Protein AF-A0A958IG78-F1 (afdb_monomer)

Nearest PDB structures (foldseek):
  4zfq-assembly1_A  TM=3.806E-01  e=9.226E-07  Mycobacterium tuberculosis CDC1551
  6d5a-assembly1_A  TM=2.967E-01  e=3.727E-07  Mycobacterium tuberculosis H37Rv
  3is1-assembly1_X  TM=1.797E-01  e=1.694E-05  Staphylococcus saprophyticus subsp. saprophyticus ATCC 15305 = NCTC 7292
  3irz-assembly1_A  TM=1.805E-01  e=1.694E-05  Staphylococcus saprophyticus subsp. saprophyticus ATCC 15305 = NCTC 7292
  3is0-assembly1_X  TM=1.744E-01  e=1.521E-04  Staphylococcus saprophyticus subsp. saprophyticus ATCC 15305 = NCTC 7292

Foldseek 3Di:
DDQDPQQKDWDAPDDFDWDFDKDKDCPVPPPDDDLQPIWIFGAQGTDGDDHTDIDRDDTDTDHDDQAFKDWPDWDFAAVFKIKTFIPWWWPQVFKWKWKQAPVRDTFGWRWAAGTGIIMTGTDDPDGHDFIFIWICKTGHPSGRIDRPRDDGDTRGDHHHDDPDAKEWDDKPPAFPEAAPFLWDKMKTFIPAFWDDDPVQVVQKWKAWPVRDTFDKDWGDHDRGMIMITGPDGHDAQIKMKMKGAQPPTDHPNRHGYDGDIDIGIYGGHHQQQWEKAKEAEADPPDQKKWKFKAFPVVRDGPDIDIDGHRDMDMDPGDGFGKIWMKIWDPPPPPSDFASFDVVVGGGGTDIDTDPDIDGTGGPDYGDYYYHYDDD

Mean predicted aligned error: 10.49 Å

pLDDT: mean 85.99, std 8.48, range [55.88, 97.56]

Radius of gyration: 26.48 Å; Cα contacts (8 Å, |Δi|>4): 856; chains: 1; bounding box: 61×63×71 Å

Structure (mmCIF, N/CA/C/O backbone):
data_AF-A0A958IG78-F1
#
_entry.id   AF-A0A958IG78-F1
#
loop_
_atom_site.group_PDB
_atom_site.id
_atom_site.type_symbol
_atom_site.label_atom_id
_atom_site.label_alt_id
_atom_site.label_comp_id
_atom_site.label_asym_id
_atom_site.label_entity_id
_atom_site.label_seq_id
_atom_site.pdbx_PDB_ins_code
_atom_site.Cartn_x
_atom_site.Cartn_y
_atom_site.Cartn_z
_atom_site.occupancy
_atom_site.B_iso_or_equiv
_atom_site.auth_seq_id
_atom_site.auth_comp_id
_atom_site.auth_asym_id
_atom_site.auth_atom_id
_atom_site.pdbx_PDB_model_num
ATOM 1 N N . SER A 1 1 ? 6.017 -29.498 -24.110 1.00 59.00 1 SER A N 1
ATOM 2 C CA . SER A 1 1 ? 7.406 -29.608 -24.585 1.00 59.00 1 SER A CA 1
ATOM 3 C C . SER A 1 1 ? 8.267 -28.901 -23.536 1.00 59.00 1 SER A C 1
ATOM 5 O O . SER A 1 1 ? 7.740 -27.983 -22.918 1.00 59.00 1 SER A O 1
ATOM 7 N N . ASP A 1 2 ? 9.523 -29.310 -23.304 1.00 60.84 2 ASP A N 1
ATOM 8 C CA . ASP A 1 2 ? 10.344 -28.819 -22.176 1.00 60.84 2 ASP A CA 1
ATOM 9 C C . ASP A 1 2 ? 11.286 -27.647 -22.512 1.00 60.84 2 ASP A C 1
ATOM 11 O O . ASP A 1 2 ? 11.936 -27.636 -23.559 1.00 60.84 2 ASP A O 1
ATOM 15 N N . VAL A 1 3 ? 11.326 -26.648 -21.623 1.00 62.00 3 VAL A N 1
ATOM 16 C CA . VAL A 1 3 ? 12.209 -25.472 -21.707 1.00 62.00 3 VAL A CA 1
ATOM 17 C C . VAL A 1 3 ? 13.581 -25.873 -21.151 1.00 62.00 3 VAL A C 1
ATOM 19 O O . VAL A 1 3 ? 13.651 -26.501 -20.093 1.00 62.00 3 VAL A O 1
ATOM 22 N N . ASN A 1 4 ? 14.676 -25.542 -21.841 1.00 60.91 4 ASN A N 1
ATOM 23 C CA . ASN A 1 4 ? 16.021 -25.832 -21.326 1.00 60.91 4 ASN A CA 1
ATOM 24 C C . ASN A 1 4 ? 16.439 -24.844 -20.208 1.00 60.91 4 ASN A C 1
ATOM 26 O O . ASN A 1 4 ? 15.744 -23.878 -19.906 1.00 60.91 4 ASN A O 1
ATOM 30 N N . ALA A 1 5 ? 17.614 -25.056 -19.605 1.00 56.50 5 ALA A N 1
ATOM 31 C CA . ALA A 1 5 ? 18.150 -24.181 -18.552 1.00 56.50 5 ALA A CA 1
ATOM 32 C C . ALA A 1 5 ? 18.447 -22.730 -19.009 1.00 56.50 5 ALA A C 1
ATOM 34 O O . ALA A 1 5 ? 18.751 -21.880 -18.176 1.00 56.50 5 ALA A O 1
ATOM 35 N N . GLU A 1 6 ? 18.362 -22.447 -20.311 1.00 56.16 6 GLU A N 1
ATOM 36 C CA . GLU A 1 6 ? 18.610 -21.143 -20.938 1.00 56.16 6 GLU A CA 1
ATOM 37 C C . GLU A 1 6 ? 17.302 -20.444 -21.372 1.00 56.16 6 GLU A C 1
ATOM 39 O O . GLU A 1 6 ? 17.338 -19.446 -22.089 1.00 56.16 6 GLU A O 1
ATOM 44 N N . ASN A 1 7 ? 16.137 -20.931 -20.919 1.00 58.69 7 ASN A N 1
ATOM 45 C CA . ASN A 1 7 ? 14.805 -20.453 -21.322 1.00 58.69 7 ASN A CA 1
ATOM 46 C C . ASN A 1 7 ? 14.516 -20.588 -22.833 1.00 58.69 7 ASN A C 1
ATOM 48 O O . ASN A 1 7 ? 13.691 -19.856 -23.393 1.00 58.69 7 ASN A O 1
ATOM 52 N N . GLU A 1 8 ? 15.173 -21.537 -23.504 1.00 61.28 8 GLU A N 1
ATOM 53 C CA . GLU A 1 8 ? 14.955 -21.822 -24.919 1.00 61.28 8 GLU A CA 1
ATOM 54 C C . GLU A 1 8 ? 13.976 -22.980 -25.119 1.00 61.28 8 GLU A C 1
ATOM 56 O O . GLU A 1 8 ? 13.970 -23.971 -24.379 1.00 61.28 8 GLU A O 1
ATOM 61 N N . PHE A 1 9 ? 13.166 -22.855 -26.171 1.00 68.38 9 PHE A N 1
ATOM 62 C CA . PHE A 1 9 ? 12.172 -23.843 -26.564 1.00 68.38 9 PHE A CA 1
ATOM 63 C C . PHE A 1 9 ? 12.400 -24.304 -28.013 1.00 68.38 9 PHE A C 1
ATOM 65 O O . PHE A 1 9 ? 12.519 -23.463 -28.907 1.00 68.38 9 PHE A O 1
ATOM 72 N N . ASN A 1 10 ? 12.406 -25.621 -28.274 1.00 65.94 10 ASN A N 1
ATOM 73 C CA . ASN A 1 10 ? 12.451 -26.167 -29.638 1.00 65.94 10 ASN A CA 1
ATOM 74 C C . ASN A 1 10 ? 11.149 -26.892 -29.999 1.00 65.94 10 ASN A C 1
ATOM 76 O O . ASN A 1 10 ? 10.794 -27.891 -29.374 1.00 65.94 10 ASN A O 1
ATOM 80 N N . LEU A 1 11 ? 10.444 -26.399 -31.019 1.00 67.50 11 LEU A N 1
ATOM 81 C CA . LEU A 1 11 ? 9.237 -27.038 -31.541 1.00 67.50 11 LEU A CA 1
ATOM 82 C C . LEU A 1 11 ? 9.561 -27.733 -32.861 1.00 67.50 11 LEU A C 1
ATOM 84 O O . LEU A 1 11 ? 9.654 -27.090 -33.908 1.00 67.50 11 LEU A O 1
ATOM 88 N N . ASP A 1 12 ? 9.694 -29.054 -32.802 1.00 68.50 12 ASP A N 1
ATOM 89 C CA . ASP A 1 12 ? 9.888 -29.891 -33.982 1.00 68.50 12 ASP A CA 1
ATOM 90 C C . ASP A 1 12 ? 8.559 -30.531 -34.411 1.00 68.50 12 ASP A C 1
ATOM 92 O O . ASP A 1 12 ? 7.683 -30.818 -33.594 1.00 68.50 12 ASP A O 1
ATOM 96 N N . HIS A 1 13 ? 8.413 -30.785 -35.713 1.00 74.69 13 HIS A N 1
ATOM 97 C CA . HIS A 1 13 ? 7.282 -31.523 -36.297 1.00 74.69 13 HIS A CA 1
ATOM 98 C C . HIS A 1 13 ? 5.884 -30.905 -36.101 1.00 74.69 13 HIS A C 1
ATOM 100 O O . HIS A 1 13 ? 4.873 -31.592 -36.270 1.00 74.69 13 HIS A O 1
ATOM 106 N N . ILE A 1 14 ? 5.798 -29.604 -35.815 1.00 76.44 14 ILE A N 1
ATOM 107 C CA . ILE A 1 14 ? 4.526 -28.875 -35.804 1.00 76.44 14 ILE A CA 1
ATOM 108 C C . ILE A 1 14 ? 4.196 -28.400 -37.224 1.00 76.44 14 ILE A C 1
ATOM 110 O O . ILE A 1 14 ? 5.072 -27.957 -37.971 1.00 76.44 14 ILE A O 1
ATOM 114 N N . LYS A 1 15 ? 2.925 -28.532 -37.626 1.00 82.81 15 LYS A N 1
ATOM 115 C CA . LYS A 1 15 ? 2.457 -28.030 -38.925 1.00 82.81 15 LYS A CA 1
ATOM 116 C C . LYS A 1 15 ? 2.624 -26.514 -38.991 1.00 82.81 15 LYS A C 1
ATOM 118 O O . LYS A 1 15 ? 2.584 -25.830 -37.977 1.00 82.81 15 LYS A O 1
ATOM 123 N N . SER A 1 16 ? 2.777 -25.983 -40.198 1.00 85.00 16 SER A N 1
ATOM 124 C CA . SER A 1 16 ? 2.774 -24.534 -40.357 1.00 85.00 16 SER A CA 1
ATOM 125 C C . SER A 1 16 ? 1.413 -23.950 -39.987 1.00 85.00 16 SER A C 1
ATOM 127 O O . SER A 1 16 ? 0.379 -24.500 -40.376 1.00 85.00 16 SER A O 1
ATOM 129 N N . GLY A 1 17 ? 1.418 -22.853 -39.236 1.00 85.81 17 GLY A N 1
ATOM 130 C CA . GLY A 1 17 ? 0.206 -22.220 -38.729 1.00 85.81 17 GLY A CA 1
ATOM 131 C C . GLY A 1 17 ? 0.483 -21.176 -37.652 1.00 85.81 17 GLY A C 1
ATOM 132 O O . GLY A 1 17 ? 1.627 -20.997 -37.225 1.00 85.81 17 GLY A O 1
ATOM 133 N N . ASP A 1 18 ? -0.589 -20.505 -37.233 1.00 85.31 18 ASP A N 1
ATOM 134 C CA . ASP A 1 18 ? -0.604 -19.581 -36.102 1.00 85.31 18 ASP A CA 1
ATOM 135 C C . ASP A 1 18 ? -1.068 -20.341 -34.851 1.00 85.31 18 ASP A C 1
ATOM 137 O O . ASP A 1 18 ? -2.131 -20.969 -34.849 1.00 85.31 18 ASP A O 1
ATOM 141 N N . TYR A 1 19 ? -0.247 -20.318 -33.803 1.00 83.38 19 TYR A N 1
ATOM 142 C CA . TYR A 1 19 ? -0.492 -21.058 -32.572 1.00 83.38 19 TYR A CA 1
ATOM 143 C C . TYR A 1 19 ? -0.569 -20.132 -31.366 1.00 83.38 19 TYR A C 1
ATOM 145 O O . TYR A 1 19 ? 0.377 -19.415 -31.023 1.00 83.38 19 TYR A O 1
ATOM 153 N N . LEU A 1 20 ? -1.675 -20.266 -30.646 1.00 82.31 20 LEU A N 1
ATOM 154 C CA . LEU A 1 20 ? -1.767 -19.827 -29.270 1.00 82.31 20 LEU A CA 1
ATOM 155 C C . LEU A 1 20 ? -0.836 -20.682 -28.414 1.00 82.31 20 LEU A C 1
ATOM 157 O O . LEU A 1 20 ? -0.841 -21.910 -28.513 1.00 82.31 20 LEU A O 1
ATOM 161 N N . HIS A 1 21 ? -0.067 -20.046 -27.547 1.00 81.00 21 HIS A N 1
ATOM 162 C CA . HIS A 1 21 ? 0.794 -20.761 -26.622 1.00 81.00 21 HIS A CA 1
ATOM 163 C C . HIS A 1 21 ? 0.887 -20.012 -25.301 1.00 81.00 21 HIS A C 1
ATOM 165 O O . HIS A 1 21 ? 0.860 -18.779 -25.241 1.00 81.00 21 HIS A O 1
ATOM 171 N N . PHE A 1 22 ? 0.985 -20.800 -24.246 1.00 85.12 22 PHE A N 1
ATOM 172 C CA . PHE A 1 22 ? 1.249 -20.389 -22.883 1.00 85.12 22 PHE A CA 1
ATOM 173 C C . PHE A 1 22 ? 2.188 -21.431 -22.279 1.00 85.12 22 PHE A C 1
ATOM 175 O O . PHE A 1 22 ? 2.320 -22.546 -22.790 1.00 85.12 22 PHE A O 1
ATOM 182 N N . PHE A 1 23 ? 2.857 -21.045 -21.209 1.00 84.25 23 PHE A N 1
ATOM 183 C CA . PHE A 1 23 ? 3.840 -21.854 -20.512 1.00 84.25 23 PHE A CA 1
ATOM 184 C C . PHE A 1 23 ? 3.346 -22.042 -19.095 1.00 84.25 23 PHE A C 1
ATOM 186 O O . PHE A 1 23 ? 2.772 -21.118 -18.534 1.00 84.25 23 PHE A O 1
ATOM 193 N N . PHE A 1 24 ? 3.569 -23.204 -18.505 1.00 87.12 24 PHE A N 1
ATOM 194 C CA . PHE A 1 24 ? 3.296 -23.404 -17.092 1.00 87.12 24 PHE A CA 1
ATOM 195 C C . PHE A 1 24 ? 4.425 -24.198 -16.450 1.00 87.12 24 PHE A C 1
ATOM 197 O O . PHE A 1 24 ? 5.133 -24.953 -17.118 1.00 87.12 24 PHE A O 1
ATOM 204 N N . ASN A 1 25 ? 4.629 -23.952 -15.163 1.00 85.62 25 ASN A N 1
ATOM 205 C CA . ASN A 1 25 ? 5.618 -24.650 -14.365 1.00 85.62 25 ASN A CA 1
ATOM 206 C C . ASN A 1 25 ? 5.013 -25.974 -13.887 1.00 85.62 25 ASN A C 1
ATOM 208 O O . ASN A 1 25 ? 4.360 -26.000 -12.846 1.00 85.62 25 ASN A O 1
ATOM 212 N N . ASP A 1 26 ? 5.209 -2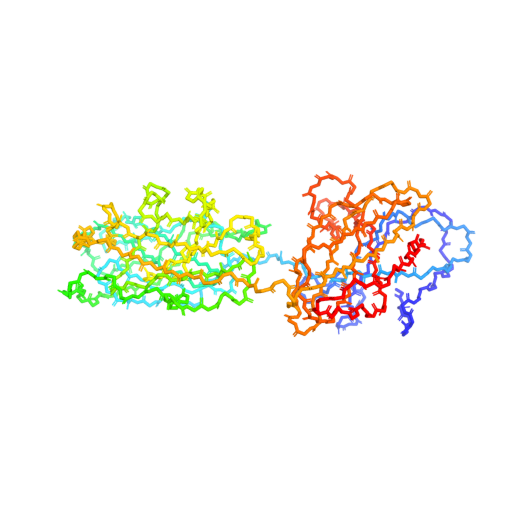7.027 -14.683 1.00 85.19 26 ASP A N 1
ATOM 213 C CA . ASP A 1 26 ? 4.693 -28.378 -14.437 1.00 85.19 26 ASP A CA 1
ATOM 214 C C . ASP A 1 26 ? 5.395 -29.024 -13.228 1.00 85.19 26 ASP A C 1
ATOM 216 O O . ASP A 1 26 ? 6.446 -29.671 -13.332 1.00 85.19 26 ASP A O 1
ATOM 220 N N . LYS A 1 27 ? 4.840 -28.791 -12.037 1.00 85.75 27 LYS A N 1
ATOM 221 C CA . LYS A 1 27 ? 5.426 -29.230 -10.765 1.00 85.75 27 LYS A CA 1
ATOM 222 C C . LYS A 1 27 ? 5.161 -30.707 -10.519 1.00 85.75 27 LYS A C 1
ATOM 224 O O . LYS A 1 27 ? 5.995 -31.377 -9.902 1.00 85.75 27 LYS A O 1
ATOM 229 N N . ASN A 1 28 ? 4.007 -31.205 -10.958 1.00 87.94 28 ASN A N 1
ATOM 230 C CA . ASN A 1 28 ? 3.589 -32.589 -10.743 1.00 87.94 28 ASN A CA 1
ATOM 231 C C . ASN A 1 28 ? 4.066 -33.536 -11.871 1.00 87.94 28 ASN A C 1
ATOM 233 O O . ASN A 1 28 ? 4.041 -34.756 -11.687 1.00 87.94 28 ASN A O 1
ATOM 237 N N . ARG A 1 29 ? 4.600 -32.973 -12.966 1.00 85.44 29 ARG A N 1
ATOM 238 C CA . ARG A 1 29 ? 5.140 -33.649 -14.155 1.00 85.44 29 ARG A CA 1
ATOM 239 C C . ARG A 1 29 ? 4.094 -34.445 -14.930 1.00 85.44 29 ARG A C 1
ATOM 241 O O . ARG A 1 29 ? 4.406 -35.522 -15.450 1.00 85.44 29 ARG A O 1
ATOM 248 N N . ASP A 1 30 ? 2.857 -33.963 -14.975 1.00 88.75 30 ASP A N 1
ATOM 249 C CA . ASP A 1 30 ? 1.751 -34.622 -15.671 1.00 88.75 30 ASP A CA 1
ATOM 250 C C . ASP A 1 30 ? 1.394 -33.978 -17.024 1.00 88.75 30 ASP A C 1
ATOM 252 O O . ASP A 1 30 ? 0.510 -34.476 -17.735 1.00 88.75 30 ASP A O 1
ATOM 256 N N . PHE A 1 31 ? 2.128 -32.929 -17.414 1.00 83.38 31 PHE A N 1
ATOM 257 C CA . PHE A 1 31 ? 1.943 -32.136 -18.628 1.00 83.38 31 PHE A CA 1
ATOM 258 C C . PHE A 1 31 ? 0.561 -31.488 -18.755 1.00 83.38 31 PHE A C 1
ATOM 260 O O . PHE A 1 31 ? 0.141 -31.126 -19.863 1.00 83.38 31 PHE A O 1
ATOM 267 N N . LYS A 1 32 ? -0.159 -31.321 -17.646 1.00 85.69 32 LYS A N 1
ATOM 268 C CA . LYS A 1 32 ? -1.428 -30.607 -17.584 1.00 85.69 32 LYS A CA 1
ATOM 269 C C . LYS A 1 32 ? -1.276 -29.447 -16.627 1.00 85.69 32 LYS A C 1
ATOM 271 O O . LYS A 1 32 ? -0.788 -29.597 -15.523 1.00 85.69 32 LYS A O 1
ATOM 276 N N . TYR A 1 33 ? -1.765 -28.295 -17.061 1.00 83.75 33 TYR A N 1
ATOM 277 C CA . TYR A 1 33 ? -1.784 -27.135 -16.195 1.00 83.75 33 TYR A CA 1
ATOM 278 C C . TYR A 1 33 ? -2.752 -27.359 -15.024 1.00 83.75 33 TYR A C 1
ATOM 280 O O . TYR A 1 33 ? -3.964 -27.474 -15.241 1.00 83.75 33 TYR A O 1
ATOM 288 N N . ASP A 1 34 ? -2.210 -27.394 -13.808 1.00 83.62 34 ASP A N 1
ATOM 289 C CA . ASP A 1 34 ? -2.968 -27.358 -12.556 1.00 83.62 34 ASP A CA 1
ATOM 290 C C . ASP A 1 34 ? -3.061 -25.913 -12.049 1.00 83.62 34 ASP A C 1
ATOM 292 O O . ASP A 1 34 ? -2.097 -25.328 -11.549 1.00 83.62 34 ASP A O 1
ATOM 296 N N . MET A 1 35 ? -4.255 -25.334 -12.176 1.00 78.62 35 MET A N 1
ATOM 297 C CA . MET A 1 35 ? -4.504 -23.928 -11.862 1.00 78.62 35 MET A CA 1
ATOM 298 C C . MET A 1 35 ? -4.248 -23.576 -10.388 1.00 78.62 35 MET A C 1
ATOM 300 O O . MET A 1 35 ? -3.864 -22.444 -10.104 1.00 78.62 35 MET A O 1
ATOM 304 N N . ASP A 1 36 ? -4.394 -24.530 -9.462 1.00 75.06 36 ASP A N 1
ATOM 305 C CA . ASP A 1 36 ? -4.242 -24.282 -8.023 1.00 75.06 36 ASP A CA 1
ATOM 306 C C . ASP A 1 36 ? -2.779 -24.378 -7.552 1.00 75.06 36 ASP A C 1
ATOM 308 O O . ASP A 1 36 ? -2.377 -23.751 -6.555 1.00 75.06 36 ASP A O 1
ATOM 312 N N . ALA A 1 37 ? -1.960 -25.158 -8.260 1.00 78.50 37 ALA A N 1
ATOM 313 C CA . ALA A 1 37 ? -0.600 -25.506 -7.848 1.00 78.50 37 ALA A CA 1
ATOM 314 C C . ALA A 1 37 ? 0.501 -24.839 -8.690 1.00 78.50 37 ALA A C 1
ATOM 316 O O . ALA A 1 37 ? 1.625 -24.629 -8.199 1.00 78.50 37 ALA A O 1
ATOM 317 N N . GLU A 1 38 ? 0.199 -24.492 -9.938 1.00 85.88 38 GLU A N 1
ATOM 318 C CA . GLU A 1 38 ? 1.202 -24.165 -10.946 1.00 85.88 38 GLU A CA 1
ATOM 319 C C . GLU A 1 38 ? 1.118 -22.719 -11.409 1.00 85.88 38 GLU A C 1
ATOM 321 O O . GLU A 1 38 ? 0.069 -22.074 -11.436 1.00 85.88 38 GLU A O 1
ATOM 326 N N . GLU A 1 39 ? 2.282 -22.196 -11.767 1.00 85.75 39 GLU A N 1
ATOM 327 C CA . GLU A 1 39 ? 2.387 -20.862 -12.328 1.00 85.75 39 GLU A CA 1
ATOM 328 C C . GLU A 1 39 ? 2.246 -20.953 -13.841 1.00 85.75 39 GLU A C 1
ATOM 330 O O . GLU A 1 39 ? 2.737 -21.900 -14.451 1.00 85.75 39 GLU A O 1
ATOM 335 N N . ILE A 1 40 ? 1.622 -19.951 -14.445 1.00 87.25 40 ILE A N 1
ATOM 336 C CA . ILE A 1 40 ? 1.403 -19.840 -15.884 1.00 87.25 40 ILE A CA 1
ATOM 337 C C . ILE A 1 40 ? 2.017 -18.537 -16.404 1.00 87.25 40 ILE A C 1
ATOM 339 O O . ILE A 1 40 ? 2.066 -17.540 -15.692 1.00 87.25 40 ILE A O 1
ATOM 343 N N . ALA A 1 41 ? 2.495 -18.534 -17.640 1.00 84.81 41 ALA A N 1
ATOM 344 C CA . ALA A 1 41 ? 2.951 -17.357 -18.364 1.00 84.81 41 ALA A CA 1
ATOM 345 C C . ALA A 1 41 ? 2.312 -17.356 -19.753 1.00 84.81 41 ALA A C 1
ATOM 347 O O . ALA A 1 41 ? 2.303 -18.376 -20.450 1.00 84.81 41 ALA A O 1
ATOM 348 N N . PHE A 1 42 ? 1.787 -16.211 -20.177 1.00 85.81 42 PHE A N 1
ATOM 349 C CA . PHE A 1 42 ? 1.157 -16.071 -21.485 1.00 85.81 42 PHE A CA 1
ATOM 350 C C . PHE A 1 42 ? 2.124 -15.456 -22.495 1.00 85.81 42 PHE A C 1
ATOM 352 O O . PHE A 1 42 ? 3.028 -14.694 -22.156 1.00 85.81 42 PHE A O 1
ATOM 359 N N . SER A 1 43 ? 1.942 -15.811 -23.762 1.00 83.31 43 SER A N 1
ATOM 360 C CA . SER A 1 43 ? 2.681 -15.196 -24.860 1.00 83.31 43 SER A CA 1
ATOM 361 C C . SER A 1 43 ? 2.200 -13.771 -25.136 1.00 83.31 43 SER A C 1
ATOM 363 O O . SER A 1 43 ? 1.095 -13.388 -24.756 1.00 83.31 43 SER A O 1
ATOM 365 N N . VAL A 1 44 ? 3.034 -12.992 -25.827 1.00 83.88 44 VAL A N 1
ATOM 366 C CA . VAL A 1 44 ? 2.726 -11.605 -26.227 1.00 83.88 44 VAL A CA 1
ATOM 367 C C . VAL A 1 44 ? 2.056 -11.506 -27.602 1.00 83.88 44 VAL A C 1
ATOM 369 O O . VAL A 1 44 ? 1.597 -10.442 -28.002 1.00 83.88 44 VAL A O 1
ATOM 372 N N . ALA A 1 45 ? 2.054 -12.607 -28.359 1.00 82.00 45 ALA A N 1
ATOM 373 C CA . ALA A 1 45 ? 1.467 -12.720 -29.690 1.00 82.00 45 ALA A CA 1
ATOM 374 C C . ALA A 1 45 ? 1.370 -14.193 -30.112 1.00 82.00 45 ALA A C 1
ATOM 376 O O . ALA A 1 45 ? 2.059 -15.052 -29.553 1.00 82.00 45 ALA A O 1
ATOM 377 N N . ASP A 1 46 ? 0.597 -14.455 -31.168 1.00 83.56 46 ASP A N 1
ATOM 378 C CA . ASP A 1 46 ? 0.569 -15.748 -31.852 1.00 83.56 46 ASP A CA 1
ATOM 379 C C . ASP A 1 46 ? 1.968 -16.222 -32.265 1.00 83.56 46 ASP A C 1
ATOM 381 O O . ASP A 1 46 ? 2.820 -15.455 -32.734 1.00 83.56 46 ASP A O 1
ATOM 385 N N . LEU A 1 47 ? 2.185 -17.528 -32.142 1.00 80.25 47 LEU A N 1
ATOM 386 C CA . LEU A 1 47 ? 3.377 -18.187 -32.639 1.00 80.25 47 LEU A CA 1
ATOM 387 C C . LEU A 1 47 ? 3.199 -18.589 -34.096 1.00 80.25 47 LEU A C 1
ATOM 389 O O . LEU A 1 47 ? 2.446 -19.511 -34.401 1.00 80.25 47 LEU A O 1
ATOM 393 N N . LYS A 1 48 ? 3.937 -17.929 -34.988 1.00 81.19 48 LYS A N 1
ATOM 394 C CA . LYS A 1 48 ? 3.935 -18.254 -36.418 1.00 81.19 48 LYS A CA 1
ATOM 395 C C . LYS A 1 48 ? 4.999 -19.297 -36.723 1.00 81.19 48 LYS A C 1
ATOM 397 O O . LYS A 1 48 ? 6.188 -18.976 -36.746 1.00 81.19 48 LYS A O 1
ATOM 402 N N . ILE A 1 49 ? 4.582 -20.533 -36.975 1.00 80.94 49 ILE A N 1
ATOM 403 C CA . ILE A 1 49 ? 5.494 -21.638 -37.287 1.00 80.94 49 ILE A CA 1
ATOM 404 C C . ILE A 1 49 ? 5.524 -21.852 -38.802 1.00 80.94 49 ILE A C 1
ATOM 406 O O . ILE A 1 49 ? 4.499 -22.146 -39.406 1.00 80.94 49 ILE A O 1
ATOM 410 N N . ASN A 1 50 ? 6.710 -21.749 -39.412 1.00 77.88 50 ASN A N 1
ATOM 411 C CA . ASN A 1 50 ? 6.955 -21.988 -40.843 1.00 77.88 50 ASN A CA 1
ATOM 412 C C . ASN A 1 50 ? 8.145 -22.952 -41.047 1.00 77.88 50 ASN A C 1
ATOM 414 O O . ASN A 1 50 ? 9.101 -22.629 -41.747 1.00 77.88 50 ASN A O 1
ATOM 418 N N . GLY A 1 51 ? 8.112 -24.123 -40.399 1.00 74.56 51 GLY A N 1
ATOM 419 C CA . GLY A 1 51 ? 9.200 -25.114 -40.409 1.00 74.56 51 GLY A CA 1
ATOM 420 C C . GLY A 1 51 ? 9.858 -25.255 -39.035 1.00 74.56 51 GLY A C 1
ATOM 421 O O . GLY A 1 51 ? 9.180 -25.094 -38.023 1.00 74.56 51 GLY A O 1
ATOM 422 N N . ASN A 1 52 ? 11.164 -25.542 -38.994 1.00 65.50 52 ASN A N 1
ATOM 423 C CA . ASN A 1 52 ? 11.911 -25.612 -37.733 1.00 65.50 52 ASN A CA 1
ATOM 424 C C . ASN A 1 52 ? 11.954 -24.226 -37.085 1.00 65.50 52 ASN A C 1
ATOM 426 O O . ASN A 1 52 ? 12.483 -23.277 -37.670 1.00 65.50 52 ASN A O 1
ATOM 430 N N . TYR A 1 53 ? 11.391 -24.120 -35.884 1.00 65.31 53 TYR A N 1
ATOM 431 C CA . TYR A 1 53 ? 11.218 -22.859 -35.181 1.00 65.31 53 TYR A CA 1
ATOM 432 C C . TYR A 1 53 ? 11.962 -22.882 -33.845 1.00 65.31 53 TYR A C 1
ATOM 434 O O . TYR A 1 53 ? 11.698 -23.728 -32.991 1.00 65.31 53 TYR A O 1
ATOM 442 N N . ARG A 1 54 ? 12.867 -21.914 -33.663 1.00 64.38 54 ARG A N 1
ATOM 443 C CA . ARG A 1 54 ? 13.549 -21.638 -32.395 1.00 64.38 54 ARG A CA 1
ATOM 444 C C . ARG A 1 54 ? 13.282 -20.200 -31.986 1.00 64.38 54 ARG A C 1
ATOM 446 O O . ARG A 1 54 ? 13.478 -19.288 -32.790 1.00 64.38 54 ARG A O 1
ATOM 453 N N . ARG A 1 55 ? 12.859 -20.008 -30.740 1.00 67.06 55 ARG A N 1
ATOM 454 C CA . ARG A 1 55 ? 12.686 -18.689 -30.132 1.00 67.06 55 ARG A CA 1
ATOM 455 C C . ARG A 1 55 ? 13.027 -18.762 -28.656 1.00 67.06 55 ARG A C 1
ATOM 457 O O . ARG A 1 55 ? 12.674 -19.729 -27.983 1.00 67.06 55 ARG A O 1
ATOM 464 N N . ASN A 1 56 ? 13.645 -17.693 -28.175 1.00 65.19 56 ASN A N 1
ATOM 465 C CA . ASN A 1 56 ? 13.901 -17.496 -26.761 1.00 65.19 56 ASN A CA 1
ATOM 466 C C . ASN A 1 56 ? 12.744 -16.686 -26.191 1.00 65.19 56 ASN A C 1
ATOM 468 O O . ASN A 1 56 ? 12.355 -15.659 -26.753 1.00 65.19 56 ASN A O 1
ATOM 472 N N . TYR A 1 57 ? 12.164 -17.185 -25.107 1.00 66.50 57 TYR A N 1
ATOM 473 C CA . TYR A 1 57 ? 11.037 -16.537 -24.461 1.00 66.50 57 TYR A CA 1
ATOM 474 C C . TYR A 1 57 ? 11.497 -15.874 -23.176 1.00 66.50 57 TYR A C 1
ATOM 476 O O . TYR A 1 57 ? 12.171 -16.478 -22.345 1.00 66.50 57 TYR A O 1
ATOM 484 N N . ARG A 1 58 ? 11.089 -14.621 -22.995 1.00 67.31 58 ARG A N 1
ATOM 485 C CA . ARG A 1 58 ? 11.126 -13.964 -21.692 1.00 67.31 58 ARG A CA 1
ATOM 486 C C . ARG A 1 58 ? 9.756 -14.164 -21.066 1.00 67.31 58 ARG A C 1
ATOM 488 O O . ARG A 1 58 ? 8.781 -13.580 -21.530 1.00 67.31 58 ARG A O 1
ATOM 495 N N . LEU A 1 59 ? 9.687 -15.064 -20.092 1.00 72.88 59 LEU A N 1
ATOM 496 C CA . LEU A 1 59 ? 8.442 -15.464 -19.447 1.00 72.88 59 LEU A CA 1
ATOM 497 C C . LEU A 1 59 ? 8.325 -14.790 -18.089 1.00 72.88 59 LEU A C 1
ATOM 499 O O . LEU A 1 59 ? 9.271 -14.805 -17.305 1.00 72.88 59 LEU A O 1
ATOM 503 N N . ASN A 1 60 ? 7.147 -14.242 -17.817 1.00 73.44 60 ASN A N 1
ATOM 504 C CA . ASN A 1 60 ? 6.775 -13.779 -16.493 1.00 73.44 60 ASN A CA 1
ATOM 505 C C . ASN A 1 60 ? 5.690 -14.714 -15.952 1.00 73.44 60 ASN A C 1
ATOM 507 O O . ASN A 1 60 ? 4.539 -14.652 -16.384 1.00 73.44 60 ASN A O 1
ATOM 511 N N . PHE A 1 61 ? 6.092 -15.640 -15.084 1.00 77.94 61 PHE A N 1
ATOM 512 C CA . PHE A 1 61 ? 5.198 -16.629 -14.490 1.00 77.94 61 PHE A CA 1
ATOM 513 C C . PHE A 1 61 ? 4.368 -16.005 -13.366 1.00 77.94 61 PHE A C 1
ATOM 515 O O . PHE A 1 61 ? 4.872 -15.224 -12.562 1.00 77.94 61 PHE A O 1
ATOM 522 N N . MET A 1 62 ? 3.093 -16.377 -13.297 1.00 75.81 62 MET A N 1
ATOM 523 C CA . MET A 1 62 ? 2.156 -15.914 -12.278 1.00 75.81 62 MET A CA 1
ATOM 524 C C . MET A 1 62 ? 1.293 -17.062 -11.761 1.00 75.81 62 MET A C 1
ATOM 526 O O . MET A 1 62 ? 1.013 -18.013 -12.489 1.00 75.81 62 MET A O 1
ATOM 530 N N . LYS A 1 63 ? 0.798 -16.938 -10.530 1.00 79.38 63 LYS A N 1
ATOM 531 C CA . LYS A 1 63 ? -0.250 -17.814 -10.002 1.00 79.38 63 LYS A CA 1
ATOM 532 C C . LYS A 1 63 ? -1.626 -17.196 -10.271 1.00 79.38 63 LYS A C 1
ATOM 534 O O . LYS A 1 63 ? -1.794 -15.992 -10.085 1.00 79.38 63 LYS A O 1
ATOM 539 N N . ILE A 1 64 ? -2.591 -18.006 -10.704 1.00 75.44 64 ILE A N 1
ATOM 540 C CA . ILE A 1 64 ? -3.997 -17.600 -10.822 1.00 75.44 64 ILE A CA 1
ATOM 541 C C . ILE A 1 64 ? -4.714 -18.082 -9.561 1.00 75.44 64 ILE A C 1
ATOM 543 O O . ILE A 1 64 ? -4.663 -19.268 -9.255 1.00 75.44 64 ILE A O 1
ATOM 547 N N . ASP A 1 65 ? -5.350 -17.171 -8.828 1.00 70.56 65 ASP A N 1
ATOM 548 C CA . ASP A 1 65 ? -6.209 -17.542 -7.704 1.00 70.56 65 ASP A CA 1
ATOM 549 C C . ASP A 1 65 ? -7.644 -17.766 -8.181 1.00 70.56 65 ASP A C 1
ATOM 551 O O . ASP A 1 65 ? -8.182 -16.954 -8.940 1.00 70.56 65 ASP A O 1
ATOM 555 N N . THR A 1 66 ? -8.256 -18.862 -7.743 1.00 73.50 66 THR A N 1
ATOM 556 C CA . THR A 1 66 ? -9.645 -19.211 -8.072 1.00 73.50 66 THR A CA 1
ATOM 557 C C . THR A 1 66 ? -10.503 -19.524 -6.855 1.00 73.50 66 THR A C 1
ATOM 559 O O . THR A 1 66 ? -11.702 -19.781 -7.001 1.00 73.50 66 THR A O 1
ATOM 562 N N . ASN A 1 67 ? -9.914 -19.523 -5.659 1.00 81.81 67 ASN A N 1
ATOM 563 C CA . ASN A 1 67 ? -10.640 -19.875 -4.452 1.00 81.81 67 ASN A CA 1
ATOM 564 C C . ASN A 1 67 ? -11.307 -18.623 -3.869 1.00 81.81 67 ASN A C 1
ATOM 566 O O . ASN A 1 67 ? -10.751 -17.536 -3.962 1.00 81.81 67 ASN A O 1
ATOM 570 N N . PRO A 1 68 ? -12.528 -18.735 -3.320 1.00 85.81 68 PRO A N 1
ATOM 571 C CA . PRO A 1 68 ? -13.120 -17.643 -2.564 1.00 85.81 68 PRO A CA 1
ATOM 572 C C . PRO A 1 68 ? -12.458 -17.526 -1.180 1.00 85.81 68 PRO A C 1
ATOM 574 O O . PRO A 1 68 ? -12.054 -18.554 -0.623 1.00 85.81 68 PRO A O 1
ATOM 577 N N . PRO A 1 69 ? -12.475 -16.330 -0.559 1.00 89.75 69 PRO A N 1
ATOM 578 C CA . PRO A 1 69 ? -11.887 -16.148 0.761 1.00 89.75 69 PRO A CA 1
ATOM 579 C C . PRO A 1 69 ? -12.530 -17.030 1.825 1.00 89.75 69 PRO A C 1
ATOM 581 O O . PRO A 1 69 ? -13.754 -17.184 1.879 1.00 89.75 69 PRO A O 1
ATOM 584 N N . LEU A 1 70 ? -11.716 -17.514 2.758 1.00 88.75 70 LEU A N 1
ATOM 585 C CA . LEU A 1 70 ? -12.142 -18.309 3.903 1.00 88.75 70 LEU A CA 1
ATOM 586 C C . LEU A 1 70 ? -11.838 -17.591 5.216 1.00 88.75 70 LEU A C 1
ATOM 588 O O . LEU A 1 70 ? -10.762 -17.037 5.435 1.00 88.75 70 LEU A O 1
ATOM 592 N N . ILE A 1 71 ? -12.778 -17.657 6.161 1.00 87.94 71 ILE A N 1
ATOM 593 C CA . ILE A 1 71 ? -12.537 -17.192 7.532 1.00 87.94 71 ILE A CA 1
ATOM 594 C C . ILE A 1 71 ? -11.655 -18.217 8.246 1.00 87.94 71 ILE A C 1
ATOM 596 O O . ILE A 1 71 ? -12.062 -19.351 8.484 1.00 87.94 71 ILE A O 1
ATOM 600 N N . GLN A 1 72 ? -10.462 -17.794 8.650 1.00 89.69 72 GLN A N 1
ATOM 601 C CA . GLN A 1 72 ? -9.540 -18.579 9.466 1.00 89.69 72 GLN A CA 1
ATOM 602 C C . GLN A 1 72 ? -9.839 -18.459 10.960 1.00 89.69 72 GLN A C 1
ATOM 604 O O . GLN A 1 72 ? -9.608 -19.400 11.722 1.00 89.69 72 GLN A O 1
ATOM 609 N N . LYS A 1 73 ? -10.290 -17.281 11.409 1.00 89.38 73 LYS A N 1
ATOM 610 C CA . LYS A 1 73 ? -10.462 -17.001 12.838 1.00 89.38 73 LYS A CA 1
ATOM 611 C C . LYS A 1 73 ? -11.555 -15.975 13.112 1.00 89.38 73 LYS A C 1
ATOM 613 O O . LYS A 1 73 ? -11.671 -14.983 12.397 1.00 89.38 73 LYS A O 1
ATOM 618 N N . LEU A 1 74 ? -12.276 -16.184 14.213 1.00 89.75 74 LEU A N 1
ATOM 619 C CA . LEU A 1 74 ? -13.169 -15.209 14.831 1.00 89.75 74 LEU A CA 1
ATOM 620 C C . LEU A 1 74 ? -12.843 -15.106 16.324 1.00 89.75 74 LEU A C 1
ATOM 622 O O . LEU A 1 74 ? -12.985 -16.088 17.049 1.00 89.75 74 LEU A O 1
ATOM 626 N N . ASP A 1 75 ? -12.457 -13.918 16.782 1.00 87.94 75 ASP A N 1
ATOM 627 C CA . ASP A 1 75 ? -12.261 -13.621 18.20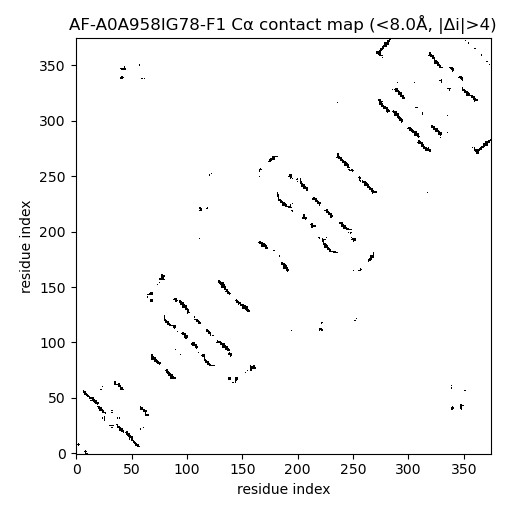1 1.00 87.94 75 ASP A CA 1
ATOM 628 C C . ASP A 1 75 ? -13.263 -12.562 18.668 1.00 87.94 75 ASP A C 1
ATOM 630 O O . ASP A 1 75 ? -13.434 -11.510 18.046 1.00 87.94 75 ASP A O 1
ATOM 634 N N . THR A 1 76 ? -13.889 -12.800 19.815 1.00 85.88 76 THR A N 1
ATOM 635 C CA . THR A 1 76 ? -14.653 -11.773 20.526 1.00 85.88 76 THR A CA 1
ATOM 636 C C . THR A 1 76 ? -13.688 -10.850 21.253 1.00 85.88 76 THR A C 1
ATOM 638 O O . THR A 1 76 ? -12.932 -11.313 22.107 1.00 85.88 76 THR A O 1
ATOM 641 N N . LEU A 1 77 ? -13.714 -9.554 20.945 1.00 83.00 77 LEU A N 1
ATOM 642 C CA . LEU A 1 77 ? -12.844 -8.586 21.611 1.00 83.00 77 LEU A CA 1
ATOM 643 C C . LEU A 1 77 ? -13.557 -7.963 22.810 1.00 83.00 77 LEU A C 1
ATOM 645 O O . LEU A 1 77 ? -13.118 -8.105 23.944 1.00 83.00 77 LEU A O 1
ATOM 649 N N . GLU A 1 78 ? -14.677 -7.301 22.549 1.00 83.44 78 GLU A N 1
ATOM 650 C CA . GLU A 1 78 ? -15.516 -6.631 23.541 1.00 83.44 78 GLU A CA 1
ATOM 651 C C . GLU A 1 78 ? -16.918 -6.437 22.957 1.00 83.44 78 GLU A C 1
ATOM 653 O O . GLU A 1 78 ? -17.169 -6.742 21.789 1.00 83.44 78 GLU A O 1
ATOM 658 N N . ARG A 1 79 ? -17.862 -5.958 23.765 1.00 81.38 79 ARG A N 1
ATOM 659 C CA . ARG A 1 79 ? -19.243 -5.764 23.328 1.00 81.38 79 ARG A CA 1
ATOM 660 C C . ARG A 1 79 ? -19.298 -4.784 22.160 1.00 81.38 79 ARG A C 1
ATOM 662 O O . ARG A 1 79 ? -18.953 -3.617 22.317 1.00 81.38 79 ARG A O 1
ATOM 669 N N . GLY A 1 80 ? -19.789 -5.256 21.016 1.00 80.00 80 GLY A N 1
ATOM 670 C CA . GLY A 1 80 ? -19.827 -4.459 19.793 1.00 80.00 80 GLY A CA 1
ATOM 671 C C . GLY A 1 80 ? -18.633 -4.666 18.868 1.00 80.00 80 GLY A C 1
ATOM 672 O O . GLY A 1 80 ? -18.628 -4.048 17.808 1.00 80.00 80 GLY A O 1
ATOM 673 N N . LEU A 1 81 ? -17.648 -5.504 19.229 1.00 86.38 81 LEU A N 1
ATOM 674 C CA . LEU A 1 81 ? -16.395 -5.649 18.490 1.00 86.38 81 LEU A CA 1
ATOM 675 C C . LEU A 1 81 ? -15.916 -7.107 18.381 1.00 86.38 81 LEU A C 1
ATOM 677 O O . LEU A 1 81 ? -15.679 -7.794 19.380 1.00 86.38 81 LEU A O 1
ATOM 681 N N . VAL A 1 82 ? -15.667 -7.547 17.151 1.00 88.38 82 VAL A N 1
ATOM 682 C CA . VAL A 1 82 ? -15.025 -8.830 16.834 1.00 88.38 82 VAL A CA 1
ATOM 683 C C . VAL A 1 82 ? -13.785 -8.630 15.978 1.00 88.38 82 VAL A C 1
ATOM 685 O O . VAL A 1 82 ? -13.707 -7.691 15.189 1.00 88.38 82 VAL A O 1
ATOM 688 N N . SER A 1 83 ? -12.824 -9.536 16.120 1.00 89.06 83 SER A N 1
ATOM 689 C CA . SER A 1 83 ? -11.720 -9.696 15.180 1.00 89.06 83 SER A CA 1
ATOM 690 C C . SER A 1 83 ? -12.031 -10.851 14.245 1.00 89.06 83 SER A C 1
ATOM 692 O O . SER A 1 83 ? -12.382 -11.934 14.707 1.00 89.06 83 SER A O 1
ATOM 694 N N . LEU A 1 84 ? -11.873 -10.628 12.949 1.00 90.81 84 LEU A N 1
ATOM 695 C CA . LEU A 1 84 ? -12.013 -11.629 11.903 1.00 90.81 84 LEU A CA 1
ATOM 696 C C . LEU A 1 84 ? -10.690 -11.736 11.161 1.00 90.81 84 LEU A C 1
ATOM 698 O O . LEU A 1 84 ? -10.126 -10.719 10.765 1.00 90.81 84 LEU A O 1
ATOM 702 N N . LYS A 1 85 ? -10.213 -12.959 10.964 1.00 91.25 85 LYS A N 1
ATOM 703 C CA . LYS A 1 85 ? -9.055 -13.231 10.121 1.00 91.25 85 LYS A CA 1
ATOM 704 C C . LYS A 1 85 ? -9.468 -14.113 8.961 1.00 91.25 85 LYS A C 1
ATOM 706 O O . LYS A 1 85 ? -10.131 -15.125 9.187 1.00 91.25 85 LYS A O 1
ATOM 711 N N . PHE A 1 86 ? -9.037 -13.743 7.767 1.00 91.06 86 PHE A N 1
ATOM 712 C CA . PHE A 1 86 ? -9.235 -14.491 6.533 1.00 91.06 86 PHE A CA 1
ATOM 713 C C . PHE A 1 86 ? -7.899 -15.069 6.053 1.00 91.06 86 PHE A C 1
ATOM 715 O O . PHE A 1 86 ? -6.838 -14.724 6.576 1.00 91.06 86 PHE A O 1
ATOM 722 N N . ASP A 1 87 ? -7.938 -16.000 5.114 1.00 89.81 87 ASP A N 1
ATOM 723 C CA . ASP A 1 87 ? -6.747 -16.506 4.430 1.00 89.81 87 ASP A CA 1
ATOM 724 C C . ASP A 1 87 ? -6.219 -15.541 3.364 1.00 89.81 87 ASP A C 1
ATOM 726 O O . ASP A 1 87 ? -5.013 -15.519 3.113 1.00 89.81 87 ASP A O 1
ATOM 730 N N . GLU A 1 88 ? -7.087 -14.681 2.837 1.00 86.88 88 GLU A N 1
ATOM 731 C CA . GLU A 1 88 ? -6.760 -13.653 1.851 1.00 86.88 88 GLU A CA 1
ATOM 732 C C . GLU A 1 88 ? -7.484 -12.311 2.095 1.00 86.88 88 GLU A C 1
ATOM 734 O O . GLU A 1 88 ? -8.230 -12.136 3.062 1.00 86.88 88 GLU A O 1
ATOM 739 N N . GLU A 1 89 ? -7.204 -11.313 1.251 1.00 88.69 89 GLU A N 1
ATOM 740 C CA . GLU A 1 89 ? -7.772 -9.968 1.378 1.00 88.69 89 GLU A CA 1
ATOM 741 C C . GLU A 1 89 ? -9.144 -9.855 0.694 1.00 88.69 89 GLU A C 1
ATOM 743 O O . GLU A 1 89 ? -9.294 -10.094 -0.501 1.00 88.69 89 GLU A O 1
ATOM 748 N N . LEU A 1 90 ? -10.142 -9.384 1.443 1.00 89.81 90 LEU A N 1
ATOM 749 C CA . LEU A 1 90 ? -11.511 -9.197 0.970 1.00 89.81 90 LEU A CA 1
ATOM 750 C C . LEU A 1 90 ? -11.706 -7.942 0.110 1.00 89.81 90 LEU A C 1
ATOM 752 O O . LEU A 1 90 ? -11.185 -6.855 0.405 1.00 89.81 90 LEU A O 1
ATOM 756 N N . ASP A 1 91 ? -12.633 -8.041 -0.843 1.00 89.56 91 ASP A N 1
ATOM 757 C CA . ASP A 1 91 ? -13.386 -6.899 -1.351 1.00 89.56 91 ASP A CA 1
ATOM 758 C C . ASP A 1 91 ? -14.557 -6.574 -0.408 1.00 89.56 91 ASP A C 1
ATOM 760 O O . ASP A 1 91 ? -15.655 -7.139 -0.476 1.00 89.56 91 ASP A O 1
ATOM 764 N N . LEU A 1 92 ? -14.323 -5.602 0.478 1.00 87.88 92 LEU A N 1
ATOM 765 C CA . LEU A 1 92 ? -15.313 -5.106 1.438 1.00 87.88 92 LEU A CA 1
ATOM 766 C C . LEU A 1 92 ? -16.554 -4.465 0.792 1.00 87.88 92 LEU A C 1
ATOM 768 O O . LEU A 1 92 ? -17.556 -4.290 1.480 1.00 87.88 92 LEU A O 1
ATOM 772 N N . LYS A 1 93 ? -16.513 -4.074 -0.491 1.00 87.50 93 LYS A N 1
ATOM 773 C CA . LYS A 1 93 ? -17.689 -3.504 -1.175 1.00 87.50 93 LYS A CA 1
ATOM 774 C C . LYS A 1 93 ? -18.668 -4.583 -1.617 1.00 87.50 93 LYS A C 1
ATOM 776 O O . LYS A 1 93 ? -19.864 -4.317 -1.711 1.00 87.50 93 LYS A O 1
ATOM 781 N N . GLN A 1 94 ? -18.148 -5.767 -1.927 1.00 88.81 94 GLN A N 1
ATOM 782 C CA . GLN A 1 94 ? -18.937 -6.907 -2.379 1.00 88.81 94 GLN A CA 1
ATOM 783 C C . GLN A 1 94 ? -19.290 -7.864 -1.243 1.00 88.81 94 GLN A C 1
ATOM 785 O O . GLN A 1 94 ? -20.314 -8.540 -1.319 1.00 88.81 94 GLN A O 1
ATOM 790 N N . SER A 1 95 ? -18.474 -7.901 -0.190 1.00 90.69 95 SER A N 1
ATOM 791 C CA . SER A 1 95 ? -18.686 -8.789 0.949 1.00 90.69 95 SER A CA 1
ATOM 792 C C . SER A 1 95 ? -19.721 -8.230 1.933 1.00 90.69 95 SER A C 1
ATOM 794 O O . SER A 1 95 ? -19.733 -7.035 2.232 1.00 90.69 95 SER A O 1
ATOM 796 N N . GLN A 1 96 ? -20.590 -9.091 2.466 1.00 90.81 96 GLN A N 1
ATOM 797 C CA . GLN A 1 96 ? -21.695 -8.702 3.349 1.00 90.81 96 GLN A CA 1
ATOM 798 C C . GLN A 1 96 ? -21.820 -9.655 4.535 1.00 90.81 96 GLN A C 1
ATOM 800 O O . GLN A 1 96 ? -22.193 -10.814 4.356 1.00 90.81 96 GLN A O 1
ATOM 805 N N . PHE A 1 97 ? -21.591 -9.139 5.745 1.00 91.44 97 PHE A N 1
ATOM 806 C CA . PHE A 1 97 ? -21.594 -9.904 6.994 1.00 91.44 97 PHE A CA 1
ATOM 807 C C . PHE A 1 97 ? -22.674 -9.417 7.960 1.00 91.44 97 PHE A C 1
ATOM 809 O O . PHE A 1 97 ? -22.990 -8.225 8.029 1.00 91.44 97 PHE A O 1
ATOM 816 N N . TYR A 1 98 ? -23.222 -10.340 8.744 1.00 91.19 98 TYR A N 1
ATOM 817 C CA . TYR A 1 98 ? -24.215 -10.043 9.770 1.00 91.19 98 TYR A CA 1
ATOM 818 C C . TYR A 1 98 ? -24.158 -11.062 10.910 1.00 91.19 98 TYR A C 1
ATOM 820 O O . TYR A 1 98 ? -23.767 -12.211 10.720 1.00 91.19 98 TYR A O 1
ATOM 828 N N . PHE A 1 99 ? -24.568 -10.649 12.107 1.00 91.25 99 PHE A N 1
ATOM 829 C CA . PHE A 1 99 ? -24.900 -11.581 13.178 1.00 91.25 99 PHE A CA 1
ATOM 830 C C . PHE A 1 99 ? -26.377 -11.954 13.104 1.00 91.25 99 PHE A C 1
ATOM 832 O O . PHE A 1 99 ? -27.211 -11.094 12.842 1.00 91.25 99 PHE A O 1
ATOM 839 N N . SER A 1 100 ? -26.709 -13.202 13.402 1.00 91.00 100 SER A N 1
ATOM 840 C CA . SER A 1 100 ? -28.066 -13.615 13.760 1.00 91.00 100 SER A CA 1
ATOM 841 C C . SER A 1 100 ? -28.105 -13.892 15.253 1.00 91.00 100 SER A C 1
ATOM 843 O O . SER A 1 100 ? -27.313 -14.693 15.747 1.00 91.00 100 SER A O 1
ATOM 845 N N . ASP A 1 101 ? -28.983 -13.209 15.977 1.00 90.12 101 ASP A N 1
ATOM 846 C CA . ASP A 1 101 ? -29.177 -13.447 17.407 1.00 90.12 101 ASP A CA 1
ATOM 847 C C . ASP A 1 101 ? -30.059 -14.686 17.665 1.00 90.12 101 ASP A C 1
ATOM 849 O O . ASP A 1 101 ? -30.601 -15.287 16.731 1.00 90.12 101 ASP A O 1
ATOM 853 N N . SER A 1 102 ? -30.211 -15.098 18.926 1.00 89.50 102 SER A N 1
ATOM 854 C CA . SER A 1 102 ? -31.004 -16.291 19.266 1.00 89.50 102 SER A CA 1
ATOM 855 C C . SER A 1 102 ? -32.511 -16.151 19.024 1.00 89.50 102 SER A C 1
ATOM 857 O O . SER A 1 102 ? -33.225 -17.153 19.048 1.00 89.50 102 SER A O 1
ATOM 859 N N . LEU A 1 103 ? -32.994 -14.938 18.738 1.00 90.94 103 LEU A N 1
ATOM 860 C CA . LEU A 1 103 ? -34.362 -14.663 18.300 1.00 90.94 103 LEU A CA 1
ATOM 861 C C . LEU A 1 103 ? -34.480 -14.573 16.768 1.00 90.94 103 LEU A C 1
ATOM 863 O O . LEU A 1 103 ? -35.562 -14.295 16.253 1.00 90.94 103 LEU A O 1
ATOM 867 N N . GLY A 1 104 ? -33.387 -14.802 16.034 1.00 87.75 104 GLY A N 1
ATOM 868 C CA . GLY A 1 104 ? -33.337 -14.726 14.575 1.00 87.75 104 GLY A CA 1
ATOM 869 C C . GLY A 1 104 ? -33.212 -13.304 14.025 1.00 87.75 104 GLY A C 1
ATOM 870 O O . GLY A 1 104 ? -33.370 -13.102 12.822 1.00 87.75 104 GLY A O 1
ATOM 871 N N . LYS A 1 105 ? -32.928 -12.303 14.866 1.00 91.06 105 LYS A N 1
ATOM 872 C CA . LYS A 1 105 ? -32.708 -10.927 14.412 1.00 91.06 105 LYS A CA 1
ATOM 873 C C . LYS A 1 105 ? -31.352 -10.817 13.719 1.00 91.06 105 LYS A C 1
ATOM 875 O O . LYS A 1 105 ? -30.322 -11.117 14.322 1.00 91.06 105 LYS A O 1
ATOM 880 N N . GLU A 1 106 ? -31.353 -10.320 12.484 1.00 91.44 106 GLU A N 1
ATOM 881 C CA . GLU A 1 106 ? -30.126 -9.981 11.757 1.00 91.44 106 GLU A CA 1
ATOM 882 C C . GLU A 1 106 ? -29.580 -8.617 12.207 1.00 91.44 106 GLU A C 1
ATOM 884 O O . GLU A 1 106 ? -30.302 -7.618 12.277 1.00 91.44 106 GLU A O 1
ATOM 889 N N . ILE A 1 107 ? -28.287 -8.575 12.515 1.00 90.56 107 ILE A N 1
ATOM 890 C CA . ILE A 1 107 ? -27.553 -7.386 12.940 1.00 90.56 107 ILE A CA 1
ATOM 891 C C . ILE A 1 107 ? -26.405 -7.180 11.952 1.00 90.56 107 ILE A C 1
ATOM 893 O O . ILE A 1 107 ? -25.493 -8.008 11.917 1.00 90.56 107 ILE A O 1
ATOM 897 N N . PRO A 1 108 ? -26.413 -6.103 11.152 1.00 89.69 108 PRO A N 1
ATOM 898 C CA . PRO A 1 108 ? -25.342 -5.853 10.199 1.00 89.69 108 PRO A CA 1
ATOM 899 C C . PRO A 1 108 ? -24.012 -5.649 10.927 1.00 89.69 108 PRO A C 1
ATOM 901 O O . PRO A 1 108 ? -23.956 -4.996 11.974 1.00 89.69 108 PRO A O 1
ATOM 904 N N . ILE A 1 109 ? -22.946 -6.202 10.351 1.00 89.12 109 ILE A N 1
ATOM 905 C CA . ILE A 1 109 ? -21.578 -6.011 10.826 1.00 89.12 109 ILE A CA 1
ATOM 906 C C . ILE A 1 109 ? -20.850 -5.151 9.804 1.00 89.12 109 ILE A C 1
ATOM 908 O O . ILE A 1 109 ? -20.783 -5.484 8.622 1.00 89.12 109 ILE A O 1
ATOM 912 N N . HIS A 1 110 ? -20.264 -4.059 10.275 1.00 86.19 110 HIS A N 1
ATOM 913 C CA . HIS A 1 110 ? -19.369 -3.245 9.469 1.00 86.19 110 HIS A CA 1
ATOM 914 C C . HIS A 1 110 ? -17.938 -3.718 9.688 1.00 86.19 110 HIS A C 1
ATOM 916 O O . HIS A 1 110 ? -17.474 -3.764 10.827 1.00 86.19 110 HIS A O 1
ATOM 922 N N . LEU A 1 111 ? -17.255 -4.088 8.605 1.00 87.62 111 LEU A N 1
ATOM 923 C CA . LEU A 1 111 ? -15.854 -4.489 8.650 1.00 87.62 111 LEU A CA 1
ATOM 924 C C . LEU A 1 111 ? -14.942 -3.316 8.304 1.00 87.62 111 LEU A C 1
ATOM 926 O O . LEU A 1 111 ? -15.164 -2.609 7.322 1.00 87.62 111 LEU A O 1
ATOM 930 N N . ILE A 1 112 ? -13.877 -3.162 9.084 1.00 80.88 112 ILE A N 1
ATOM 931 C CA . ILE A 1 112 ? -12.738 -2.294 8.779 1.00 80.88 112 ILE A CA 1
ATOM 932 C C . ILE A 1 112 ? -11.446 -3.095 8.912 1.00 80.88 112 ILE A C 1
ATOM 934 O O . ILE A 1 112 ? -11.295 -3.891 9.834 1.00 80.88 112 ILE A O 1
ATOM 938 N N . GLY A 1 113 ? -10.506 -2.899 7.995 1.00 78.19 113 GLY A N 1
ATOM 939 C CA . GLY A 1 113 ? -9.254 -3.652 7.977 1.00 78.19 113 GLY A CA 1
ATOM 940 C C . GLY A 1 113 ? -8.551 -3.566 6.631 1.00 78.19 113 GLY A C 1
ATOM 941 O O . GLY A 1 113 ? -9.044 -2.924 5.700 1.00 78.19 113 GLY A O 1
ATOM 942 N N . SER A 1 114 ? -7.383 -4.194 6.543 1.00 74.94 114 SER A N 1
ATOM 943 C CA . SER A 1 114 ? -6.639 -4.365 5.292 1.00 74.94 114 SER A CA 1
ATOM 944 C C . SER A 1 114 ? -5.769 -5.613 5.367 1.00 74.94 114 SER A C 1
ATOM 946 O O . SER A 1 114 ? -5.378 -6.011 6.464 1.00 74.94 114 SER A O 1
ATOM 948 N N . GLY A 1 115 ? -5.424 -6.194 4.218 1.00 81.94 115 GLY A N 1
ATOM 949 C CA . GLY A 1 115 ? -4.792 -7.511 4.195 1.00 81.94 115 GLY A CA 1
ATOM 950 C C . GLY A 1 115 ? -5.780 -8.575 4.667 1.00 81.94 115 GLY A C 1
ATOM 951 O O . GLY A 1 115 ? -6.919 -8.581 4.227 1.00 81.94 115 GLY A O 1
ATOM 952 N N . THR A 1 116 ? -5.363 -9.450 5.576 1.00 86.81 116 THR A N 1
ATOM 953 C CA . THR A 1 116 ? -6.172 -10.595 6.027 1.00 86.81 116 THR A CA 1
ATOM 954 C C . THR A 1 116 ? -6.874 -10.380 7.368 1.00 86.81 116 THR A C 1
ATOM 956 O O . THR A 1 116 ? -7.699 -11.201 7.769 1.00 86.81 116 THR A O 1
ATOM 959 N N . ASP A 1 117 ? -6.579 -9.282 8.069 1.00 87.00 117 ASP A N 1
ATOM 960 C CA . ASP A 1 117 ? -7.093 -9.002 9.409 1.00 87.00 117 ASP A CA 1
ATOM 961 C C . ASP A 1 117 ? -8.130 -7.868 9.380 1.00 87.00 117 ASP A C 1
ATOM 963 O O . ASP A 1 117 ? -7.863 -6.738 8.954 1.00 87.00 117 ASP A O 1
ATOM 967 N N . TYR A 1 118 ? -9.324 -8.169 9.887 1.00 88.25 118 TYR A N 1
ATOM 968 C CA . TYR A 1 118 ? -10.469 -7.270 9.908 1.00 88.25 118 TYR A CA 1
ATOM 969 C C . TYR A 1 118 ? -11.088 -7.181 11.291 1.00 88.25 118 TYR A C 1
ATOM 971 O O . TYR A 1 118 ? -11.023 -8.086 12.122 1.00 88.25 118 TYR A O 1
ATOM 979 N N . ILE A 1 119 ? -11.740 -6.056 11.525 1.00 85.12 119 ILE A N 1
ATOM 980 C CA . ILE A 1 119 ? -12.455 -5.755 12.748 1.00 85.12 119 ILE A CA 1
ATOM 981 C C . ILE A 1 119 ? -13.899 -5.503 12.365 1.00 85.12 119 ILE A C 1
ATOM 983 O O . ILE A 1 119 ? -14.190 -4.601 11.581 1.00 85.12 119 ILE A O 1
ATOM 987 N N . GLY A 1 120 ? -14.787 -6.323 12.913 1.00 86.25 120 GLY A N 1
ATOM 988 C CA . GLY A 1 120 ? -16.221 -6.183 12.745 1.00 86.25 120 GLY A CA 1
ATOM 989 C C . GLY A 1 120 ? -16.834 -5.451 13.921 1.00 86.25 120 GLY A C 1
ATOM 990 O O . GLY A 1 120 ? -16.556 -5.796 15.069 1.00 86.25 120 GLY A O 1
ATOM 991 N N . PHE A 1 121 ? -17.684 -4.467 13.647 1.00 84.38 121 PHE A N 1
ATOM 992 C CA . PHE A 1 121 ? -18.441 -3.777 14.683 1.00 84.38 121 PHE A CA 1
ATOM 993 C C . PHE A 1 121 ? -19.927 -3.654 14.355 1.00 84.38 121 PHE A C 1
ATOM 995 O O . PHE A 1 121 ? -20.332 -3.620 13.191 1.00 84.38 121 PHE A O 1
ATOM 1002 N N . HIS A 1 122 ? -20.741 -3.579 15.408 1.00 82.56 122 HIS A N 1
ATOM 1003 C CA . HIS A 1 122 ? -22.180 -3.337 15.330 1.00 82.56 122 HIS A CA 1
ATOM 1004 C C . HIS A 1 122 ? -22.611 -2.343 16.418 1.00 82.56 122 HIS A C 1
ATOM 1006 O O . HIS A 1 122 ? -21.991 -2.248 17.474 1.00 82.56 122 HIS A O 1
ATOM 1012 N N . SER A 1 123 ? -23.701 -1.610 16.184 1.00 70.12 123 SER A N 1
ATOM 1013 C CA . SER A 1 123 ? -24.172 -0.533 17.073 1.00 70.12 123 SER A CA 1
ATOM 1014 C C . SER A 1 123 ? -25.423 -0.901 17.882 1.00 70.12 123 SER A C 1
ATOM 1016 O O . SER A 1 123 ? -26.228 -0.033 18.213 1.00 70.12 123 SER A O 1
ATOM 1018 N N . VAL A 1 124 ? -25.654 -2.194 18.112 1.00 76.62 124 VAL A N 1
ATOM 1019 C CA . VAL A 1 124 ? -26.863 -2.700 18.785 1.00 76.62 124 VAL A CA 1
ATOM 1020 C C . VAL A 1 124 ? -26.536 -3.043 20.234 1.00 76.62 124 VAL A C 1
ATOM 1022 O O . VAL A 1 124 ? -25.786 -3.983 20.482 1.00 76.62 124 VAL A O 1
ATOM 1025 N N . ASP A 1 125 ? -27.132 -2.306 21.173 1.00 70.25 125 ASP A N 1
ATOM 1026 C CA . ASP A 1 125 ? -26.891 -2.475 22.615 1.00 70.25 125 ASP A CA 1
ATOM 1027 C C . ASP A 1 125 ? -27.632 -3.678 23.222 1.00 70.25 125 ASP A C 1
ATOM 1029 O O . ASP A 1 125 ? -27.191 -4.251 24.218 1.00 70.25 125 ASP A O 1
ATOM 1033 N N . SER A 1 126 ? -28.762 -4.070 22.625 1.00 78.25 126 SER A N 1
ATOM 1034 C CA . SER A 1 126 ? -29.602 -5.181 23.089 1.00 78.25 126 SER A CA 1
ATOM 1035 C C . SER A 1 126 ? -29.492 -6.370 22.140 1.00 78.25 126 SER A C 1
ATOM 1037 O O . SER A 1 126 ? -30.079 -6.369 21.055 1.00 78.25 126 SER A O 1
ATOM 1039 N N . LEU A 1 127 ? -28.729 -7.373 22.569 1.00 82.31 127 LEU A N 1
ATOM 1040 C CA . LEU A 1 127 ? -28.462 -8.607 21.837 1.00 82.31 127 LEU A CA 1
ATOM 1041 C C . LEU A 1 127 ? -28.939 -9.817 22.635 1.00 82.31 127 LEU A C 1
ATOM 1043 O O . LEU A 1 127 ? -28.733 -9.869 23.849 1.00 82.31 127 LEU A O 1
ATOM 1047 N N . HIS A 1 128 ? -29.508 -10.804 21.944 1.00 85.38 128 HIS A N 1
ATOM 1048 C CA . HIS A 1 128 ? -29.855 -12.091 22.540 1.00 85.38 128 HIS A CA 1
ATOM 1049 C C . HIS A 1 128 ? -28.841 -13.151 22.126 1.00 85.38 128 HIS A C 1
ATOM 1051 O O . HIS A 1 128 ? -28.688 -13.475 20.952 1.00 85.38 128 HIS A O 1
ATOM 1057 N N . PHE A 1 129 ? -28.134 -13.699 23.106 1.00 86.00 129 PHE A N 1
ATOM 1058 C CA . PHE A 1 129 ? -27.132 -14.725 22.855 1.00 86.00 129 PHE A CA 1
ATOM 1059 C C . PHE A 1 129 ? -27.758 -16.124 22.720 1.00 86.00 129 PHE A C 1
ATOM 1061 O O . PHE A 1 129 ? -28.837 -16.368 23.274 1.00 86.00 129 PHE A O 1
ATOM 1068 N N . PRO A 1 130 ? -27.083 -17.051 22.017 1.00 88.69 130 PRO A N 1
ATOM 1069 C CA . PRO A 1 130 ? -25.837 -16.830 21.279 1.00 88.69 130 PRO A CA 1
ATOM 1070 C C . PRO A 1 130 ? -26.035 -16.055 19.966 1.00 88.69 130 PRO A C 1
ATOM 1072 O O . PRO A 1 130 ? -27.103 -16.118 19.362 1.00 88.69 130 PRO A O 1
ATOM 1075 N N . LEU A 1 131 ? -24.988 -15.357 19.516 1.00 89.25 131 LEU A N 1
ATOM 1076 C CA . LEU A 1 131 ? -24.942 -14.779 18.170 1.00 89.25 131 LEU A CA 1
ATOM 1077 C C . LEU A 1 131 ? -24.275 -15.753 17.205 1.00 89.25 131 LEU A C 1
ATOM 1079 O O . LEU A 1 131 ? -23.310 -16.419 17.571 1.00 89.25 131 LEU A O 1
ATOM 1083 N N . ARG A 1 132 ? -24.741 -15.787 15.962 1.00 89.81 132 ARG A N 1
ATOM 1084 C CA . ARG A 1 132 ? -24.135 -16.549 14.866 1.00 89.81 132 ARG A CA 1
ATOM 1085 C C . ARG A 1 132 ? -23.607 -15.591 13.819 1.00 89.81 132 ARG A C 1
ATOM 1087 O O . ARG A 1 132 ? -24.376 -14.771 13.323 1.00 89.81 132 ARG A O 1
ATOM 1094 N N . LEU A 1 133 ? -22.318 -15.655 13.502 1.00 90.38 133 LEU A N 1
ATOM 1095 C CA . LEU A 1 133 ? -21.772 -14.911 12.367 1.00 90.38 133 LEU A CA 1
ATOM 1096 C C . LEU A 1 133 ? -22.206 -15.580 11.064 1.00 90.38 133 LEU A C 1
ATOM 1098 O O . LEU A 1 133 ? -21.929 -16.757 10.872 1.00 90.38 133 LEU A O 1
ATOM 1102 N N . ASN A 1 134 ? -22.791 -14.800 10.164 1.00 90.56 134 ASN A N 1
ATOM 1103 C CA . ASN A 1 134 ? -23.187 -15.213 8.828 1.00 90.56 134 ASN A CA 1
ATOM 1104 C C . ASN A 1 134 ? -22.664 -14.213 7.786 1.00 90.56 134 ASN A C 1
ATOM 1106 O O . ASN A 1 134 ? -22.335 -13.064 8.103 1.00 90.56 134 ASN A O 1
ATOM 1110 N N . TYR A 1 135 ? -22.641 -14.638 6.526 1.00 90.25 135 TYR A N 1
ATOM 1111 C CA . TYR A 1 135 ? -22.432 -13.762 5.378 1.00 90.25 135 TYR A CA 1
ATOM 1112 C C . TYR A 1 135 ? -23.422 -14.100 4.267 1.00 90.25 135 TYR A C 1
ATOM 1114 O O . TYR A 1 135 ? -23.880 -15.235 4.162 1.00 90.25 135 TYR A O 1
ATOM 1122 N N . ARG A 1 136 ? -23.772 -13.099 3.454 1.00 89.12 136 ARG A N 1
ATOM 1123 C CA . ARG A 1 136 ? -24.566 -13.294 2.224 1.00 89.12 136 ARG A CA 1
ATOM 1124 C C . ARG A 1 136 ? -23.678 -13.525 1.010 1.00 89.12 136 ARG A C 1
ATOM 1126 O O . ARG A 1 136 ? -24.063 -14.254 0.110 1.00 89.12 136 ARG A O 1
ATOM 1133 N N . LYS A 1 137 ? -22.529 -12.855 1.013 1.00 89.94 137 LYS A N 1
ATOM 1134 C CA . LYS A 1 137 ? -21.488 -12.930 -0.000 1.00 89.94 137 LYS A CA 1
ATOM 1135 C C . LYS A 1 137 ? -20.151 -12.658 0.664 1.00 89.94 137 LYS A C 1
ATOM 1137 O O . LYS A 1 137 ? -20.050 -11.725 1.468 1.00 89.94 137 LYS A O 1
ATOM 1142 N N . ILE A 1 138 ? -19.146 -13.436 0.308 1.00 90.38 138 ILE A N 1
ATOM 1143 C CA . ILE A 1 138 ? -17.742 -13.155 0.589 1.00 90.38 138 ILE A CA 1
ATOM 1144 C C . ILE A 1 138 ? -17.001 -13.123 -0.742 1.00 90.38 138 ILE A C 1
ATOM 1146 O O . ILE A 1 138 ? -17.233 -13.983 -1.585 1.00 90.38 138 ILE A O 1
ATOM 1150 N N . ALA A 1 139 ? -16.188 -12.096 -0.973 1.00 90.12 139 ALA A N 1
ATOM 1151 C CA . ALA A 1 139 ? -15.479 -11.918 -2.234 1.00 90.12 139 ALA A CA 1
ATOM 1152 C C . ALA A 1 139 ? -14.072 -11.371 -2.005 1.00 90.12 139 ALA A C 1
ATOM 1154 O O . ALA A 1 139 ? -13.877 -10.536 -1.116 1.00 90.12 139 ALA A O 1
ATOM 1155 N N . ASP A 1 140 ? -13.121 -11.809 -2.821 1.00 87.38 140 ASP A N 1
ATOM 1156 C CA . ASP A 1 140 ? -11.775 -11.244 -2.895 1.00 87.38 140 ASP A CA 1
ATOM 1157 C C . ASP A 1 140 ? -11.716 -10.070 -3.895 1.00 87.38 140 ASP A C 1
ATOM 1159 O O . ASP A 1 140 ? -12.721 -9.644 -4.479 1.00 87.38 140 ASP A O 1
ATOM 1163 N N . ARG A 1 141 ? -10.513 -9.530 -4.114 1.00 79.31 141 ARG A N 1
ATOM 1164 C CA . ARG A 1 141 ? -10.268 -8.488 -5.127 1.00 79.31 141 ARG A CA 1
ATOM 1165 C C . ARG A 1 141 ? -10.135 -9.015 -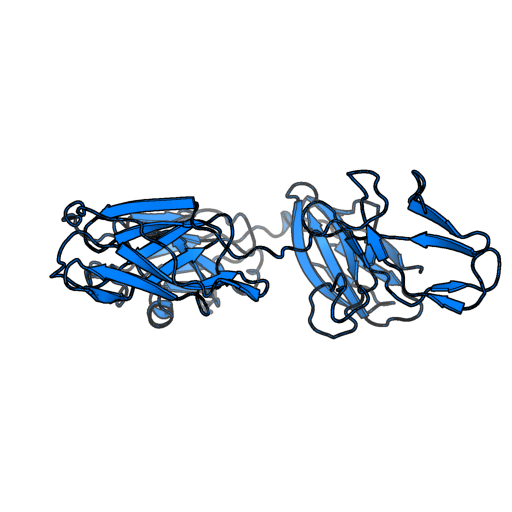6.557 1.00 79.31 141 ARG A C 1
ATOM 1167 O O . ARG A 1 141 ? -10.147 -8.205 -7.484 1.00 79.31 141 ARG A O 1
ATOM 1174 N N . PHE A 1 142 ? -9.995 -10.323 -6.735 1.00 77.06 142 PHE A N 1
ATOM 1175 C CA . PHE A 1 142 ? -9.863 -10.981 -8.034 1.00 77.06 142 PHE A CA 1
ATOM 1176 C C . PHE A 1 142 ? -11.220 -11.428 -8.605 1.00 77.06 142 PHE A C 1
ATOM 1178 O O . PHE A 1 142 ? -11.303 -11.820 -9.768 1.00 77.06 142 PHE A O 1
ATOM 1185 N N . GLY A 1 143 ? -12.300 -11.261 -7.835 1.00 77.31 143 GLY A N 1
ATOM 1186 C CA . GLY A 1 143 ? -13.672 -11.589 -8.207 1.00 77.31 143 GLY A CA 1
ATOM 1187 C C . GLY A 1 143 ? -14.108 -12.998 -7.804 1.00 77.31 143 GLY A C 1
ATOM 1188 O O . GLY A 1 143 ? -15.249 -13.368 -8.098 1.00 77.31 143 GLY A O 1
ATOM 1189 N N . ASN A 1 144 ? -13.255 -13.766 -7.121 1.00 83.06 144 ASN A N 1
ATOM 1190 C CA . ASN A 1 144 ? -13.645 -15.038 -6.532 1.00 83.06 144 ASN A CA 1
ATOM 1191 C C . ASN A 1 144 ? -14.616 -14.760 -5.389 1.00 83.06 144 ASN A C 1
ATOM 1193 O O . ASN A 1 144 ? -14.410 -13.854 -4.579 1.00 83.06 144 ASN A O 1
ATOM 1197 N N . SER A 1 145 ? -15.727 -15.493 -5.349 1.00 88.38 145 SER A N 1
ATOM 1198 C CA . SER A 1 145 ? -16.743 -15.269 -4.327 1.00 88.38 145 SER A CA 1
ATOM 1199 C C . SER A 1 145 ? -17.517 -16.522 -3.966 1.00 88.38 145 SER A C 1
ATOM 1201 O O . SER A 1 145 ? -17.678 -17.423 -4.789 1.00 88.38 145 SER A O 1
ATOM 1203 N N . ASP A 1 146 ? -18.001 -16.547 -2.728 1.00 87.38 146 ASP A N 1
ATOM 1204 C CA . ASP A 1 146 ? -18.952 -17.532 -2.237 1.00 87.38 146 ASP A CA 1
ATOM 1205 C C . ASP A 1 146 ? -20.217 -16.826 -1.731 1.00 87.38 146 ASP A C 1
ATOM 1207 O O . ASP A 1 146 ? -20.168 -15.935 -0.879 1.00 87.38 146 ASP A O 1
ATOM 1211 N N . ASP A 1 147 ? -21.354 -17.248 -2.279 1.00 85.12 147 ASP A N 1
ATOM 1212 C CA . ASP A 1 147 ? -22.698 -16.800 -1.902 1.00 85.12 147 ASP A CA 1
ATOM 1213 C C . ASP A 1 147 ? -23.440 -17.884 -1.097 1.00 85.12 147 ASP A C 1
ATOM 1215 O O . ASP A 1 147 ? -24.641 -17.779 -0.821 1.00 85.12 147 ASP A O 1
ATOM 1219 N N . SER A 1 148 ? -22.756 -18.976 -0.737 1.00 73.50 148 SER A N 1
ATOM 1220 C CA . SER A 1 148 ? -23.319 -19.994 0.129 1.00 73.50 148 SER A CA 1
ATOM 1221 C C . SER A 1 148 ? -23.566 -19.362 1.503 1.00 73.50 148 SER A C 1
ATOM 1223 O O . SER A 1 148 ? -22.647 -18.925 2.182 1.00 73.50 148 SER A O 1
ATOM 1225 N N . LEU A 1 149 ? -24.838 -19.238 1.905 1.00 65.06 149 LEU A N 1
ATOM 1226 C CA . LEU A 1 149 ? -25.248 -18.767 3.237 1.00 65.06 149 LEU A CA 1
ATOM 1227 C C . LEU A 1 149 ? -24.755 -19.765 4.287 1.00 65.06 149 LEU A C 1
ATOM 1229 O O . LEU A 1 149 ? -25.491 -20.654 4.725 1.00 65.06 149 LEU A O 1
ATOM 1233 N N . ARG A 1 150 ? -23.470 -19.695 4.614 1.00 66.00 150 ARG A N 1
ATOM 1234 C CA . ARG A 1 150 ? -22.790 -20.789 5.282 1.00 66.00 150 ARG A CA 1
ATOM 1235 C C . ARG A 1 150 ? -21.749 -20.253 6.229 1.00 66.00 150 ARG A C 1
ATOM 1237 O O . ARG A 1 150 ? -20.596 -20.080 5.866 1.00 66.00 150 ARG A O 1
ATOM 1244 N N . LEU A 1 151 ? -22.160 -20.067 7.477 1.00 62.97 151 LEU A N 1
ATOM 1245 C CA . LEU A 1 151 ? -21.258 -20.136 8.615 1.00 62.97 151 LEU A CA 1
ATOM 1246 C C . LEU A 1 151 ? -22.060 -20.148 9.914 1.00 62.97 151 LEU A C 1
ATOM 1248 O O . LEU A 1 151 ? -23.073 -19.472 10.030 1.00 62.97 151 LEU A O 1
ATOM 1252 N N . ASP A 1 152 ? -21.597 -20.908 10.900 1.00 65.81 152 ASP A N 1
ATOM 1253 C CA . ASP A 1 152 ? -22.195 -20.910 12.233 1.00 65.81 152 ASP A CA 1
ATOM 1254 C C . ASP A 1 152 ? -21.085 -20.787 13.282 1.00 65.81 152 ASP A C 1
ATOM 1256 O O . ASP A 1 152 ? -20.816 -21.699 14.064 1.00 65.81 152 ASP A O 1
ATOM 1260 N N . TYR A 1 153 ? -20.365 -19.659 13.262 1.00 81.38 153 TYR A N 1
ATOM 1261 C CA . TYR A 1 153 ? -19.532 -19.310 14.411 1.00 81.38 153 TYR A CA 1
ATOM 1262 C C . TYR A 1 153 ? -20.427 -18.747 15.502 1.00 81.38 153 TYR A C 1
ATOM 1264 O O . TYR A 1 153 ? -20.973 -17.649 15.382 1.00 81.38 153 TYR A O 1
ATOM 1272 N N . THR A 1 154 ? -20.557 -19.518 16.575 1.00 84.56 154 THR A N 1
ATOM 1273 C CA . THR A 1 154 ? -21.396 -19.171 17.712 1.00 84.56 154 THR A CA 1
ATOM 1274 C C . THR A 1 154 ? -20.609 -18.358 18.742 1.00 84.56 154 THR A C 1
ATOM 1276 O O . THR A 1 154 ? -19.695 -18.864 19.392 1.00 84.56 154 THR A O 1
ATOM 1279 N N . ILE A 1 155 ? -21.004 -17.104 18.943 1.00 85.56 155 ILE A N 1
ATOM 1280 C CA . ILE A 1 155 ? -20.532 -16.239 20.023 1.00 85.56 155 ILE A CA 1
ATOM 1281 C C . ILE A 1 155 ? -21.488 -16.382 21.208 1.00 85.56 155 ILE A C 1
ATOM 1283 O O . ILE A 1 155 ? -22.669 -16.053 21.105 1.00 85.56 155 ILE A O 1
ATOM 1287 N N . GLN A 1 156 ? -20.976 -16.850 22.346 1.00 85.75 156 GLN A N 1
ATOM 1288 C CA . GLN A 1 156 ? -21.777 -17.057 23.560 1.00 85.75 156 GLN A CA 1
ATOM 1289 C C . GLN A 1 156 ? -21.964 -15.776 24.378 1.00 85.75 156 GLN A C 1
ATOM 1291 O O . GLN A 1 156 ? -23.006 -15.583 24.994 1.00 85.75 156 GLN A O 1
ATOM 1296 N N . MET A 1 157 ? -20.951 -14.910 24.397 1.00 80.75 157 MET A N 1
ATOM 1297 C CA . MET A 1 157 ? -20.963 -13.624 25.092 1.00 80.75 157 MET A CA 1
ATOM 1298 C C . MET A 1 157 ? -19.811 -12.745 24.598 1.00 80.75 157 MET A C 1
ATOM 1300 O O . MET A 1 157 ? -18.850 -13.247 24.015 1.00 80.75 157 MET A O 1
ATOM 1304 N N . PHE A 1 158 ? -19.890 -11.445 24.876 1.00 80.00 158 PHE A N 1
ATOM 1305 C CA . PHE A 1 158 ? -18.771 -10.516 24.726 1.00 80.00 158 PHE A CA 1
ATOM 1306 C C . PHE A 1 158 ? -18.176 -10.160 26.088 1.00 80.00 158 PHE A C 1
ATOM 1308 O O . PHE A 1 158 ? -18.895 -10.136 27.088 1.00 80.00 158 PHE A O 1
ATOM 1315 N N . ALA A 1 159 ? -16.891 -9.796 26.109 1.00 77.81 159 ALA A N 1
ATOM 1316 C CA . ALA A 1 159 ? -16.346 -9.018 27.216 1.00 77.81 159 ALA A CA 1
ATOM 1317 C C . ALA A 1 159 ? -17.056 -7.655 27.300 1.00 77.81 159 ALA A C 1
ATOM 1319 O O . ALA A 1 159 ? -17.553 -7.136 26.294 1.00 77.81 159 ALA A O 1
ATOM 1320 N N . ASP A 1 160 ? -17.117 -7.068 28.493 1.00 79.06 160 ASP A N 1
ATOM 1321 C CA . ASP A 1 160 ? -17.672 -5.726 28.644 1.00 79.06 160 ASP A CA 1
ATOM 1322 C C . ASP A 1 160 ? -16.848 -4.688 27.880 1.00 79.06 160 ASP A C 1
ATOM 1324 O O . ASP 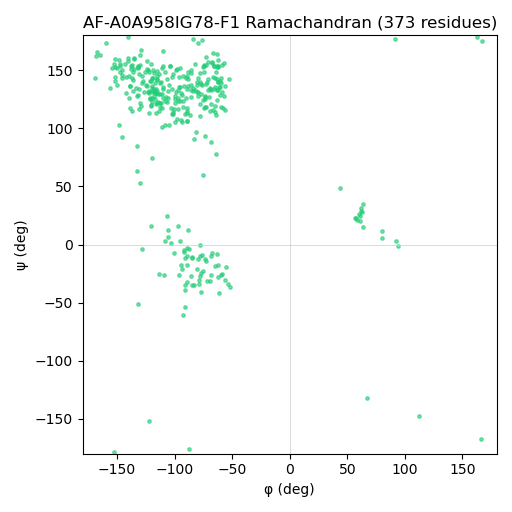A 1 160 ? -15.655 -4.858 27.631 1.00 79.06 160 ASP A O 1
ATOM 1328 N N . ARG A 1 161 ? -17.524 -3.607 27.486 1.00 76.25 161 ARG A N 1
ATOM 1329 C CA . ARG A 1 161 ? -16.919 -2.506 26.740 1.00 76.25 161 ARG A CA 1
ATOM 1330 C C . ARG A 1 161 ? -15.827 -1.825 27.564 1.00 76.25 161 ARG A C 1
ATOM 1332 O O . ARG A 1 161 ? -16.027 -1.537 28.745 1.00 76.25 161 ARG A O 1
ATOM 1339 N N . ASP A 1 162 ? -14.731 -1.469 26.904 1.00 76.75 162 ASP A N 1
ATOM 1340 C CA . ASP A 1 162 ? -13.662 -0.657 27.471 1.00 76.75 162 ASP A CA 1
ATOM 1341 C C . ASP A 1 162 ? -14.201 0.686 28.006 1.00 76.75 162 ASP A C 1
ATOM 1343 O O . ASP A 1 162 ? -14.690 1.548 27.261 1.00 76.75 162 ASP A O 1
ATOM 1347 N N . SER A 1 163 ? -14.091 0.861 29.326 1.00 81.50 163 SER A N 1
ATOM 1348 C CA . SER A 1 163 ? -14.546 2.032 30.081 1.00 81.50 163 SER A CA 1
ATOM 1349 C C . SER A 1 163 ? -13.498 3.143 30.192 1.00 81.50 163 SER A C 1
ATOM 1351 O O . SER A 1 163 ? -13.788 4.209 30.739 1.00 81.50 163 SER A O 1
ATOM 1353 N N . THR A 1 164 ? -12.283 2.937 29.675 1.00 87.31 164 THR A N 1
ATOM 1354 C CA . THR A 1 164 ? -11.237 3.964 29.684 1.00 87.31 164 THR A CA 1
ATOM 1355 C C . THR A 1 164 ? -11.647 5.182 28.853 1.00 87.31 164 THR A C 1
ATOM 1357 O O . THR A 1 164 ? -12.581 5.141 28.060 1.00 87.31 164 THR A O 1
ATOM 1360 N N . GLN A 1 165 ? -10.977 6.321 29.019 1.00 88.88 165 GLN A N 1
ATOM 1361 C CA . GLN A 1 165 ? -11.260 7.491 28.184 1.00 88.88 165 GLN A CA 1
ATOM 1362 C C . GLN A 1 165 ? -10.652 7.327 26.782 1.00 88.88 165 GLN A C 1
ATOM 1364 O O . GLN A 1 165 ? -9.486 6.939 26.653 1.00 88.88 165 GLN A O 1
ATOM 1369 N N . PHE A 1 166 ? -11.400 7.703 25.741 1.00 92.56 166 PHE A N 1
ATOM 1370 C CA . PHE A 1 166 ? -10.865 7.835 24.387 1.00 92.56 166 PHE A CA 1
ATOM 1371 C C . PHE A 1 166 ? -9.788 8.929 24.307 1.00 92.56 166 PHE A C 1
ATOM 1373 O O . PHE A 1 166 ? -10.007 10.076 24.703 1.00 92.56 166 PHE A O 1
ATOM 1380 N N . LYS A 1 167 ? -8.597 8.558 23.832 1.00 94.50 167 LYS A N 1
ATOM 1381 C CA . LYS A 1 167 ? -7.403 9.406 23.783 1.00 94.50 167 LYS A CA 1
ATOM 1382 C C . LYS A 1 167 ? -6.643 9.193 22.481 1.00 94.50 167 LYS A C 1
ATOM 1384 O O . LYS A 1 167 ? -6.520 8.068 21.996 1.00 94.50 167 LYS A O 1
ATOM 1389 N N . PHE A 1 168 ? -6.059 10.274 21.982 1.00 95.50 168 PHE A N 1
ATOM 1390 C CA . PHE A 1 168 ? -4.958 10.214 21.036 1.00 95.50 168 PHE A CA 1
ATOM 1391 C C . PHE A 1 168 ? -3.688 9.832 21.804 1.00 95.50 168 PHE A C 1
ATOM 1393 O O . PHE A 1 168 ? -3.363 10.461 22.812 1.00 95.50 168 PHE A O 1
ATOM 1400 N N . ILE A 1 169 ? -3.020 8.760 21.377 1.00 95.62 169 ILE A N 1
ATOM 1401 C CA . ILE A 1 169 ? -1.836 8.218 22.055 1.00 95.62 169 ILE A CA 1
ATOM 1402 C C . ILE A 1 169 ? -0.572 8.846 21.483 1.00 95.62 169 ILE A C 1
ATOM 1404 O O . ILE A 1 169 ? 0.266 9.337 22.238 1.00 95.62 169 ILE A O 1
ATOM 1408 N N . SER A 1 170 ? -0.398 8.787 20.163 1.00 95.50 170 SER A N 1
ATOM 1409 C CA . SER A 1 170 ? 0.833 9.238 19.516 1.00 95.50 170 SER A CA 1
ATOM 1410 C C . SER A 1 170 ? 0.704 9.334 18.000 1.00 95.50 170 SER A C 1
ATOM 1412 O O . SER A 1 170 ? -0.168 8.716 17.390 1.00 95.50 170 SER A O 1
ATOM 1414 N N . MET A 1 171 ? 1.640 10.072 17.399 1.00 96.44 171 MET A N 1
ATOM 1415 C CA . MET A 1 171 ? 1.966 9.978 15.980 1.00 96.44 171 MET A CA 1
ATOM 1416 C C . MET A 1 171 ? 3.399 9.461 15.809 1.00 96.44 171 MET A C 1
ATOM 1418 O O . MET A 1 171 ? 4.292 9.823 16.579 1.00 96.44 171 MET A O 1
ATOM 1422 N N . SER A 1 172 ? 3.603 8.625 14.795 1.00 95.00 172 SER A N 1
ATOM 1423 C CA . SER A 1 172 ? 4.911 8.188 14.304 1.00 95.00 172 SER A CA 1
ATOM 1424 C C . SER A 1 172 ? 5.056 8.564 12.825 1.00 95.00 172 SER A C 1
ATOM 1426 O O . SER A 1 172 ? 4.075 8.392 12.108 1.00 95.00 172 SER A O 1
ATOM 1428 N N . PRO A 1 173 ? 6.227 9.010 12.335 1.00 95.00 173 PRO A N 1
ATOM 1429 C CA . PRO A 1 173 ? 7.435 9.338 13.099 1.00 95.00 173 PRO A CA 1
ATOM 1430 C C . PRO A 1 173 ? 7.216 10.496 14.087 1.00 95.00 173 PRO A C 1
ATOM 1432 O O . PRO A 1 173 ? 6.277 11.280 13.949 1.00 95.00 173 PRO A O 1
ATOM 1435 N N . LYS A 1 174 ? 8.069 10.586 15.116 1.00 93.25 174 LYS A N 1
ATOM 1436 C CA . LYS A 1 174 ? 8.002 11.657 16.128 1.00 93.25 174 LYS A CA 1
ATOM 1437 C C . LYS A 1 174 ? 8.322 13.022 15.505 1.00 93.25 174 LYS A C 1
ATOM 1439 O O . LYS A 1 174 ? 9.052 13.085 14.522 1.00 93.25 174 LYS A O 1
ATOM 1444 N N . SER A 1 175 ? 7.805 14.098 16.102 1.00 93.12 175 SER A N 1
ATOM 1445 C CA . SER A 1 175 ? 8.168 15.473 15.721 1.00 93.12 175 SER A CA 1
ATOM 1446 C C . SER A 1 175 ? 9.676 15.705 15.844 1.00 93.12 175 SER A C 1
ATOM 1448 O O . SER A 1 175 ? 10.339 15.031 16.631 1.00 93.12 175 SER A O 1
ATOM 1450 N N . GLU A 1 176 ? 10.175 16.687 15.099 1.00 89.00 176 GLU A N 1
ATOM 1451 C CA . GLU A 1 176 ? 11.569 17.145 15.075 1.00 89.00 176 GLU A CA 1
ATOM 1452 C C . GLU A 1 176 ? 12.542 16.053 14.617 1.00 89.00 176 GLU A C 1
ATOM 1454 O O . GLU A 1 176 ? 13.694 15.991 15.039 1.00 89.00 176 GLU A O 1
ATOM 1459 N N . THR A 1 177 ? 12.066 15.172 13.735 1.00 87.06 177 THR A N 1
ATOM 1460 C CA . THR A 1 177 ? 12.890 14.155 13.084 1.00 87.06 177 THR A CA 1
ATOM 1461 C C . THR A 1 177 ? 13.108 14.497 11.618 1.00 87.06 177 THR A C 1
ATOM 1463 O O . THR A 1 177 ? 12.248 15.095 10.959 1.00 87.06 177 THR A O 1
ATOM 1466 N N . ASP A 1 178 ? 14.267 14.100 11.102 1.00 86.62 178 ASP A N 1
ATOM 1467 C CA . ASP A 1 178 ? 14.526 14.130 9.670 1.00 86.62 178 ASP A CA 1
ATOM 1468 C C . ASP A 1 178 ? 13.663 13.075 8.982 1.00 86.62 178 ASP A C 1
ATOM 1470 O O . ASP A 1 178 ? 13.575 11.924 9.428 1.00 86.62 178 ASP A O 1
ATOM 1474 N N . MET A 1 179 ? 13.033 13.454 7.872 1.00 89.31 179 MET A N 1
ATOM 1475 C CA . MET A 1 179 ? 12.291 12.487 7.076 1.00 89.31 179 MET A CA 1
ATOM 1476 C C . MET A 1 179 ? 13.225 11.412 6.504 1.00 89.31 179 MET A C 1
ATOM 1478 O O . MET A 1 179 ? 14.352 11.673 6.084 1.00 89.31 179 MET A O 1
ATOM 1482 N N . SER A 1 180 ? 12.737 10.174 6.458 1.00 84.69 180 SER A N 1
ATOM 1483 C CA . SER A 1 180 ? 13.468 9.036 5.886 1.00 84.69 180 SER A CA 1
ATOM 1484 C C . SER A 1 180 ? 13.125 8.769 4.417 1.00 84.69 180 SER A C 1
ATOM 1486 O O . SER A 1 180 ? 13.877 8.083 3.732 1.00 84.69 180 SER A O 1
ATOM 1488 N N . SER A 1 181 ? 12.004 9.306 3.927 1.00 88.25 181 SER A N 1
ATOM 1489 C CA . SER A 1 181 ? 11.491 9.133 2.564 1.00 88.25 181 SER A CA 1
ATOM 1490 C C . SER A 1 181 ? 10.794 10.407 2.077 1.00 88.25 181 SER A C 1
ATOM 1492 O O . SER A 1 181 ? 10.209 11.126 2.884 1.00 88.25 181 SER A O 1
ATOM 1494 N N . LEU A 1 182 ? 10.809 10.665 0.762 1.00 90.44 182 LEU A N 1
ATOM 1495 C CA . LEU A 1 182 ? 10.008 11.732 0.136 1.00 90.44 182 LEU A CA 1
ATOM 1496 C C . LEU A 1 182 ? 8.516 11.378 0.059 1.00 90.44 182 LEU A C 1
ATOM 1498 O O . LEU A 1 182 ? 7.688 12.245 -0.182 1.00 90.44 182 LEU A O 1
ATOM 1502 N N . LYS A 1 183 ? 8.150 10.119 0.295 1.00 91.56 183 LYS A N 1
ATOM 1503 C CA . LYS A 1 183 ? 6.777 9.704 0.607 1.00 91.56 183 LYS A CA 1
ATOM 1504 C C . LYS A 1 183 ? 6.780 9.052 1.988 1.00 91.56 183 LYS A C 1
ATOM 1506 O O . LYS A 1 183 ? 6.806 7.823 2.078 1.00 91.56 183 LYS A O 1
ATOM 1511 N N . PRO A 1 184 ? 6.897 9.845 3.065 1.00 92.88 184 PRO A N 1
ATOM 1512 C CA . PRO A 1 184 ? 6.880 9.312 4.415 1.00 92.88 184 PRO A CA 1
ATOM 1513 C C . PRO A 1 184 ? 5.471 8.828 4.762 1.00 92.88 184 PRO A C 1
ATOM 1515 O O . PRO A 1 184 ? 4.476 9.464 4.409 1.00 92.88 184 PRO A O 1
ATOM 1518 N N . GLN A 1 185 ? 5.401 7.722 5.495 1.00 94.94 185 GLN A N 1
ATOM 1519 C CA . GLN A 1 185 ? 4.160 7.246 6.087 1.00 94.94 185 GLN A CA 1
ATOM 1520 C C . GLN A 1 185 ? 4.087 7.707 7.541 1.00 94.94 185 GLN A C 1
ATOM 1522 O O . GLN A 1 185 ? 4.986 7.437 8.339 1.00 94.94 185 GLN A O 1
ATOM 1527 N N . PHE A 1 186 ? 2.990 8.368 7.887 1.00 96.25 186 PHE A N 1
ATOM 1528 C CA . PHE A 1 186 ? 2.657 8.747 9.251 1.00 96.25 186 PHE A CA 1
ATOM 1529 C C . PHE A 1 186 ? 1.606 7.792 9.801 1.00 96.25 186 PHE A C 1
ATOM 1531 O O . PHE A 1 186 ? 0.727 7.353 9.068 1.00 96.25 186 PHE A O 1
ATOM 1538 N N . THR A 1 187 ? 1.675 7.465 11.087 1.00 96.75 187 THR A N 1
ATOM 1539 C CA . THR A 1 187 ? 0.711 6.603 11.780 1.00 96.75 187 THR A CA 1
ATOM 1540 C C . THR A 1 187 ? 0.251 7.275 13.061 1.00 96.75 187 THR A C 1
ATOM 1542 O O . THR A 1 187 ? 1.065 7.576 13.932 1.00 96.75 187 THR A O 1
ATOM 1545 N N . LEU A 1 188 ? -1.055 7.482 13.176 1.00 96.25 188 LEU A N 1
ATOM 1546 C CA . LEU A 1 188 ? -1.757 7.964 14.357 1.00 96.25 188 LEU A CA 1
ATOM 1547 C C . LEU A 1 188 ? -2.268 6.770 15.157 1.00 96.25 188 LEU A C 1
ATOM 1549 O O . LEU A 1 188 ? -2.926 5.899 14.591 1.00 96.25 188 LEU A O 1
ATOM 1553 N N . LYS A 1 189 ? -2.004 6.750 16.464 1.00 96.12 189 LYS A N 1
ATOM 1554 C CA . LYS A 1 189 ? -2.483 5.715 17.386 1.00 96.12 189 LYS A CA 1
ATOM 1555 C C . LYS A 1 189 ? -3.488 6.285 18.374 1.00 96.12 189 LYS A C 1
ATOM 1557 O O . LYS A 1 189 ? -3.273 7.357 18.942 1.00 96.12 189 LYS A O 1
ATOM 1562 N N . PHE A 1 190 ? -4.541 5.524 18.640 1.00 94.62 190 PHE A N 1
ATOM 1563 C CA . PHE A 1 190 ? -5.612 5.883 19.565 1.00 94.62 190 PHE A CA 1
ATOM 1564 C C . PHE A 1 190 ? -5.802 4.812 20.646 1.00 94.62 190 PHE A C 1
ATOM 1566 O O . PHE A 1 190 ? -5.412 3.655 20.474 1.00 94.62 190 PHE A O 1
ATOM 1573 N N . SER A 1 191 ? -6.394 5.192 21.782 1.00 92.88 191 SER A N 1
ATOM 1574 C CA . SER A 1 191 ? -6.668 4.255 22.884 1.00 92.88 191 SER A CA 1
ATOM 1575 C C . SER A 1 191 ? -7.846 3.330 22.625 1.00 92.88 191 SER A C 1
ATOM 1577 O O . SER A 1 191 ? -7.898 2.257 23.212 1.00 92.88 191 SER A O 1
ATOM 1579 N N . LYS A 1 192 ? -8.760 3.716 21.731 1.00 89.12 192 LYS A N 1
ATOM 1580 C CA . LYS A 1 192 ? -9.928 2.919 21.351 1.00 89.12 192 LYS A CA 1
ATOM 1581 C C . LYS A 1 192 ? -10.046 2.794 19.846 1.00 89.12 192 LYS A C 1
ATOM 1583 O O . LYS A 1 192 ? -9.386 3.515 19.097 1.00 89.12 192 LYS A O 1
ATOM 1588 N N . ALA A 1 193 ? -10.914 1.880 19.426 1.00 86.12 193 ALA A N 1
ATOM 1589 C CA . ALA A 1 193 ? -11.232 1.694 18.027 1.00 86.12 193 ALA A CA 1
ATOM 1590 C C . ALA A 1 193 ? -11.854 2.962 17.414 1.00 86.12 193 ALA A C 1
ATOM 1592 O O . ALA A 1 193 ? -12.742 3.578 18.010 1.00 86.12 193 ALA A O 1
ATOM 1593 N N . VAL A 1 194 ? -11.395 3.328 16.220 1.00 87.25 194 VAL A N 1
ATOM 1594 C CA . VAL A 1 194 ? -11.850 4.474 15.425 1.00 87.25 194 VAL A CA 1
ATOM 1595 C C . VAL A 1 194 ? -12.207 4.001 14.025 1.00 87.25 194 VAL A C 1
ATOM 1597 O O . VAL A 1 194 ? -11.508 3.169 13.451 1.00 87.25 194 VAL A O 1
ATOM 1600 N N . GLU A 1 195 ? -13.276 4.551 13.463 1.00 83.94 195 GLU A N 1
ATOM 1601 C CA . GLU A 1 195 ? -13.637 4.332 12.066 1.00 83.94 195 GLU A CA 1
ATOM 1602 C C . GLU A 1 195 ? -13.213 5.559 11.257 1.00 83.94 195 GLU A C 1
ATOM 1604 O O . GLU A 1 195 ? -13.773 6.640 11.430 1.00 83.94 195 GLU A O 1
ATOM 1609 N N . TRP A 1 196 ? -12.224 5.426 10.373 1.00 86.44 196 TRP A N 1
ATOM 1610 C CA . TRP A 1 196 ? -11.851 6.531 9.496 1.00 86.44 196 TRP A CA 1
ATOM 1611 C C . TRP A 1 196 ? -12.918 6.803 8.431 1.00 86.44 196 TRP A C 1
ATOM 1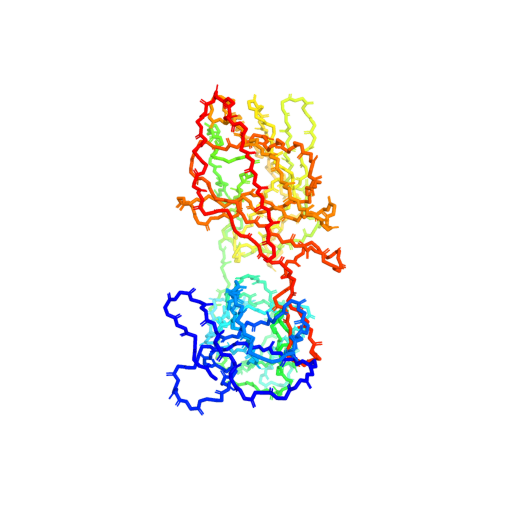613 O O . TRP A 1 196 ? -13.275 5.930 7.640 1.00 86.44 196 TRP A O 1
ATOM 1623 N N . ARG A 1 197 ? -13.366 8.059 8.351 1.00 84.81 197 ARG A N 1
ATOM 1624 C CA . ARG A 1 197 ? -14.306 8.550 7.337 1.00 84.81 197 ARG A CA 1
ATOM 1625 C C . ARG A 1 197 ? -13.721 9.761 6.621 1.00 84.81 197 ARG A C 1
ATOM 1627 O O . ARG A 1 197 ? -13.004 10.566 7.211 1.00 84.81 197 ARG A O 1
ATOM 1634 N N . ASN A 1 198 ? -14.056 9.929 5.340 1.00 84.38 198 ASN A N 1
ATOM 1635 C CA . ASN A 1 198 ? -13.511 11.020 4.517 1.00 84.38 198 ASN A CA 1
ATOM 1636 C C . ASN A 1 198 ? -13.834 12.423 5.061 1.00 84.38 198 ASN A C 1
ATOM 1638 O O . ASN A 1 198 ? -13.075 13.357 4.817 1.00 84.38 198 ASN A O 1
ATOM 1642 N N . GLU A 1 199 ? -14.920 12.573 5.816 1.00 84.50 199 GLU A N 1
ATOM 1643 C CA . GLU A 1 199 ? -15.295 13.824 6.486 1.00 84.50 199 GLU A CA 1
ATOM 1644 C C . GLU A 1 199 ? -14.305 14.267 7.581 1.00 84.50 199 GLU A C 1
ATOM 1646 O O . GLU A 1 199 ? -14.284 15.448 7.933 1.00 84.50 199 GLU A O 1
ATOM 1651 N N . PHE A 1 200 ? -13.458 13.356 8.078 1.00 86.56 200 PHE A N 1
ATOM 1652 C CA . PHE A 1 200 ? -12.416 13.633 9.075 1.00 86.56 200 PHE A CA 1
ATOM 1653 C C . PHE A 1 200 ? -11.095 14.085 8.446 1.00 86.56 200 PHE A C 1
ATOM 1655 O O . PHE A 1 200 ? -10.175 14.469 9.159 1.00 86.56 200 PHE A O 1
ATOM 1662 N N . ARG A 1 201 ? -10.980 14.107 7.110 1.00 85.12 201 ARG A N 1
ATOM 1663 C CA . ARG A 1 201 ? -9.750 14.543 6.421 1.00 85.12 201 ARG A CA 1
ATOM 1664 C C . ARG A 1 201 ? -9.310 15.952 6.808 1.00 85.12 201 ARG A C 1
ATOM 1666 O O . ARG A 1 201 ? -8.122 16.230 6.805 1.00 85.12 201 ARG A O 1
ATOM 1673 N N . THR A 1 202 ? -10.247 16.837 7.143 1.00 87.50 202 THR A N 1
ATOM 1674 C CA . THR A 1 202 ? -9.935 18.218 7.543 1.00 87.50 202 THR A CA 1
ATOM 1675 C C . THR A 1 202 ? -9.316 18.332 8.933 1.00 87.50 202 THR A C 1
ATOM 1677 O O . THR A 1 202 ? -8.779 19.391 9.257 1.00 87.50 202 THR A O 1
ATOM 1680 N N . ASP A 1 203 ? -9.394 17.268 9.734 1.00 91.62 203 ASP A N 1
ATOM 1681 C CA . ASP A 1 203 ? -8.829 17.204 11.083 1.00 91.62 203 ASP A CA 1
ATOM 1682 C C . ASP A 1 203 ? -7.306 16.975 11.044 1.00 91.62 203 ASP A C 1
ATOM 1684 O O . ASP A 1 203 ? -6.644 17.076 12.072 1.00 91.62 203 ASP A O 1
ATOM 1688 N N . ILE A 1 204 ? -6.736 16.670 9.870 1.00 94.75 204 ILE A N 1
ATOM 1689 C CA . ILE A 1 204 ? -5.307 16.408 9.666 1.00 94.75 204 ILE A CA 1
ATOM 1690 C C . ILE A 1 204 ? -4.832 17.248 8.483 1.00 94.75 204 ILE A C 1
ATOM 1692 O O . ILE A 1 204 ? -5.275 17.052 7.352 1.00 94.75 204 ILE A O 1
ATOM 1696 N N . GLN A 1 205 ? -3.920 18.184 8.729 1.00 95.56 205 GLN A N 1
ATOM 1697 C CA . GLN A 1 205 ? -3.373 19.060 7.695 1.00 95.56 205 GLN A CA 1
ATOM 1698 C C . GLN A 1 205 ? -1.857 18.955 7.669 1.00 95.56 205 GLN A C 1
ATOM 1700 O O . GLN A 1 205 ? -1.214 18.987 8.710 1.00 95.56 205 GLN A O 1
ATOM 1705 N N . MET A 1 206 ? -1.283 18.881 6.474 1.00 97.19 206 MET A N 1
ATOM 1706 C CA . MET A 1 206 ? 0.158 18.969 6.272 1.00 97.19 206 MET A CA 1
ATOM 1707 C C . MET A 1 206 ? 0.464 20.166 5.381 1.00 97.19 206 MET A C 1
ATOM 1709 O O . MET A 1 206 ? -0.242 20.411 4.400 1.00 97.19 206 MET A O 1
ATOM 1713 N N . ARG A 1 207 ? 1.494 20.931 5.738 1.00 97.56 207 ARG A N 1
ATOM 1714 C CA . ARG A 1 207 ? 1.901 22.144 5.028 1.00 97.56 207 ARG A CA 1
ATOM 1715 C C . ARG A 1 207 ? 3.409 22.198 4.868 1.00 97.56 207 ARG A C 1
ATOM 1717 O O . ARG A 1 207 ? 4.133 21.702 5.727 1.00 97.56 207 ARG A O 1
ATOM 1724 N N . ASN A 1 208 ? 3.870 22.800 3.781 1.00 95.75 208 ASN A N 1
ATOM 1725 C CA . ASN A 1 208 ? 5.288 23.077 3.578 1.00 95.75 208 ASN A CA 1
ATOM 1726 C C . ASN A 1 208 ? 5.727 24.383 4.264 1.00 95.75 208 ASN A C 1
ATOM 1728 O O . ASN A 1 208 ? 4.906 25.117 4.821 1.00 95.75 208 ASN A O 1
ATOM 1732 N N . GLN A 1 209 ? 7.021 24.701 4.190 1.00 92.06 209 GLN A N 1
ATOM 1733 C CA . GLN A 1 209 ? 7.596 25.933 4.747 1.00 92.06 209 GLN A CA 1
ATOM 1734 C C . GLN A 1 209 ? 6.983 27.223 4.168 1.00 92.06 209 GLN A C 1
ATOM 1736 O O . GLN A 1 209 ? 6.976 28.256 4.831 1.00 92.06 209 GLN A O 1
ATOM 1741 N N . SER A 1 210 ? 6.435 27.168 2.950 1.00 94.38 210 SER A N 1
ATOM 1742 C CA . SER A 1 210 ? 5.700 28.268 2.309 1.00 94.38 210 SER A CA 1
ATOM 1743 C C . SER A 1 210 ? 4.200 28.271 2.641 1.00 94.38 210 SER A C 1
ATOM 1745 O O . SER A 1 210 ? 3.432 28.998 2.011 1.00 94.38 210 SER A O 1
ATOM 1747 N N . ASN A 1 211 ? 3.771 27.477 3.628 1.00 94.19 211 ASN A N 1
ATOM 1748 C CA . ASN A 1 211 ? 2.391 27.341 4.102 1.00 94.19 211 ASN A CA 1
ATOM 1749 C C . ASN A 1 211 ? 1.392 26.773 3.067 1.00 94.19 211 ASN A C 1
ATOM 1751 O O . ASN A 1 211 ? 0.171 26.840 3.256 1.00 94.19 211 ASN A O 1
ATOM 1755 N N . GLN A 1 212 ? 1.888 26.184 1.980 1.00 96.31 212 GLN A N 1
ATOM 1756 C CA . GLN A 1 212 ? 1.079 25.502 0.973 1.00 96.31 212 GLN A CA 1
ATOM 1757 C C . GLN A 1 212 ? 0.657 24.127 1.492 1.00 96.31 212 GLN A C 1
ATOM 1759 O O . GLN A 1 212 ? 1.449 23.417 2.113 1.00 96.31 212 GLN A O 1
ATOM 1764 N N . ALA A 1 213 ? -0.601 23.759 1.249 1.00 96.25 213 ALA A N 1
ATOM 1765 C CA . ALA A 1 213 ? -1.146 22.479 1.683 1.00 96.25 213 ALA A CA 1
ATOM 1766 C C . ALA A 1 213 ? -0.565 21.317 0.864 1.00 96.25 213 ALA A C 1
ATOM 1768 O O . ALA A 1 213 ? -0.429 21.409 -0.355 1.00 96.25 213 ALA A O 1
ATOM 1769 N N . VAL A 1 214 ? -0.266 20.216 1.549 1.00 96.62 214 VAL A N 1
ATOM 1770 C CA . VAL A 1 214 ? 0.131 18.944 0.947 1.00 96.62 214 VAL A CA 1
ATOM 1771 C C . VAL A 1 214 ? -1.087 18.029 0.914 1.00 96.62 214 VAL A C 1
ATOM 1773 O O . VAL A 1 214 ? -1.706 17.770 1.947 1.00 96.62 214 VAL A O 1
ATOM 1776 N N . ASP A 1 215 ? -1.427 17.519 -0.267 1.00 96.31 215 ASP A N 1
ATOM 1777 C CA . ASP A 1 215 ? -2.510 16.550 -0.412 1.00 96.31 215 ASP A CA 1
ATOM 1778 C C . ASP A 1 215 ? -2.133 15.203 0.213 1.00 96.31 215 ASP A C 1
ATOM 1780 O O . ASP A 1 215 ? -1.064 14.657 -0.070 1.00 96.31 215 ASP A O 1
ATOM 1784 N N . LEU A 1 216 ? -3.052 14.626 0.993 1.00 96.12 216 LEU A N 1
ATOM 1785 C CA . LEU A 1 216 ? -2.831 13.385 1.736 1.00 96.12 216 LEU A CA 1
ATOM 1786 C C . LEU A 1 216 ? -3.735 12.235 1.261 1.00 96.12 216 LEU A C 1
ATOM 1788 O O . LEU A 1 216 ? -4.905 12.418 0.896 1.00 96.12 216 LEU A O 1
ATOM 1792 N N . ASN A 1 217 ? -3.178 11.028 1.305 1.00 94.19 217 ASN A N 1
ATOM 1793 C CA . ASN A 1 217 ? -3.897 9.760 1.283 1.00 94.19 217 ASN A CA 1
ATOM 1794 C C . ASN A 1 217 ? -3.972 9.199 2.700 1.00 94.19 217 ASN A C 1
ATOM 1796 O O . ASN A 1 217 ? -3.046 9.378 3.480 1.00 94.19 217 ASN A O 1
ATOM 1800 N N . PHE A 1 218 ? -5.064 8.506 3.016 1.00 92.94 218 PHE A N 1
ATOM 1801 C CA . PHE A 1 218 ? -5.316 7.941 4.340 1.00 92.94 218 PHE A CA 1
ATOM 1802 C C . PHE A 1 218 ? -5.675 6.467 4.217 1.00 92.94 218 PHE A C 1
ATOM 1804 O O . PHE A 1 218 ? -6.378 6.080 3.280 1.00 92.94 218 PHE A O 1
ATOM 1811 N N . LYS A 1 219 ? -5.246 5.667 5.190 1.00 89.81 219 LYS A N 1
ATOM 1812 C CA . LYS A 1 219 ? -5.545 4.240 5.290 1.00 89.81 219 LYS A CA 1
ATOM 1813 C C . LYS A 1 219 ? -5.773 3.859 6.751 1.00 89.81 219 LYS A C 1
ATOM 1815 O O . LYS A 1 219 ? -4.941 4.158 7.604 1.00 89.81 219 LYS A O 1
ATOM 1820 N N . GLN A 1 220 ? -6.864 3.155 7.041 1.00 87.31 220 GLN A N 1
ATOM 1821 C CA . GLN A 1 220 ? -7.043 2.501 8.340 1.00 87.31 220 GLN A CA 1
ATOM 1822 C C . GLN A 1 220 ? -6.102 1.288 8.399 1.00 87.31 220 GLN A C 1
ATOM 1824 O O . GLN A 1 220 ? -6.207 0.397 7.560 1.00 87.31 220 GLN A O 1
ATOM 1829 N N . VAL A 1 221 ? -5.162 1.273 9.346 1.00 85.38 221 VAL A N 1
ATOM 1830 C CA . VAL A 1 221 ? -4.159 0.196 9.475 1.00 85.38 221 VAL A CA 1
ATOM 1831 C C . VAL A 1 221 ? -4.654 -0.902 10.409 1.00 85.38 221 VAL A C 1
ATOM 1833 O O . VAL A 1 221 ? -4.459 -2.081 10.143 1.00 85.38 221 VAL A O 1
ATOM 1836 N N . SER A 1 222 ? -5.320 -0.519 11.495 1.00 82.19 222 SER A N 1
ATOM 1837 C CA . SER A 1 222 ? -5.920 -1.435 12.468 1.00 82.19 222 SER A CA 1
ATOM 1838 C C . SER A 1 222 ? -7.108 -0.753 13.146 1.00 82.19 222 SER A C 1
ATOM 1840 O O . SER A 1 222 ? -7.399 0.402 12.841 1.00 82.19 222 SER A O 1
ATOM 1842 N N . LYS A 1 223 ? -7.786 -1.402 14.105 1.00 81.81 223 LYS A N 1
ATOM 1843 C CA . LYS A 1 223 ? -8.917 -0.779 14.825 1.00 81.81 223 LYS A CA 1
ATOM 1844 C C . LYS A 1 223 ? -8.590 0.590 15.416 1.00 81.81 223 LYS A C 1
ATOM 1846 O O . LYS A 1 223 ? -9.454 1.452 15.435 1.00 81.81 223 LYS A O 1
ATOM 1851 N N . ASN A 1 224 ? -7.375 0.795 15.908 1.00 89.31 224 ASN A N 1
ATOM 1852 C CA . ASN A 1 224 ? -6.984 1.990 16.649 1.00 89.31 224 ASN A CA 1
ATOM 1853 C C . ASN A 1 224 ? -5.827 2.747 15.987 1.00 89.31 224 ASN A C 1
ATOM 1855 O O . ASN A 1 224 ? -5.200 3.586 16.636 1.00 89.31 224 ASN A O 1
ATOM 1859 N N . GLU A 1 225 ? -5.540 2.451 14.717 1.00 93.00 225 GLU A N 1
ATOM 1860 C CA . GLU A 1 225 ? -4.457 3.081 13.970 1.00 93.00 225 GLU A CA 1
ATOM 1861 C C . GLU A 1 225 ? -4.912 3.554 12.589 1.00 93.00 225 GLU A C 1
ATOM 1863 O O . GLU A 1 225 ? -5.456 2.789 11.787 1.00 93.00 225 GLU A O 1
ATOM 1868 N N . ILE A 1 226 ? -4.629 4.822 12.299 1.00 93.00 226 ILE A N 1
ATOM 1869 C CA . ILE A 1 226 ? -4.838 5.445 10.990 1.00 93.00 226 ILE A CA 1
ATOM 1870 C C . ILE A 1 226 ? -3.471 5.868 10.477 1.00 93.00 226 ILE A C 1
ATOM 1872 O O . ILE A 1 226 ? -2.745 6.571 11.178 1.00 93.00 226 ILE A O 1
ATOM 1876 N N . SER A 1 227 ? -3.124 5.478 9.257 1.00 94.75 227 SER A N 1
ATOM 1877 C CA . SER A 1 227 ? -1.953 6.010 8.570 1.00 94.75 227 SER A CA 1
ATOM 1878 C C . SER A 1 227 ? -2.334 7.012 7.495 1.00 94.75 227 SER A C 1
ATOM 1880 O O . SER A 1 227 ? -3.433 6.968 6.936 1.00 94.75 227 SER A O 1
ATOM 1882 N N . PHE A 1 228 ? -1.414 7.925 7.213 1.00 96.00 228 PHE A N 1
ATOM 1883 C CA . PHE A 1 228 ? -1.518 8.840 6.092 1.00 96.00 228 PHE A CA 1
ATOM 1884 C C . PHE A 1 228 ? -0.158 9.091 5.454 1.00 96.00 228 PHE A C 1
ATOM 1886 O O . PHE A 1 228 ? 0.881 8.956 6.096 1.00 96.00 228 PHE A O 1
ATOM 1893 N N . GLU A 1 229 ? -0.174 9.460 4.182 1.00 96.38 229 GLU A N 1
ATOM 1894 C CA . GLU A 1 229 ? 1.021 9.766 3.399 1.00 96.38 229 GLU A CA 1
ATOM 1895 C C . GLU A 1 229 ? 0.721 10.862 2.364 1.00 96.38 229 GLU A C 1
ATOM 1897 O O . GLU A 1 229 ? -0.433 11.016 1.944 1.00 96.38 229 GLU A O 1
ATOM 1902 N N . PRO A 1 230 ? 1.729 11.626 1.918 1.00 96.12 230 PRO A N 1
ATOM 1903 C CA . PRO A 1 230 ? 1.578 12.555 0.805 1.00 96.12 230 PRO A CA 1
ATOM 1904 C C . PRO A 1 230 ? 1.181 11.843 -0.493 1.00 96.12 230 PRO A C 1
ATOM 1906 O O . PRO A 1 230 ? 1.773 10.832 -0.873 1.00 96.12 230 PRO A O 1
ATOM 1909 N N . ARG A 1 2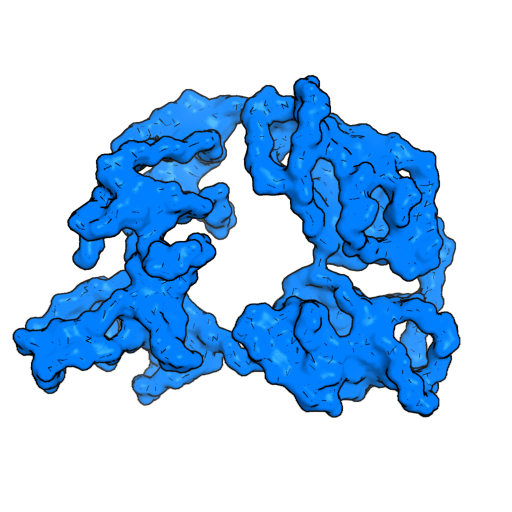31 ? 0.215 12.400 -1.234 1.00 93.81 231 ARG A N 1
ATOM 1910 C CA . ARG A 1 231 ? -0.180 11.870 -2.555 1.00 93.81 231 ARG A CA 1
ATOM 1911 C C . ARG A 1 231 ? 0.967 11.908 -3.557 1.00 93.81 231 ARG A C 1
ATOM 1913 O O . ARG A 1 231 ? 1.155 10.983 -4.348 1.00 93.81 231 ARG A O 1
ATOM 1920 N N . LYS A 1 232 ? 1.715 13.007 -3.532 1.00 91.81 232 LYS A N 1
ATOM 1921 C CA . LYS A 1 232 ? 2.901 13.244 -4.355 1.00 91.81 232 LYS A CA 1
ATOM 1922 C C . LYS A 1 232 ? 4.131 13.239 -3.465 1.00 91.81 232 LYS A C 1
ATOM 1924 O O . LYS A 1 232 ? 4.031 13.561 -2.286 1.00 91.81 232 LYS A O 1
ATOM 1929 N N . SER A 1 233 ? 5.270 12.873 -4.042 1.00 91.06 233 SER A N 1
ATOM 1930 C CA . SER A 1 233 ? 6.550 12.978 -3.348 1.00 91.06 233 SER A CA 1
ATOM 1931 C C . SER A 1 233 ? 6.771 14.416 -2.881 1.00 91.06 233 SER A C 1
ATOM 1933 O O . SER A 1 233 ? 6.484 15.364 -3.612 1.00 91.06 233 SER A O 1
ATOM 1935 N N . LEU A 1 234 ? 7.246 14.552 -1.652 1.00 93.06 234 LEU A N 1
ATOM 1936 C CA . LEU A 1 234 ? 7.624 15.814 -1.044 1.00 93.06 234 LEU A CA 1
ATOM 1937 C C . LEU A 1 234 ? 8.856 16.398 -1.738 1.00 93.06 234 LEU A C 1
ATOM 1939 O O . LEU A 1 234 ? 9.662 15.681 -2.337 1.00 93.06 234 LEU A O 1
ATOM 1943 N N . THR A 1 235 ? 9.005 17.710 -1.625 1.00 92.81 235 THR A N 1
ATOM 1944 C CA . THR A 1 235 ? 10.153 18.445 -2.139 1.00 92.81 235 THR A CA 1
ATOM 1945 C C . THR A 1 235 ? 11.380 18.177 -1.273 1.00 92.81 235 THR A C 1
ATOM 1947 O O . THR A 1 235 ? 11.335 18.155 -0.042 1.00 92.81 235 THR A O 1
ATOM 1950 N N . VAL A 1 236 ? 12.515 17.998 -1.935 1.00 91.81 236 VAL A N 1
ATOM 1951 C CA . VAL A 1 236 ? 13.816 17.816 -1.291 1.00 91.81 236 VAL A CA 1
ATOM 1952 C C . VAL A 1 236 ? 14.242 19.099 -0.573 1.00 91.81 236 VAL A C 1
ATOM 1954 O O . VAL A 1 236 ? 14.022 20.197 -1.080 1.00 91.81 236 VAL A O 1
ATOM 1957 N N . SER A 1 237 ? 14.901 18.958 0.580 1.00 91.00 237 SER A N 1
ATOM 1958 C CA . SER A 1 237 ? 15.388 20.069 1.412 1.00 91.00 237 SER A CA 1
ATOM 1959 C C . SER A 1 237 ? 14.303 21.066 1.858 1.00 91.00 237 SER A C 1
ATOM 1961 O O . SER A 1 237 ? 14.620 22.212 2.172 1.00 91.00 237 SER A O 1
ATOM 1963 N N . GLU A 1 238 ? 13.034 20.658 1.884 1.00 94.62 238 GLU A N 1
ATOM 1964 C CA . GLU A 1 238 ? 11.915 21.482 2.344 1.00 94.62 238 GLU A CA 1
ATOM 1965 C C . GLU A 1 238 ? 11.359 20.960 3.672 1.00 94.62 238 GLU A C 1
ATOM 1967 O O . GLU A 1 238 ? 11.156 19.760 3.839 1.00 94.62 238 GLU A O 1
ATOM 1972 N N . ASN A 1 239 ? 11.098 21.860 4.620 1.00 95.94 239 ASN A N 1
ATOM 1973 C CA . ASN A 1 239 ? 10.523 21.492 5.913 1.00 95.94 239 ASN A CA 1
ATOM 1974 C C . ASN A 1 239 ? 8.996 21.432 5.848 1.00 95.94 239 ASN A C 1
ATOM 1976 O O . ASN A 1 239 ? 8.358 22.182 5.102 1.00 95.94 239 ASN A O 1
ATOM 1980 N N . TYR A 1 240 ? 8.415 20.573 6.685 1.00 97.00 240 TYR A N 1
ATOM 1981 C CA . TYR A 1 240 ? 6.976 20.344 6.729 1.00 97.00 240 TYR A CA 1
ATOM 1982 C C . TYR A 1 240 ? 6.422 20.401 8.148 1.00 97.00 240 TYR A C 1
ATOM 1984 O O . TYR A 1 240 ? 7.056 19.951 9.102 1.00 97.00 240 TYR A O 1
ATOM 1992 N N . THR A 1 241 ? 5.189 20.887 8.255 1.00 97.19 241 THR A N 1
ATOM 1993 C CA . THR A 1 241 ? 4.414 20.911 9.495 1.00 97.19 241 THR A CA 1
ATOM 1994 C C . THR A 1 241 ? 3.153 20.079 9.319 1.00 97.19 241 THR A C 1
ATOM 1996 O O . THR A 1 241 ? 2.426 20.257 8.341 1.00 97.19 241 THR A O 1
ATOM 1999 N N . VAL A 1 242 ? 2.874 19.194 10.273 1.00 97.50 242 VAL A N 1
ATOM 2000 C CA . VAL A 1 242 ? 1.603 18.477 10.397 1.00 97.50 242 VAL A CA 1
ATOM 2001 C C . VAL A 1 242 ? 0.835 19.042 11.585 1.00 97.50 242 VAL A C 1
ATOM 2003 O O . VAL A 1 242 ? 1.348 19.104 12.701 1.00 97.50 242 VAL A O 1
ATOM 2006 N N . GLU A 1 243 ? -0.408 19.435 11.343 1.00 96.81 243 GLU A N 1
ATOM 2007 C CA . GLU A 1 243 ? -1.347 19.907 12.349 1.00 96.81 243 GLU A CA 1
ATOM 2008 C C . GLU A 1 243 ? -2.501 18.913 12.498 1.00 96.81 243 GLU A C 1
ATOM 2010 O O . GLU A 1 243 ? -3.126 18.520 11.508 1.00 96.81 243 GLU A O 1
ATOM 2015 N N . LEU A 1 244 ? -2.786 18.517 13.739 1.00 95.88 244 LEU A N 1
ATOM 2016 C CA . LEU A 1 244 ? -3.889 17.621 14.081 1.00 95.88 244 LEU A CA 1
ATOM 2017 C C . LEU A 1 244 ? -4.909 18.375 14.938 1.00 95.88 244 LEU A C 1
ATOM 2019 O O . LEU A 1 244 ? -4.577 18.857 16.021 1.00 95.88 244 LEU A O 1
ATOM 2023 N N . GLN A 1 245 ? -6.151 18.440 14.463 1.00 93.94 245 GLN A N 1
ATOM 2024 C CA . GLN A 1 245 ? -7.304 19.033 15.138 1.00 93.94 245 GLN A CA 1
ATOM 2025 C C . GLN A 1 245 ? -8.495 18.071 15.062 1.00 93.94 245 GLN A C 1
ATOM 2027 O O . GLN A 1 245 ? -9.343 18.191 14.180 1.00 93.94 245 GLN A O 1
ATOM 2032 N N . PHE A 1 246 ? -8.579 17.116 15.988 1.00 91.75 246 PHE A N 1
ATOM 2033 C CA . PHE A 1 246 ? -9.587 16.048 15.978 1.00 91.75 246 PHE A CA 1
ATOM 2034 C C . PHE A 1 246 ? -10.993 16.509 16.405 1.00 91.75 246 PHE A C 1
ATOM 2036 O O . PHE A 1 246 ? -11.553 16.019 17.385 1.00 91.75 246 PHE A O 1
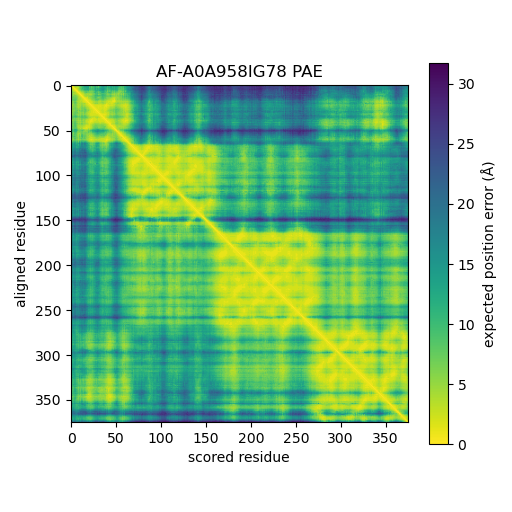ATOM 2043 N N . LYS A 1 247 ? -11.573 17.471 15.684 1.00 86.31 247 LYS A N 1
ATOM 2044 C CA . LYS A 1 247 ? -12.873 18.076 16.015 1.00 86.31 247 LYS A CA 1
ATOM 2045 C C . LYS A 1 247 ? -14.046 17.134 15.767 1.00 86.31 247 LYS A C 1
ATOM 2047 O O . LYS A 1 247 ? -15.071 17.255 16.431 1.00 86.31 247 LYS A O 1
ATOM 2052 N N . ARG A 1 248 ? -13.931 16.248 14.776 1.00 88.50 248 ARG A N 1
ATOM 2053 C CA . ARG A 1 248 ? -15.032 15.382 14.318 1.00 88.50 248 ARG A CA 1
ATOM 2054 C C . ARG A 1 248 ? -14.764 13.911 14.594 1.00 88.50 248 ARG A C 1
ATOM 2056 O O . ARG A 1 248 ? -15.712 13.129 14.710 1.00 88.50 248 ARG A O 1
ATOM 2063 N N . LEU A 1 249 ? -13.487 13.544 14.693 1.00 90.50 249 LEU A N 1
ATOM 2064 C CA . LEU A 1 249 ? -13.076 12.178 14.965 1.00 90.50 249 LEU A CA 1
ATOM 2065 C C . LEU A 1 249 ? -13.630 11.696 16.314 1.00 90.50 249 LEU A C 1
ATOM 2067 O O . LEU A 1 249 ? -13.443 12.322 17.359 1.00 90.50 249 LEU A O 1
ATOM 2071 N N . HIS A 1 250 ? -14.276 10.539 16.276 1.00 89.50 250 HIS A N 1
ATOM 2072 C CA . HIS A 1 250 ? -14.808 9.853 17.442 1.00 89.50 250 HIS A CA 1
ATOM 2073 C C . HIS A 1 250 ? -14.469 8.364 17.377 1.00 89.50 250 HIS A C 1
ATOM 2075 O O . HIS A 1 250 ? -14.168 7.819 16.312 1.00 89.50 250 HIS A O 1
ATOM 2081 N N . SER A 1 251 ? -14.505 7.699 18.529 1.00 88.12 251 SER A N 1
ATOM 2082 C CA . SER A 1 251 ? -14.413 6.241 18.577 1.00 88.12 251 SER A CA 1
ATOM 2083 C C . SER A 1 251 ? -15.646 5.599 17.937 1.00 88.12 251 SER A C 1
ATOM 2085 O O . SER A 1 251 ? -16.689 6.241 17.807 1.00 88.12 251 SER A O 1
ATOM 2087 N N . ILE A 1 252 ? -15.588 4.304 17.621 1.00 82.12 252 ILE A N 1
ATOM 2088 C CA . ILE A 1 252 ? -16.760 3.539 17.140 1.00 82.12 252 ILE A CA 1
ATOM 2089 C C . ILE A 1 252 ? -17.962 3.613 18.098 1.00 82.12 252 ILE A C 1
ATOM 2091 O O . ILE A 1 252 ? -19.106 3.396 17.706 1.00 82.12 252 ILE A O 1
ATOM 2095 N N . TYR A 1 253 ? -17.708 3.977 19.356 1.00 81.56 253 TYR A N 1
ATOM 2096 C CA . TYR A 1 253 ? -18.722 4.160 20.378 1.00 81.56 253 TYR A CA 1
ATOM 2097 C C . TYR A 1 253 ? -19.172 5.614 20.580 1.00 81.56 253 TYR A C 1
ATOM 2099 O O . TYR A 1 253 ? -19.788 5.928 21.602 1.00 81.56 253 TYR A O 1
ATOM 2107 N N . ARG A 1 254 ? -18.860 6.502 19.628 1.00 86.00 254 ARG A N 1
ATOM 2108 C CA . ARG A 1 254 ? -19.231 7.928 19.632 1.00 86.00 254 ARG A CA 1
ATOM 2109 C C . ARG A 1 254 ? -18.650 8.733 20.798 1.00 86.00 254 ARG A C 1
ATOM 2111 O O . ARG A 1 254 ? -19.227 9.733 21.216 1.00 86.00 254 ARG A O 1
ATOM 2118 N N . GLU A 1 255 ? -17.495 8.318 21.313 1.00 88.94 255 GLU A N 1
ATOM 2119 C CA . GLU A 1 255 ? -16.718 9.128 22.257 1.00 88.94 255 GLU A CA 1
ATOM 2120 C C . GLU A 1 255 ? -15.821 10.093 21.478 1.00 88.94 255 GLU A C 1
ATOM 2122 O O . GLU A 1 255 ? -15.133 9.671 20.551 1.00 88.94 255 GLU A O 1
ATOM 2127 N N . PHE A 1 256 ? -15.794 11.367 21.865 1.00 90.25 256 PHE A N 1
ATOM 2128 C CA . PHE A 1 256 ? -14.962 12.392 21.228 1.00 90.25 256 PHE A CA 1
ATOM 2129 C C . PHE A 1 256 ? -13.633 12.580 21.959 1.00 90.25 256 PHE A C 1
ATOM 2131 O O . PHE A 1 256 ? -13.535 12.367 23.173 1.00 90.25 256 PHE A O 1
ATOM 2138 N N . LEU A 1 257 ? -12.608 13.007 21.219 1.00 90.69 257 LEU A N 1
ATOM 2139 C CA . LEU A 1 257 ? -11.359 13.473 21.815 1.00 90.69 257 LEU A CA 1
ATOM 2140 C C . LEU A 1 257 ? -11.564 14.825 22.503 1.00 90.69 257 LEU A C 1
ATOM 2142 O O . LEU A 1 257 ? -12.479 15.583 22.186 1.00 90.69 257 LEU A O 1
ATOM 2146 N N . LYS A 1 258 ? -10.689 15.131 23.465 1.00 84.81 258 LYS A N 1
ATOM 2147 C CA . LYS A 1 258 ? -10.615 16.482 24.027 1.00 84.81 258 LYS A CA 1
ATOM 2148 C C . LYS A 1 258 ? -10.159 17.453 22.940 1.00 84.81 258 LYS A C 1
ATOM 2150 O O . LYS A 1 258 ? -9.290 17.103 22.145 1.00 84.81 258 LYS A O 1
ATOM 2155 N N . ASP A 1 259 ? -10.710 18.665 22.954 1.00 81.56 259 ASP A N 1
ATOM 2156 C CA . ASP A 1 259 ? -10.292 19.722 22.035 1.00 81.56 259 ASP A CA 1
ATOM 2157 C C . ASP A 1 259 ? -8.828 20.085 22.313 1.00 81.56 259 ASP A C 1
ATOM 2159 O O . ASP A 1 259 ? -8.467 20.534 23.405 1.00 81.56 259 ASP A O 1
ATOM 2163 N N . THR A 1 260 ? -7.951 19.752 21.374 1.00 87.88 260 THR A N 1
ATOM 2164 C CA . THR A 1 260 ? -6.505 19.957 21.461 1.00 87.88 260 THR A CA 1
ATOM 2165 C C . THR A 1 260 ? -5.950 20.026 20.047 1.00 87.88 260 THR A C 1
ATOM 2167 O O . THR A 1 260 ? -6.290 19.200 19.198 1.00 87.88 260 THR A O 1
ATOM 2170 N N . VAL A 1 261 ? -5.083 21.009 19.811 1.00 93.50 261 VAL A N 1
ATOM 2171 C CA . VAL A 1 261 ? -4.328 21.143 18.565 1.00 93.50 261 VAL A CA 1
ATOM 2172 C C . VAL A 1 261 ? -2.924 20.603 18.797 1.00 93.50 261 VAL A C 1
ATOM 2174 O O . VAL A 1 261 ? -2.251 21.012 19.743 1.00 93.50 261 VAL A O 1
ATOM 2177 N N . TYR A 1 262 ? -2.484 19.688 17.938 1.00 95.38 262 TYR A N 1
ATOM 2178 C CA . TYR A 1 262 ? -1.124 19.158 17.966 1.00 95.38 262 TYR A CA 1
ATOM 2179 C C . TYR A 1 262 ? -0.348 19.654 16.751 1.00 95.38 262 TYR A C 1
ATOM 2181 O O . TYR A 1 262 ? -0.847 19.569 15.630 1.00 95.38 262 TYR A O 1
ATOM 2189 N N . HIS A 1 263 ? 0.883 20.113 16.971 1.00 95.62 263 HIS A N 1
ATOM 2190 C CA . HIS A 1 263 ? 1.795 20.548 15.916 1.00 95.62 263 HIS A CA 1
ATOM 2191 C C . HIS A 1 263 ? 3.025 19.645 15.889 1.00 95.62 263 HIS A C 1
ATOM 2193 O O . HIS A 1 263 ? 3.651 19.412 16.924 1.00 95.62 263 HIS A O 1
ATOM 2199 N N . TYR A 1 264 ? 3.365 19.152 14.704 1.00 96.81 264 TYR A N 1
ATOM 2200 C CA . TYR A 1 264 ? 4.533 18.318 14.459 1.00 96.81 264 TYR A CA 1
ATOM 2201 C C . TYR A 1 264 ? 5.360 18.924 13.339 1.00 96.81 264 TYR A C 1
ATOM 2203 O O . TYR A 1 264 ? 4.825 19.252 12.283 1.00 96.81 264 TYR A O 1
ATOM 2211 N N . PHE A 1 265 ? 6.661 19.040 13.562 1.00 96.44 265 PHE A N 1
ATOM 2212 C CA . PHE A 1 265 ? 7.611 19.611 12.616 1.00 96.44 265 PHE A CA 1
ATOM 2213 C C . PHE A 1 265 ? 8.534 18.518 12.093 1.00 96.44 265 PHE A C 1
ATOM 2215 O O . PHE A 1 265 ? 8.968 17.659 12.856 1.00 96.44 265 PHE A O 1
ATOM 2222 N N . TYR A 1 266 ? 8.843 18.549 10.803 1.00 96.38 266 TYR A N 1
ATOM 2223 C CA . TYR A 1 266 ? 9.699 17.566 10.154 1.00 96.38 266 TYR A CA 1
ATOM 2224 C C . TYR A 1 266 ? 10.680 18.260 9.223 1.00 96.38 266 TYR A C 1
ATOM 2226 O O . TYR A 1 266 ? 10.283 19.090 8.398 1.00 96.38 266 TYR A O 1
ATOM 2234 N N . ASN A 1 267 ? 11.953 17.889 9.338 1.00 94.31 267 ASN A N 1
ATOM 2235 C CA . ASN A 1 267 ? 12.980 18.413 8.452 1.00 94.31 267 ASN A CA 1
ATOM 2236 C C . ASN A 1 267 ? 12.951 17.664 7.121 1.00 94.31 267 ASN A C 1
ATOM 2238 O O . ASN A 1 267 ? 12.849 16.430 7.080 1.00 94.31 267 ASN A O 1
ATOM 2242 N N . GLY A 1 268 ? 13.074 18.421 6.035 1.00 91.81 268 GLY A N 1
ATOM 2243 C CA . GLY A 1 268 ? 13.213 17.864 4.697 1.00 91.81 268 GLY A CA 1
ATOM 2244 C C . GLY A 1 268 ? 14.483 17.042 4.542 1.00 91.81 268 GLY A C 1
ATOM 2245 O O . GLY A 1 268 ? 15.497 17.287 5.194 1.00 91.81 268 GLY A O 1
ATOM 2246 N N . ILE A 1 269 ? 14.451 16.083 3.622 1.00 90.88 269 ILE A N 1
ATOM 2247 C CA . ILE A 1 269 ? 15.624 15.254 3.341 1.00 90.88 269 ILE A CA 1
ATOM 2248 C C . ILE A 1 269 ? 16.647 16.089 2.563 1.00 90.88 269 ILE A C 1
ATOM 2250 O O . ILE A 1 269 ? 16.281 16.646 1.525 1.00 90.88 269 ILE A O 1
ATOM 2254 N N . PRO A 1 270 ? 17.916 16.166 2.998 1.00 89.44 270 PRO A N 1
ATOM 2255 C CA . PRO A 1 270 ? 18.935 16.935 2.291 1.00 89.44 270 PRO A CA 1
ATOM 2256 C C . PRO A 1 270 ? 19.168 16.455 0.848 1.00 89.44 270 PRO A C 1
ATOM 2258 O O . PRO A 1 270 ? 19.272 15.253 0.590 1.00 89.44 270 PRO A O 1
ATOM 2261 N N . ARG A 1 271 ? 19.342 17.398 -0.093 1.00 88.56 271 ARG A N 1
ATOM 2262 C CA . ARG A 1 271 ? 19.611 17.117 -1.526 1.00 88.56 271 ARG A CA 1
ATOM 2263 C C . ARG A 1 271 ? 20.800 16.190 -1.764 1.00 88.56 271 ARG A C 1
ATOM 2265 O O . ARG A 1 271 ? 20.742 15.375 -2.675 1.00 88.56 271 ARG A O 1
ATOM 2272 N N . ASN A 1 272 ? 21.837 16.256 -0.933 1.00 88.88 272 ASN A N 1
ATOM 2273 C CA . ASN A 1 272 ? 23.030 15.416 -1.071 1.00 88.88 272 ASN A CA 1
ATOM 2274 C C . ASN A 1 272 ? 22.788 13.918 -0.803 1.00 88.88 272 ASN A C 1
ATOM 2276 O O . ASN A 1 272 ? 23.697 13.128 -1.027 1.00 88.88 272 ASN A O 1
ATOM 2280 N N . ARG A 1 273 ? 21.600 13.506 -0.335 1.00 88.00 273 ARG A N 1
ATOM 2281 C CA . ARG A 1 273 ? 21.225 12.085 -0.217 1.00 88.00 273 ARG A CA 1
ATOM 2282 C C . ARG A 1 273 ? 20.666 11.504 -1.516 1.00 88.00 273 ARG A C 1
ATOM 2284 O O . ARG A 1 273 ? 20.542 10.281 -1.619 1.00 88.00 273 ARG A O 1
ATOM 2291 N N . PHE A 1 274 ? 20.363 12.359 -2.49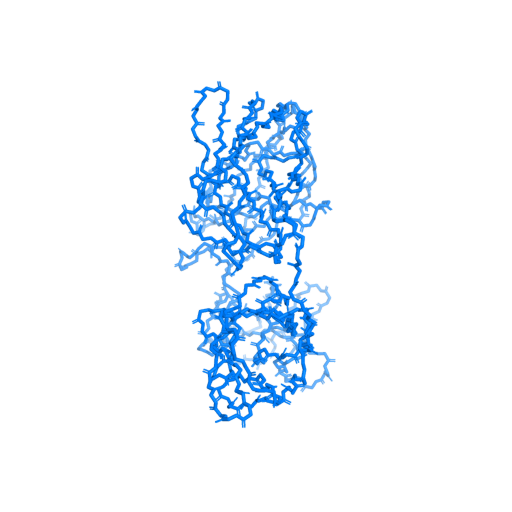2 1.00 89.75 274 PHE A N 1
ATOM 2292 C CA . PHE A 1 274 ? 19.756 11.982 -3.762 1.00 89.75 274 PHE A CA 1
ATOM 2293 C C . PHE A 1 274 ? 20.711 12.204 -4.934 1.00 89.75 274 PHE A C 1
ATOM 2295 O O . PHE A 1 274 ? 21.511 13.140 -4.923 1.00 89.75 274 PHE A O 1
ATOM 2302 N N . GLY A 1 275 ? 20.606 11.343 -5.938 1.00 90.69 275 GLY A N 1
ATOM 2303 C CA . GLY A 1 275 ? 21.174 11.520 -7.269 1.00 90.69 275 GLY A CA 1
ATOM 2304 C C . GLY A 1 275 ? 20.072 11.445 -8.326 1.00 90.69 275 GLY A C 1
ATOM 2305 O O . GLY A 1 275 ? 18.904 11.739 -8.045 1.00 90.69 275 GLY A O 1
ATOM 2306 N N . SER A 1 276 ? 20.444 11.022 -9.528 1.00 91.62 276 SER A N 1
ATOM 2307 C CA . SER A 1 276 ? 19.535 10.823 -10.658 1.00 91.62 276 SER A CA 1
ATOM 2308 C C . SER A 1 276 ? 19.824 9.508 -11.380 1.00 91.62 276 SER A C 1
ATOM 2310 O O . SER A 1 276 ? 20.911 8.945 -11.258 1.00 91.62 276 SER A O 1
ATOM 2312 N N . ILE A 1 277 ? 18.855 9.013 -12.145 1.00 91.75 277 ILE A N 1
ATOM 2313 C CA . ILE A 1 277 ? 19.055 7.952 -13.139 1.00 91.75 277 ILE A CA 1
ATOM 2314 C C . ILE A 1 277 ? 18.753 8.565 -14.508 1.00 91.75 277 ILE A C 1
ATOM 2316 O O . ILE A 1 277 ? 17.641 9.039 -14.723 1.00 91.75 277 ILE A O 1
ATOM 2320 N N . SER A 1 278 ? 19.726 8.562 -15.423 1.00 92.62 278 SER A N 1
ATOM 2321 C CA . SER A 1 278 ? 19.532 9.000 -16.813 1.00 92.62 278 SER A CA 1
ATOM 2322 C C . SER A 1 278 ? 19.713 7.825 -17.766 1.00 92.62 278 SER A C 1
ATOM 2324 O O . SER A 1 278 ? 20.714 7.107 -17.696 1.00 92.62 278 SER A O 1
ATOM 2326 N N . PHE A 1 279 ? 18.754 7.630 -18.669 1.00 92.00 279 PHE A N 1
ATOM 2327 C CA . PHE A 1 279 ? 18.849 6.619 -19.715 1.00 92.00 279 PHE A CA 1
ATOM 2328 C C . PHE A 1 279 ? 18.138 7.034 -21.0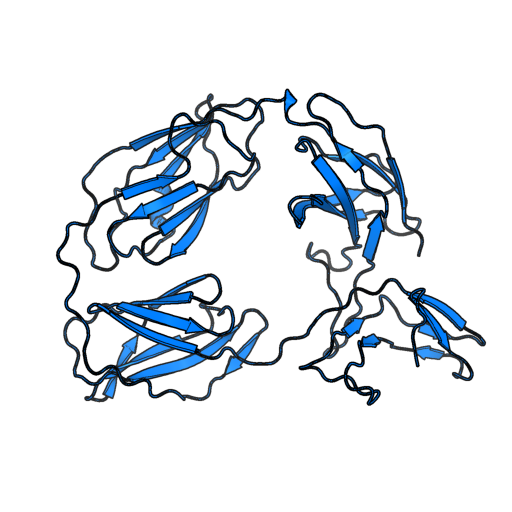04 1.00 92.00 279 PHE A C 1
ATOM 2330 O O . PHE A 1 279 ? 17.240 7.874 -21.025 1.00 92.00 279 PHE A O 1
ATOM 2337 N N . GLU A 1 280 ? 18.531 6.407 -22.108 1.00 93.75 280 GLU A N 1
ATOM 2338 C CA . GLU A 1 280 ? 17.813 6.443 -23.380 1.00 93.75 280 GLU A CA 1
ATOM 2339 C C . GLU A 1 280 ? 17.285 5.042 -23.690 1.00 93.75 280 GLU A C 1
ATOM 2341 O O . GLU A 1 280 ? 18.070 4.115 -23.909 1.00 93.75 280 GLU A O 1
ATOM 2346 N N . LEU A 1 281 ? 15.959 4.898 -23.722 1.00 93.00 281 LEU A N 1
ATOM 2347 C CA . LEU A 1 281 ? 15.295 3.641 -24.054 1.00 93.00 281 LEU A CA 1
ATOM 2348 C C . LEU A 1 281 ? 15.060 3.544 -25.559 1.00 93.00 281 LEU A C 1
ATOM 2350 O O . LEU A 1 281 ? 14.311 4.344 -26.105 1.00 93.00 281 LEU A O 1
ATOM 2354 N N . ARG A 1 282 ? 15.643 2.566 -26.244 1.00 92.38 282 ARG A N 1
ATOM 2355 C CA . ARG A 1 282 ? 15.481 2.376 -27.691 1.00 92.38 282 ARG A CA 1
ATOM 2356 C C . ARG A 1 282 ? 14.576 1.196 -27.978 1.00 92.38 282 ARG A C 1
ATOM 2358 O O . ARG A 1 282 ? 14.852 0.090 -27.525 1.00 92.38 282 ARG A O 1
ATOM 2365 N N . HIS A 1 283 ? 13.540 1.435 -28.775 1.00 89.94 283 HIS A N 1
ATOM 2366 C CA . HIS A 1 283 ? 12.669 0.388 -29.296 1.00 89.94 283 HIS A CA 1
ATOM 2367 C C . HIS A 1 283 ? 12.338 0.674 -30.770 1.00 89.94 283 HIS A C 1
ATOM 2369 O O . HIS A 1 283 ? 12.017 1.817 -31.110 1.00 89.94 283 HIS A O 1
ATOM 2375 N N . PRO A 1 284 ? 12.369 -0.335 -31.663 1.00 86.50 284 PRO A N 1
ATOM 2376 C CA . PRO A 1 284 ? 12.128 -0.138 -33.098 1.00 86.50 284 PRO A CA 1
ATOM 2377 C C . PRO A 1 284 ? 10.658 0.067 -33.507 1.00 86.50 284 PRO A C 1
ATOM 2379 O O . PRO A 1 284 ? 10.392 0.352 -34.671 1.00 86.50 284 PRO A O 1
ATOM 2382 N N . ARG A 1 285 ? 9.694 -0.133 -32.600 1.00 89.00 285 ARG A N 1
ATOM 2383 C CA . ARG A 1 285 ? 8.259 -0.260 -32.926 1.00 89.00 285 ARG A CA 1
ATOM 2384 C C . ARG A 1 285 ? 7.399 0.612 -32.026 1.00 89.00 285 ARG A C 1
ATOM 2386 O O . ARG A 1 285 ? 6.595 1.392 -32.524 1.00 89.00 285 ARG A O 1
ATOM 2393 N N . TYR A 1 286 ? 7.588 0.497 -30.717 1.00 90.81 286 TYR A N 1
ATOM 2394 C CA . TYR A 1 286 ? 6.811 1.252 -29.745 1.00 90.81 286 TYR A CA 1
ATOM 2395 C C . TYR A 1 286 ? 7.466 2.593 -29.452 1.00 90.81 286 TYR A C 1
ATOM 2397 O O . TYR A 1 286 ? 8.680 2.669 -29.302 1.00 90.81 286 TYR A O 1
ATOM 2405 N N . GLN A 1 287 ? 6.650 3.648 -29.387 1.00 92.69 287 GLN A N 1
ATOM 2406 C CA . GLN A 1 287 ? 7.114 5.003 -29.078 1.00 92.69 287 GLN A CA 1
ATOM 2407 C C . GLN A 1 287 ? 7.113 5.297 -27.578 1.00 92.69 287 GLN A C 1
ATOM 2409 O O . GLN A 1 287 ? 7.791 6.225 -27.139 1.00 92.69 287 GLN A O 1
ATOM 2414 N N . LYS A 1 288 ? 6.385 4.498 -26.801 1.00 94.12 288 LYS A N 1
ATOM 2415 C CA . LYS A 1 288 ? 6.204 4.631 -25.361 1.00 94.12 288 LYS A CA 1
ATOM 2416 C C . LYS A 1 288 ? 6.426 3.284 -24.689 1.00 94.12 288 LYS A C 1
ATOM 2418 O O . LYS A 1 288 ? 6.190 2.250 -25.310 1.00 94.12 288 LYS A O 1
ATOM 2423 N N . ALA A 1 289 ? 6.868 3.323 -23.444 1.00 94.62 289 ALA A N 1
ATOM 2424 C CA . ALA A 1 289 ? 6.951 2.170 -22.564 1.00 94.62 289 ALA A CA 1
ATOM 2425 C C . ALA A 1 289 ? 6.710 2.637 -21.131 1.00 94.62 289 ALA A C 1
ATOM 2427 O O . ALA A 1 289 ? 7.008 3.780 -20.798 1.00 94.62 289 ALA A O 1
ATOM 2428 N N . MET A 1 290 ? 6.219 1.757 -20.279 1.00 95.69 290 MET A N 1
ATOM 2429 C CA . MET A 1 290 ? 6.241 1.963 -18.841 1.00 95.69 290 MET A CA 1
ATOM 2430 C C . MET A 1 290 ? 7.603 1.518 -18.309 1.00 95.69 290 MET A C 1
ATOM 2432 O O . MET A 1 290 ? 8.069 0.440 -18.670 1.00 95.69 290 MET A O 1
ATOM 2436 N N . VAL A 1 291 ? 8.250 2.333 -17.475 1.00 94.94 291 VAL A N 1
ATOM 2437 C CA . VAL A 1 291 ? 9.467 1.970 -16.736 1.00 94.94 291 VAL A CA 1
ATOM 2438 C C . VAL A 1 291 ? 9.122 1.713 -15.277 1.00 94.94 291 VAL A C 1
ATOM 2440 O O . VAL A 1 291 ? 8.387 2.489 -14.675 1.00 94.94 291 VAL A O 1
ATOM 2443 N N . LYS A 1 292 ? 9.691 0.658 -14.697 1.00 93.81 292 LYS A N 1
ATOM 2444 C CA . LYS A 1 292 ? 9.703 0.368 -13.263 1.00 93.81 292 LYS A CA 1
ATOM 2445 C C . LYS A 1 292 ? 11.130 0.497 -12.753 1.00 93.81 292 LYS A C 1
ATOM 2447 O O . LYS A 1 292 ? 12.021 -0.213 -13.212 1.00 93.81 292 LYS A O 1
ATOM 2452 N N . VAL A 1 293 ? 11.343 1.378 -11.781 1.00 92.62 293 VAL A N 1
ATOM 2453 C CA . VAL A 1 293 ? 12.624 1.492 -11.076 1.00 92.62 293 VAL A CA 1
ATOM 2454 C C . VAL A 1 293 ? 12.530 0.707 -9.781 1.00 92.62 293 VAL A C 1
ATOM 2456 O O . VAL A 1 293 ? 11.727 1.042 -8.904 1.00 92.62 293 VAL A O 1
ATOM 2459 N N . ILE A 1 294 ? 13.351 -0.330 -9.654 1.00 91.06 294 ILE A N 1
ATOM 2460 C CA . ILE A 1 294 ? 13.312 -1.260 -8.528 1.00 91.06 294 ILE A CA 1
ATOM 2461 C C . ILE A 1 294 ? 14.576 -1.079 -7.697 1.00 91.06 294 ILE A C 1
ATOM 2463 O O . ILE A 1 294 ? 15.689 -1.218 -8.203 1.00 91.06 294 ILE A O 1
ATOM 2467 N N . ASP A 1 295 ? 14.399 -0.760 -6.418 1.00 90.56 295 ASP A N 1
ATOM 2468 C CA . ASP A 1 295 ? 15.468 -0.763 -5.423 1.00 90.56 295 ASP A CA 1
ATOM 2469 C C . ASP A 1 295 ? 15.831 -2.210 -5.069 1.00 90.56 295 ASP A C 1
ATOM 2471 O O . ASP A 1 295 ? 14.987 -2.951 -4.556 1.00 90.56 295 ASP A O 1
ATOM 2475 N N . LEU A 1 296 ? 17.078 -2.608 -5.339 1.00 86.56 296 LEU A N 1
ATOM 2476 C CA . LEU A 1 296 ? 17.560 -3.964 -5.075 1.00 86.56 296 LEU A CA 1
ATOM 2477 C C . LEU A 1 296 ? 17.695 -4.275 -3.583 1.00 86.56 296 LEU A C 1
ATOM 2479 O O . LEU A 1 296 ? 17.532 -5.428 -3.195 1.00 86.56 296 LEU A O 1
ATOM 2483 N N . GLU A 1 297 ? 18.010 -3.287 -2.744 1.00 83.81 297 GLU A N 1
ATOM 2484 C CA . GLU A 1 297 ? 18.167 -3.518 -1.302 1.00 83.81 297 GLU A CA 1
ATOM 2485 C C . GLU A 1 297 ? 16.803 -3.636 -0.620 1.00 83.81 297 GLU A C 1
ATOM 2487 O O . GLU A 1 297 ? 16.600 -4.494 0.240 1.00 83.81 297 GLU A O 1
ATOM 2492 N N . GLY A 1 298 ? 15.854 -2.790 -1.026 1.00 72.56 298 GLY A N 1
ATOM 2493 C CA . GLY A 1 298 ? 14.497 -2.779 -0.483 1.00 72.56 298 GLY A CA 1
ATOM 2494 C C . GLY A 1 298 ? 13.528 -3.766 -1.139 1.00 72.56 298 GLY A C 1
ATOM 2495 O O . GLY A 1 298 ? 12.416 -3.919 -0.635 1.00 72.56 298 GLY A O 1
ATOM 2496 N N . ASN A 1 299 ? 13.913 -4.383 -2.263 1.00 79.56 299 ASN A N 1
ATOM 2497 C CA . ASN A 1 299 ? 13.037 -5.149 -3.157 1.00 79.56 299 ASN A CA 1
ATOM 2498 C C . ASN A 1 299 ? 11.697 -4.432 -3.415 1.00 79.56 299 ASN A C 1
ATOM 2500 O O . ASN A 1 299 ? 10.612 -4.989 -3.232 1.00 79.56 299 ASN A O 1
ATOM 2504 N N . LYS A 1 300 ? 11.774 -3.141 -3.754 1.00 85.12 300 LYS A N 1
ATOM 2505 C CA . LYS A 1 300 ? 10.611 -2.253 -3.845 1.00 85.12 300 LYS A CA 1
ATOM 2506 C C . LYS A 1 300 ? 10.649 -1.434 -5.127 1.00 85.12 300 LYS A C 1
ATOM 2508 O O . LYS A 1 300 ? 11.661 -0.814 -5.445 1.00 85.12 300 LYS A O 1
ATOM 2513 N N . ILE A 1 301 ? 9.505 -1.354 -5.804 1.00 85.75 301 ILE A N 1
ATOM 2514 C CA . ILE A 1 301 ? 9.282 -0.402 -6.895 1.00 85.75 301 ILE A CA 1
ATOM 2515 C C . ILE A 1 301 ? 9.220 1.005 -6.290 1.00 85.75 301 ILE A C 1
ATOM 2517 O O . ILE A 1 301 ? 8.326 1.315 -5.495 1.00 85.75 301 ILE A O 1
ATOM 2521 N N . ILE A 1 302 ? 10.188 1.854 -6.631 1.00 86.69 302 ILE A N 1
ATOM 2522 C CA . ILE A 1 302 ? 10.245 3.244 -6.155 1.00 86.69 302 ILE A CA 1
ATOM 2523 C C . ILE A 1 302 ? 9.591 4.224 -7.133 1.00 86.69 302 ILE A C 1
ATOM 2525 O O . ILE A 1 302 ? 9.183 5.311 -6.724 1.00 86.69 302 ILE A O 1
ATOM 2529 N N . LEU A 1 303 ? 9.464 3.826 -8.400 1.00 88.56 303 LEU A N 1
ATOM 2530 C CA . LEU A 1 303 ? 8.832 4.594 -9.464 1.00 88.56 303 LEU A CA 1
ATOM 2531 C C . LEU A 1 303 ? 8.258 3.646 -10.515 1.00 88.56 303 LEU A C 1
ATOM 2533 O O . LEU A 1 303 ? 8.905 2.662 -10.873 1.00 88.56 303 LEU A O 1
ATOM 2537 N N . GLU A 1 304 ? 7.082 3.991 -11.026 1.00 92.19 304 GLU A N 1
ATOM 2538 C CA . GLU A 1 304 ? 6.504 3.398 -12.225 1.00 92.19 304 GLU A CA 1
ATOM 2539 C C . GLU A 1 304 ? 5.852 4.504 -13.063 1.00 92.19 304 GLU A C 1
ATOM 2541 O O . GLU A 1 304 ? 4.946 5.188 -12.581 1.00 92.19 304 GLU A O 1
ATOM 2546 N N . GLU A 1 305 ? 6.343 4.736 -14.281 1.00 92.19 305 GLU A N 1
ATOM 2547 C CA . GLU A 1 305 ? 5.873 5.837 -15.132 1.00 92.19 305 GLU A CA 1
ATOM 2548 C C . GLU A 1 305 ? 6.011 5.553 -16.631 1.00 92.19 305 GLU A C 1
ATOM 2550 O O . GLU A 1 305 ? 6.799 4.708 -17.047 1.00 92.19 305 GLU A O 1
ATOM 2555 N N . GLU A 1 306 ? 5.244 6.278 -17.449 1.00 95.06 306 GLU A N 1
ATOM 2556 C CA . GLU A 1 306 ? 5.343 6.209 -18.909 1.00 95.06 306 GLU A CA 1
ATOM 2557 C C . GLU A 1 306 ? 6.529 7.052 -19.393 1.00 95.06 306 GLU A C 1
ATOM 2559 O O . GLU A 1 306 ? 6.621 8.245 -19.100 1.00 95.06 306 GLU A O 1
ATOM 2564 N N . VAL A 1 307 ? 7.405 6.449 -20.193 1.00 94.88 307 VAL A N 1
ATOM 2565 C CA . VAL A 1 307 ? 8.564 7.090 -20.815 1.00 94.88 307 VAL A CA 1
ATOM 2566 C C . VAL A 1 307 ? 8.469 7.032 -22.333 1.00 94.88 307 VAL A C 1
ATOM 2568 O O . VAL A 1 307 ? 7.900 6.112 -22.922 1.00 94.88 307 VAL A O 1
ATOM 2571 N N . THR A 1 308 ? 9.052 8.031 -22.995 1.00 94.94 308 THR A N 1
ATOM 2572 C CA . THR A 1 308 ? 9.134 8.062 -24.460 1.00 94.94 308 THR A CA 1
ATOM 2573 C C . THR A 1 308 ? 10.413 7.375 -24.923 1.00 94.94 308 THR A C 1
ATOM 2575 O O . THR A 1 308 ? 11.513 7.750 -24.523 1.00 94.94 308 THR A O 1
ATOM 2578 N N . THR A 1 309 ? 10.280 6.397 -25.813 1.00 92.56 309 THR A N 1
ATOM 2579 C CA . THR A 1 309 ? 11.427 5.734 -26.447 1.00 92.56 309 THR A CA 1
ATOM 2580 C C . THR A 1 309 ? 12.175 6.685 -27.387 1.00 92.56 309 THR A C 1
ATOM 2582 O O . THR A 1 309 ? 11.625 7.656 -27.910 1.00 92.56 309 THR A O 1
ATOM 2585 N N . ASN A 1 310 ? 13.448 6.389 -27.637 1.00 90.81 310 ASN A N 1
ATOM 2586 C CA . ASN A 1 310 ? 14.370 7.155 -28.471 1.00 90.81 310 ASN A CA 1
ATOM 2587 C C . ASN A 1 310 ? 14.537 8.614 -28.002 1.00 90.81 310 ASN A C 1
ATOM 2589 O O . ASN A 1 310 ? 14.916 9.492 -28.778 1.00 90.81 310 ASN A O 1
ATOM 2593 N N . ARG A 1 311 ? 14.249 8.873 -26.721 1.00 92.31 311 ARG A N 1
ATOM 2594 C CA . ARG A 1 311 ? 14.484 10.136 -26.022 1.00 92.31 311 ARG A CA 1
ATOM 2595 C C . ARG A 1 311 ? 15.172 9.860 -24.693 1.00 92.31 311 ARG A C 1
ATOM 2597 O O . ARG A 1 311 ? 15.060 8.774 -24.130 1.00 92.31 311 ARG A O 1
ATOM 2604 N N . GLU A 1 312 ? 15.915 10.853 -24.226 1.00 92.81 312 GLU A N 1
ATOM 2605 C CA . GLU A 1 312 ? 16.512 10.811 -22.898 1.00 92.81 312 GLU A CA 1
ATOM 2606 C C . GLU A 1 312 ? 15.424 10.965 -21.837 1.00 92.81 312 GLU A C 1
ATOM 2608 O O . GLU A 1 312 ? 14.560 11.837 -21.940 1.00 92.81 312 GLU A O 1
ATOM 2613 N N . THR A 1 313 ? 15.483 10.096 -20.837 1.00 93.38 313 THR A N 1
ATOM 2614 C CA . THR A 1 313 ? 14.660 10.135 -19.635 1.00 93.38 313 THR A CA 1
ATOM 2615 C C . THR A 1 313 ? 15.580 10.361 -18.448 1.00 93.38 313 THR A C 1
ATOM 2617 O O . THR A 1 313 ? 16.585 9.666 -18.305 1.00 93.38 313 THR A O 1
ATOM 2620 N N . ILE A 1 314 ? 15.228 11.329 -17.603 1.00 92.31 314 ILE A N 1
ATOM 2621 C CA . ILE A 1 314 ? 15.941 11.628 -16.364 1.00 92.31 314 ILE A CA 1
ATOM 2622 C C . ILE A 1 314 ? 14.956 11.454 -15.220 1.00 92.31 314 ILE A C 1
ATOM 2624 O O . ILE A 1 314 ? 13.944 12.146 -15.150 1.00 92.31 314 ILE A O 1
ATOM 2628 N N . ILE A 1 315 ? 15.286 10.538 -14.321 1.00 90.69 315 ILE A N 1
ATOM 2629 C CA . ILE A 1 315 ? 14.546 10.293 -13.095 1.00 90.69 315 ILE A CA 1
ATOM 2630 C C . ILE A 1 315 ? 15.320 10.958 -11.964 1.00 90.69 315 ILE A C 1
ATOM 2632 O O . ILE A 1 315 ? 16.426 10.537 -11.616 1.00 90.69 315 ILE A O 1
ATOM 2636 N N . GLU A 1 316 ? 14.733 11.999 -11.385 1.00 89.19 316 GLU A N 1
ATOM 2637 C CA . GLU A 1 316 ? 15.246 12.680 -10.204 1.00 89.19 316 GLU A CA 1
ATOM 2638 C C . GLU A 1 316 ? 14.098 13.216 -9.331 1.00 89.19 316 GLU A C 1
ATOM 2640 O O . GLU A 1 316 ? 13.050 13.602 -9.853 1.00 89.19 316 GLU A O 1
ATOM 2645 N N . PRO A 1 317 ? 14.273 13.283 -8.001 1.00 89.69 317 PRO A N 1
ATOM 2646 C CA . PRO A 1 317 ? 15.402 12.767 -7.221 1.00 89.69 317 PRO A CA 1
ATOM 2647 C C . PRO A 1 317 ? 15.305 11.247 -6.981 1.00 89.69 317 PRO A C 1
ATOM 2649 O O . PRO A 1 317 ? 14.228 10.725 -6.702 1.00 89.69 317 PRO A O 1
ATOM 2652 N N . VAL A 1 318 ? 16.440 10.542 -7.006 1.00 89.44 318 VAL A N 1
ATOM 2653 C CA . VAL A 1 318 ? 16.536 9.113 -6.645 1.00 89.44 318 VAL A CA 1
ATOM 2654 C C . VAL A 1 318 ? 17.445 8.958 -5.434 1.00 89.44 318 VAL A C 1
ATOM 2656 O O . VAL A 1 318 ? 18.524 9.546 -5.396 1.00 89.44 318 VAL A O 1
ATOM 2659 N N . SER A 1 319 ? 17.012 8.211 -4.417 1.00 89.19 319 SER A N 1
ATOM 2660 C CA . SER A 1 319 ? 17.835 7.955 -3.228 1.00 89.19 319 SER A CA 1
ATOM 2661 C C . SER A 1 319 ? 19.154 7.272 -3.607 1.00 89.19 319 SER A C 1
ATOM 2663 O O . SER A 1 319 ? 19.262 6.603 -4.629 1.00 89.19 319 SER A O 1
ATOM 2665 N N . SER A 1 320 ? 20.184 7.441 -2.782 1.00 89.56 320 SER A N 1
ATOM 2666 C CA . SER A 1 320 ? 21.419 6.667 -2.957 1.00 89.56 320 SER A CA 1
ATOM 2667 C C . SER A 1 320 ? 21.129 5.175 -2.788 1.00 89.56 320 SER A C 1
ATOM 2669 O O . SER A 1 320 ? 20.478 4.802 -1.814 1.00 89.56 320 SER A O 1
ATOM 2671 N N . GLY A 1 321 ? 21.626 4.337 -3.695 1.00 90.56 321 GLY A N 1
ATOM 2672 C CA . GLY A 1 321 ? 21.314 2.910 -3.686 1.00 90.56 321 GLY A CA 1
ATOM 2673 C C . GLY A 1 321 ? 21.703 2.193 -4.974 1.00 90.56 321 GLY A C 1
ATOM 2674 O O . GLY A 1 321 ? 22.444 2.721 -5.809 1.00 90.56 321 GLY A O 1
ATOM 2675 N N . ARG A 1 322 ? 21.205 0.965 -5.124 1.00 91.88 322 ARG A N 1
ATOM 2676 C CA . ARG A 1 322 ? 21.406 0.112 -6.297 1.00 91.88 322 ARG A CA 1
ATOM 2677 C C . ARG A 1 322 ? 20.058 -0.215 -6.922 1.00 91.88 322 ARG A C 1
ATOM 2679 O O . ARG A 1 322 ? 19.192 -0.762 -6.245 1.00 91.88 322 ARG A O 1
ATOM 2686 N N . TYR A 1 323 ? 19.917 0.064 -8.212 1.00 92.25 323 TYR A N 1
ATOM 2687 C CA . TYR A 1 323 ? 18.641 -0.052 -8.907 1.00 92.25 323 TYR A CA 1
ATOM 2688 C C . TYR A 1 323 ? 18.726 -0.966 -10.120 1.00 92.25 323 TYR A C 1
ATOM 2690 O O . TYR A 1 323 ? 19.768 -1.051 -10.765 1.00 92.25 323 TYR A O 1
ATOM 2698 N N . VAL A 1 324 ? 17.612 -1.609 -10.448 1.00 92.00 324 VAL A N 1
ATOM 2699 C CA . VAL A 1 324 ? 17.382 -2.236 -11.755 1.00 92.00 324 VAL A CA 1
ATOM 2700 C C . VAL A 1 324 ? 16.162 -1.603 -12.407 1.00 92.00 324 VAL A C 1
ATOM 2702 O O . VAL A 1 324 ? 15.314 -1.018 -11.724 1.00 92.00 324 VAL A O 1
ATOM 2705 N N . LEU A 1 325 ? 16.115 -1.678 -13.733 1.00 92.19 325 LEU A N 1
ATOM 2706 C CA . LEU A 1 325 ? 15.037 -1.116 -14.532 1.00 92.19 325 LEU A CA 1
ATOM 2707 C C . LEU A 1 325 ? 14.316 -2.236 -15.264 1.00 92.19 325 LEU A C 1
ATOM 2709 O O . LEU A 1 325 ? 14.934 -2.960 -16.044 1.00 92.19 325 LEU A O 1
ATOM 2713 N N . ASP A 1 326 ? 13.009 -2.301 -15.066 1.00 91.25 326 ASP A N 1
ATOM 2714 C CA . ASP A 1 326 ? 12.121 -3.123 -15.873 1.00 91.25 326 ASP A CA 1
ATOM 2715 C C . ASP A 1 326 ? 11.248 -2.234 -16.748 1.00 91.25 326 ASP A C 1
ATOM 2717 O O . ASP A 1 326 ? 10.967 -1.082 -16.417 1.00 91.25 326 ASP A O 1
ATOM 2721 N N . PHE A 1 327 ? 10.810 -2.774 -17.877 1.00 92.19 327 PHE A N 1
ATOM 2722 C CA . PHE A 1 327 ? 10.007 -2.070 -18.857 1.00 92.19 327 PHE A CA 1
ATOM 2723 C C . PHE A 1 327 ? 8.872 -2.955 -19.353 1.00 92.19 327 PHE A C 1
ATOM 2725 O O . PHE A 1 327 ? 9.068 -4.148 -19.576 1.00 92.19 327 PHE A O 1
ATOM 2732 N N . TYR A 1 328 ? 7.709 -2.369 -19.610 1.00 92.38 328 TYR A N 1
ATOM 2733 C CA . TYR A 1 328 ? 6.643 -3.047 -20.344 1.00 92.38 328 TYR A CA 1
ATOM 2734 C C . TYR A 1 328 ? 5.933 -2.107 -21.311 1.00 92.38 328 TYR A C 1
ATOM 2736 O O . TYR A 1 328 ? 5.996 -0.884 -21.176 1.00 92.38 328 TYR A O 1
ATOM 2744 N N . ILE A 1 329 ? 5.294 -2.681 -22.324 1.00 93.31 329 ILE A N 1
ATOM 2745 C CA . ILE A 1 329 ? 4.493 -1.932 -23.290 1.00 93.31 329 ILE A CA 1
ATOM 2746 C C . ILE A 1 329 ? 3.029 -2.063 -22.887 1.00 93.31 329 ILE A C 1
ATOM 2748 O O . ILE A 1 329 ? 2.437 -3.116 -23.093 1.00 93.31 329 ILE A O 1
ATOM 2752 N N . ASP A 1 330 ? 2.481 -0.985 -22.334 1.00 92.81 330 ASP A N 1
ATOM 2753 C CA . ASP A 1 330 ? 1.072 -0.868 -21.954 1.00 92.81 330 ASP A CA 1
ATOM 2754 C C . ASP A 1 330 ? 0.209 -0.722 -23.219 1.00 92.81 330 ASP A C 1
ATOM 2756 O O . ASP A 1 330 ? 0.080 0.364 -23.791 1.00 92.81 330 ASP A O 1
ATOM 2760 N N . LEU A 1 331 ? -0.298 -1.845 -23.729 1.00 91.12 331 LEU A N 1
ATOM 2761 C CA . LEU A 1 331 ? -1.031 -1.910 -24.995 1.00 91.12 331 LEU A CA 1
ATOM 2762 C C . LEU A 1 331 ? -2.492 -1.480 -24.840 1.00 91.12 331 LEU A C 1
ATOM 2764 O O . LEU A 1 331 ? -3.129 -1.138 -25.839 1.00 91.12 331 LEU A O 1
ATOM 2768 N N . ASN A 1 332 ? -3.034 -1.534 -23.623 1.00 89.38 332 ASN A N 1
ATOM 2769 C CA . ASN A 1 332 ? -4.426 -1.188 -23.340 1.00 89.38 332 ASN A CA 1
ATOM 2770 C C . ASN A 1 332 ? -4.596 0.134 -22.565 1.00 89.38 332 ASN A C 1
ATOM 2772 O O . ASN A 1 332 ? -5.730 0.523 -22.280 1.00 89.38 332 ASN A O 1
ATOM 2776 N N . GLU A 1 333 ? -3.492 0.832 -22.292 1.00 91.56 333 GLU A N 1
ATOM 2777 C CA . GLU A 1 333 ? -3.410 2.147 -21.652 1.00 91.56 333 GLU A CA 1
ATOM 2778 C C . GLU A 1 333 ? -3.939 2.178 -20.204 1.00 91.56 333 GLU A C 1
ATOM 2780 O O . GLU A 1 333 ? -4.415 3.215 -19.719 1.00 91.56 333 GLU A O 1
ATOM 2785 N N . ASN A 1 334 ? -3.876 1.051 -19.489 1.00 89.19 334 ASN A N 1
ATOM 2786 C CA . ASN A 1 334 ? -4.349 0.950 -18.107 1.00 89.19 334 ASN A CA 1
ATOM 2787 C C . ASN A 1 334 ? -3.257 1.239 -17.053 1.00 89.19 334 ASN A C 1
ATOM 2789 O O . ASN A 1 334 ? -3.581 1.357 -15.866 1.00 89.19 334 ASN A O 1
ATOM 2793 N N . LYS A 1 335 ? -1.996 1.410 -17.475 1.00 90.75 335 LYS A N 1
ATOM 2794 C CA . LYS A 1 335 ? -0.795 1.656 -16.652 1.00 90.75 335 LYS A CA 1
ATOM 2795 C C . LYS A 1 335 ? -0.466 0.544 -15.661 1.00 90.75 335 LYS A C 1
ATOM 2797 O O . LYS A 1 335 ? 0.149 0.804 -14.624 1.00 90.75 335 LYS A O 1
ATOM 2802 N N . VAL A 1 336 ? -0.916 -0.669 -15.943 1.00 88.44 336 VAL A N 1
ATOM 2803 C CA . VAL A 1 336 ? -0.681 -1.865 -15.148 1.00 88.44 336 VAL A CA 1
ATOM 2804 C C . VAL A 1 336 ? -0.255 -2.963 -16.099 1.00 88.44 336 VAL A C 1
ATOM 2806 O O . VAL A 1 336 ? -0.946 -3.266 -17.055 1.00 88.44 336 VAL A O 1
ATOM 2809 N N . TYR A 1 337 ? 0.866 -3.607 -15.796 1.00 87.75 337 TYR A N 1
ATOM 2810 C CA . TYR A 1 337 ? 1.302 -4.745 -16.593 1.00 87.75 337 TYR A CA 1
ATOM 2811 C C . TYR A 1 337 ? 0.242 -5.857 -16.617 1.00 87.75 337 TYR A C 1
ATOM 2813 O O . TYR A 1 337 ? -0.039 -6.468 -15.580 1.00 87.75 337 TYR A O 1
ATOM 2821 N N . ASP A 1 338 ? -0.286 -6.160 -17.802 1.00 85.75 338 ASP A N 1
ATOM 2822 C CA . ASP A 1 338 ? -1.160 -7.308 -18.018 1.00 85.75 338 ASP A CA 1
ATOM 2823 C C . ASP A 1 338 ? -0.337 -8.548 -18.375 1.00 85.75 338 ASP A C 1
ATOM 2825 O O . ASP A 1 338 ? 0.239 -8.674 -19.453 1.00 85.75 338 ASP A O 1
ATOM 2829 N N . SER A 1 339 ? -0.334 -9.531 -17.485 1.00 84.62 339 SER A N 1
ATOM 2830 C CA . SER A 1 339 ? 0.343 -10.818 -17.682 1.00 84.62 339 SER A CA 1
ATOM 2831 C C . SER A 1 339 ? -0.416 -11.788 -18.593 1.00 84.62 339 SER A C 1
ATOM 2833 O O . SER A 1 339 ? 0.076 -12.884 -18.849 1.00 84.62 339 SER A O 1
ATOM 2835 N N . GLY A 1 340 ? -1.591 -11.402 -19.100 1.00 84.25 340 GLY A N 1
ATOM 2836 C CA . GLY A 1 340 ? -2.478 -12.242 -19.904 1.00 84.25 340 GLY A CA 1
ATOM 2837 C C . GLY A 1 340 ? -3.512 -13.006 -19.075 1.00 84.25 340 GLY A C 1
ATOM 2838 O O . GLY A 1 340 ? -3.582 -12.900 -17.852 1.00 84.25 340 GLY A O 1
ATOM 2839 N N . PHE A 1 341 ? -4.393 -13.739 -19.755 1.00 79.56 341 PHE A N 1
ATOM 2840 C CA . PHE A 1 341 ? -5.454 -14.512 -19.106 1.00 79.56 341 PHE A CA 1
ATOM 2841 C C . PHE A 1 341 ? -5.883 -15.690 -19.978 1.00 79.56 341 PHE A C 1
ATOM 2843 O O . PHE A 1 341 ? -5.806 -15.598 -21.199 1.00 79.56 341 PHE A O 1
ATOM 2850 N N . ILE A 1 342 ? -6.373 -16.786 -19.389 1.00 75.06 342 ILE A N 1
ATOM 2851 C CA . ILE A 1 342 ? -6.779 -17.969 -20.171 1.00 75.06 342 ILE A CA 1
ATOM 2852 C C . ILE A 1 342 ? -8.245 -17.927 -20.623 1.00 75.06 342 ILE A C 1
ATOM 2854 O O . ILE A 1 342 ? -8.569 -18.440 -21.695 1.00 75.06 342 ILE A O 1
ATOM 2858 N N . LYS A 1 343 ? -9.152 -17.320 -19.840 1.00 70.81 343 LYS A N 1
ATOM 2859 C CA . LYS A 1 343 ? -10.598 -17.353 -20.125 1.00 70.81 343 LYS A CA 1
ATOM 2860 C C . LYS A 1 343 ? -11.352 -16.083 -19.675 1.00 70.81 343 LYS A C 1
ATOM 2862 O O . LYS A 1 343 ? -11.683 -15.980 -18.503 1.00 70.81 343 LYS A O 1
ATOM 2867 N N . PRO A 1 344 ? -11.713 -15.157 -20.582 1.00 75.88 344 PRO A N 1
ATOM 2868 C CA . PRO A 1 344 ? -11.391 -15.175 -22.007 1.00 75.88 344 PRO A CA 1
ATOM 2869 C C . PRO A 1 344 ? -9.879 -15.068 -22.222 1.00 75.88 344 PRO A C 1
ATOM 2871 O O . PRO A 1 344 ? -9.186 -14.447 -21.414 1.00 75.88 344 PRO A O 1
ATOM 2874 N N . PHE A 1 345 ? -9.377 -15.689 -23.294 1.00 78.38 345 PHE A N 1
ATOM 2875 C CA . PHE A 1 345 ? -7.951 -15.636 -23.587 1.00 78.38 345 PHE A CA 1
ATOM 2876 C C . PHE A 1 345 ? -7.509 -14.193 -23.860 1.00 78.38 345 PHE A C 1
ATOM 2878 O O . PHE A 1 345 ? -8.146 -13.486 -24.644 1.00 78.38 345 PHE A O 1
ATOM 2885 N N . ARG A 1 346 ? -6.405 -13.778 -23.237 1.00 84.00 346 ARG A N 1
ATOM 2886 C CA . ARG A 1 346 ? -5.731 -12.497 -23.453 1.00 84.00 346 ARG A CA 1
ATOM 2887 C C . ARG A 1 346 ? -4.219 -12.716 -23.460 1.00 84.00 346 ARG A C 1
ATOM 2889 O O . ARG A 1 346 ? -3.704 -13.434 -22.605 1.00 84.00 346 ARG A O 1
ATOM 2896 N N . TYR A 1 347 ? -3.533 -12.083 -24.409 1.00 86.25 347 TYR A N 1
ATOM 2897 C CA . TYR A 1 347 ? -2.070 -12.055 -24.447 1.00 86.25 347 TYR A CA 1
ATOM 2898 C C . TYR A 1 347 ? -1.501 -11.292 -23.254 1.00 86.25 347 TYR A C 1
ATOM 2900 O O . TYR A 1 347 ? -2.159 -10.401 -22.714 1.00 86.25 347 TYR A O 1
ATOM 2908 N N . ALA A 1 348 ? -0.273 -11.641 -22.882 1.00 87.12 348 ALA A N 1
ATOM 2909 C CA . ALA A 1 348 ? 0.539 -10.812 -22.011 1.00 87.12 348 ALA A CA 1
ATOM 2910 C C . ALA A 1 348 ? 1.029 -9.572 -22.762 1.00 87.12 348 ALA A C 1
ATOM 2912 O O . ALA A 1 348 ? 1.223 -9.588 -23.981 1.00 87.12 348 ALA A O 1
ATOM 2913 N N . GLU A 1 349 ? 1.310 -8.515 -22.023 1.00 90.81 349 GLU A N 1
ATOM 2914 C CA . GLU A 1 349 ? 2.022 -7.367 -22.551 1.00 90.81 349 GLU A CA 1
ATOM 2915 C C . GLU A 1 349 ? 3.519 -7.674 -22.722 1.00 90.81 349 GLU A C 1
ATOM 2917 O O . GLU A 1 349 ? 4.092 -8.468 -21.962 1.00 90.81 349 GLU A O 1
ATOM 2922 N N . PRO A 1 350 ? 4.189 -7.070 -23.722 1.00 89.38 350 PRO A N 1
ATOM 2923 C CA . PRO A 1 350 ? 5.637 -7.170 -23.860 1.00 89.38 350 PRO A CA 1
ATOM 2924 C C . PRO A 1 350 ? 6.360 -6.673 -22.605 1.00 89.38 350 PRO A C 1
ATOM 2926 O O . PRO A 1 350 ? 6.120 -5.550 -22.166 1.00 89.38 350 PRO A O 1
ATOM 2929 N N . TYR A 1 351 ? 7.267 -7.492 -22.062 1.00 87.75 351 TYR A N 1
ATOM 2930 C CA . TYR A 1 351 ? 8.053 -7.196 -20.861 1.00 87.75 351 TYR A CA 1
ATOM 2931 C C . TYR A 1 351 ? 9.552 -7.329 -21.139 1.00 87.75 351 TYR A C 1
ATOM 2933 O O . TYR A 1 351 ? 10.010 -8.298 -21.752 1.00 87.75 351 TYR A O 1
ATOM 2941 N N . TYR A 1 352 ? 10.336 -6.382 -20.639 1.00 86.88 352 TYR A N 1
ATOM 2942 C CA . TYR A 1 352 ? 11.782 -6.340 -20.790 1.00 86.88 352 TYR A CA 1
ATOM 2943 C C . TYR A 1 352 ? 12.433 -5.978 -19.455 1.00 86.88 352 TYR A C 1
ATOM 2945 O O . TYR A 1 352 ? 11.942 -5.114 -18.743 1.00 86.88 352 TYR A O 1
ATOM 2953 N N . PHE A 1 353 ? 13.572 -6.586 -19.138 1.00 83.19 353 PHE A N 1
ATOM 2954 C CA . PHE A 1 353 ? 14.374 -6.224 -17.970 1.00 83.19 353 PHE A CA 1
ATOM 2955 C C . PHE A 1 353 ? 15.759 -5.758 -18.418 1.00 83.19 353 PHE A C 1
ATOM 2957 O O . PHE A 1 353 ? 16.324 -6.286 -19.385 1.00 83.19 353 PHE A O 1
ATOM 2964 N N . TYR A 1 354 ? 16.306 -4.766 -17.723 1.00 84.69 354 TYR A N 1
ATOM 2965 C CA . TYR A 1 354 ? 17.698 -4.361 -17.845 1.00 84.69 354 TYR A CA 1
ATOM 2966 C C . TYR A 1 354 ? 18.524 -5.137 -16.820 1.00 84.69 354 TYR A C 1
ATOM 2968 O O . TYR A 1 354 ? 18.360 -4.963 -15.616 1.00 84.69 354 TYR A O 1
ATOM 2976 N N . ALA A 1 355 ? 19.385 -6.031 -17.307 1.00 74.06 355 ALA A N 1
ATOM 2977 C CA . ALA A 1 355 ? 20.101 -6.986 -16.461 1.00 74.06 355 ALA A CA 1
ATOM 2978 C C . ALA A 1 355 ? 21.141 -6.333 -15.532 1.00 74.06 355 ALA A C 1
ATOM 2980 O O . ALA A 1 355 ? 21.462 -6.890 -14.481 1.00 74.06 355 ALA A O 1
ATOM 2981 N N . ASP A 1 356 ? 21.667 -5.167 -15.912 1.00 84.81 356 ASP A N 1
ATOM 2982 C CA . ASP A 1 356 ? 22.720 -4.497 -15.160 1.00 84.81 356 ASP A CA 1
ATOM 2983 C C . ASP A 1 356 ? 22.158 -3.627 -14.034 1.00 84.81 356 ASP A C 1
ATOM 2985 O O . ASP A 1 356 ? 21.087 -3.026 -14.116 1.00 84.81 356 ASP A O 1
ATOM 2989 N N . THR A 1 357 ? 22.931 -3.532 -12.954 1.00 89.25 357 THR A N 1
ATOM 2990 C CA . THR A 1 357 ? 22.595 -2.650 -11.839 1.00 89.25 357 THR A CA 1
ATOM 2991 C C . THR A 1 357 ? 23.072 -1.226 -12.097 1.00 89.25 357 THR A C 1
ATOM 2993 O O . THR A 1 357 ? 24.240 -1.009 -12.413 1.00 89.25 357 THR A O 1
ATOM 2996 N N . ILE A 1 358 ? 22.211 -0.251 -11.817 1.00 90.81 358 ILE A N 1
ATOM 2997 C CA . ILE A 1 358 ? 22.519 1.177 -11.839 1.00 90.81 358 ILE A CA 1
ATOM 2998 C C . ILE A 1 358 ? 22.825 1.651 -10.407 1.00 90.81 358 ILE A C 1
ATOM 3000 O O . ILE A 1 358 ? 21.913 1.731 -9.576 1.00 90.81 358 ILE A O 1
ATOM 3004 N N . PRO A 1 359 ? 24.090 1.957 -10.068 1.00 90.88 359 PRO A N 1
ATOM 3005 C CA . PRO A 1 359 ? 24.424 2.555 -8.781 1.00 90.88 359 PRO A CA 1
ATOM 3006 C C . PRO A 1 359 ? 24.078 4.049 -8.791 1.00 90.88 359 PRO A C 1
ATOM 3008 O O . PRO A 1 359 ? 24.509 4.776 -9.678 1.00 90.88 359 PRO A O 1
ATOM 3011 N N . VAL A 1 360 ? 23.350 4.536 -7.788 1.00 90.62 360 VAL A N 1
ATOM 3012 C CA . VAL A 1 360 ? 23.077 5.970 -7.581 1.00 90.62 360 VAL A CA 1
ATOM 3013 C C . VAL A 1 360 ? 23.823 6.435 -6.339 1.00 90.62 360 VAL A C 1
ATOM 3015 O O . VAL A 1 360 ? 23.716 5.830 -5.270 1.00 90.62 360 VAL A O 1
ATOM 3018 N N . ARG A 1 361 ? 24.572 7.533 -6.466 1.00 87.19 361 ARG A N 1
ATOM 3019 C CA . ARG A 1 361 ? 25.275 8.172 -5.347 1.00 87.19 361 ARG A CA 1
ATOM 3020 C C . ARG A 1 361 ? 24.715 9.564 -5.097 1.00 87.19 361 ARG A C 1
ATOM 3022 O O . ARG A 1 361 ? 24.575 10.363 -6.016 1.00 87.19 361 ARG A O 1
ATOM 3029 N N . GLY A 1 362 ? 24.433 9.861 -3.835 1.00 85.50 362 GLY A N 1
ATOM 3030 C CA . GLY A 1 362 ? 23.915 11.152 -3.414 1.00 85.50 362 GLY A CA 1
ATOM 3031 C C . GLY A 1 362 ? 24.855 12.302 -3.776 1.00 85.50 362 GLY A C 1
ATOM 3032 O O . GLY A 1 362 ? 26.058 12.231 -3.523 1.00 85.50 362 GLY A O 1
ATOM 3033 N N . GLY A 1 363 ? 24.304 13.351 -4.386 1.00 79.81 363 GLY A N 1
ATOM 3034 C CA . GLY A 1 363 ? 25.054 14.513 -4.864 1.00 79.81 363 GLY A CA 1
ATOM 3035 C C . GLY A 1 363 ? 25.761 14.326 -6.211 1.00 79.81 363 GLY A C 1
ATOM 3036 O O . GLY A 1 363 ? 26.482 15.233 -6.617 1.00 79.81 363 GLY A O 1
ATOM 3037 N N . TRP A 1 364 ? 25.567 13.195 -6.896 1.00 74.88 364 TRP A N 1
ATOM 3038 C CA . TRP A 1 364 ? 26.124 12.936 -8.226 1.00 74.88 364 TRP A CA 1
ATOM 3039 C C . TRP A 1 364 ? 25.006 12.789 -9.259 1.00 74.88 364 TRP A C 1
ATOM 3041 O O . TRP A 1 364 ? 23.969 12.181 -8.987 1.00 74.88 364 TRP A O 1
ATOM 3051 N N . GLU A 1 365 ? 25.245 13.314 -10.459 1.00 70.38 365 GLU A N 1
ATOM 3052 C CA . GLU A 1 365 ? 24.502 12.912 -11.652 1.00 70.38 365 GLU A CA 1
ATOM 3053 C C . GLU A 1 365 ? 25.104 11.604 -12.167 1.00 70.38 365 GLU A C 1
ATOM 3055 O O . GLU A 1 365 ? 26.327 11.476 -12.279 1.00 70.38 365 GLU A O 1
ATOM 3060 N N . ASN A 1 366 ? 24.257 10.613 -12.441 1.00 69.81 366 ASN A N 1
ATOM 3061 C CA . ASN A 1 366 ? 24.732 9.355 -13.002 1.00 69.81 366 ASN A CA 1
ATOM 3062 C C . ASN A 1 366 ? 25.074 9.495 -14.485 1.00 69.81 366 ASN A C 1
ATOM 3064 O O . ASN A 1 366 ? 24.483 10.294 -15.214 1.00 69.81 366 ASN A O 1
ATOM 3068 N N . ASN A 1 367 ? 26.002 8.650 -14.938 1.00 64.88 367 ASN A N 1
ATOM 3069 C CA . ASN A 1 367 ? 26.288 8.504 -16.358 1.00 64.88 367 ASN A CA 1
ATOM 3070 C C . ASN A 1 367 ? 25.038 8.020 -17.097 1.00 64.88 367 ASN A C 1
ATOM 3072 O O . ASN A 1 367 ? 24.292 7.175 -16.605 1.00 64.88 367 ASN A O 1
ATOM 3076 N N . ARG A 1 368 ? 24.832 8.565 -18.295 1.00 80.19 368 ARG A N 1
ATOM 3077 C CA . ARG A 1 368 ? 23.715 8.202 -19.162 1.00 80.19 368 ARG A CA 1
ATOM 3078 C C . ARG A 1 368 ? 23.869 6.778 -19.683 1.00 80.19 368 ARG A C 1
ATOM 3080 O O . ARG A 1 368 ? 24.800 6.498 -20.439 1.00 80.19 368 ARG A O 1
ATOM 3087 N N . GLU A 1 369 ? 22.891 5.935 -19.379 1.00 86.31 369 GLU A N 1
ATOM 3088 C CA . GLU A 1 369 ? 22.806 4.573 -19.904 1.00 86.31 369 GLU A CA 1
ATOM 3089 C C . GLU A 1 369 ? 22.051 4.525 -21.243 1.00 86.31 369 GLU A C 1
ATOM 3091 O O . GLU A 1 369 ? 21.139 5.312 -21.510 1.00 86.31 369 GLU A O 1
ATOM 3096 N N . ARG A 1 370 ? 22.422 3.594 -22.128 1.00 86.06 370 ARG A N 1
ATOM 3097 C CA . ARG A 1 370 ? 21.703 3.345 -23.392 1.00 86.06 370 ARG A CA 1
ATOM 3098 C C . ARG A 1 370 ? 21.129 1.939 -23.379 1.00 86.06 370 ARG A C 1
ATOM 3100 O O . ARG A 1 370 ? 21.879 0.970 -23.447 1.00 86.06 370 ARG A O 1
ATOM 3107 N N . ILE A 1 371 ? 19.805 1.838 -23.355 1.00 87.00 371 ILE A N 1
ATOM 3108 C CA . ILE A 1 371 ? 19.087 0.574 -23.182 1.00 87.00 371 ILE A CA 1
ATOM 3109 C C . ILE A 1 371 ? 18.388 0.231 -24.493 1.00 87.00 371 ILE A C 1
ATOM 3111 O O . ILE A 1 371 ? 17.526 0.976 -24.951 1.00 87.00 371 ILE A O 1
ATOM 3115 N N . ASN A 1 372 ? 18.754 -0.894 -25.107 1.00 85.00 372 ASN A N 1
ATOM 3116 C CA . ASN A 1 372 ? 18.103 -1.383 -26.323 1.00 85.00 372 ASN A CA 1
ATOM 3117 C C . ASN A 1 372 ? 17.121 -2.498 -25.967 1.00 85.00 372 ASN A C 1
ATOM 3119 O O . ASN A 1 372 ? 17.534 -3.557 -25.493 1.00 85.00 372 ASN A O 1
ATOM 3123 N N . LEU A 1 373 ? 15.838 -2.263 -26.227 1.00 79.06 373 LEU A N 1
ATOM 3124 C CA . LEU A 1 373 ? 14.806 -3.286 -26.157 1.00 79.06 373 LEU A CA 1
ATOM 3125 C C . LEU A 1 373 ? 14.703 -3.948 -27.531 1.00 79.06 373 LEU A C 1
ATOM 3127 O O . LEU A 1 373 ? 14.224 -3.341 -28.491 1.00 79.06 373 LEU A O 1
ATOM 3131 N N . ASN A 1 374 ? 15.210 -5.175 -27.622 1.00 70.75 374 ASN A N 1
ATOM 3132 C CA . ASN A 1 374 ? 15.058 -6.025 -28.797 1.00 70.75 374 ASN A CA 1
ATOM 3133 C C . ASN A 1 374 ? 14.057 -7.142 -28.473 1.00 70.75 374 ASN A C 1
ATOM 3135 O O . ASN A 1 374 ? 14.051 -7.644 -27.346 1.00 70.75 374 ASN A O 1
ATOM 3139 N N . ASP A 1 375 ? 13.231 -7.484 -29.463 1.00 55.88 375 ASP A N 1
ATOM 3140 C CA . ASP A 1 375 ? 12.214 -8.547 -29.404 1.00 55.88 375 ASP A CA 1
ATOM 3141 C C . ASP A 1 375 ? 12.803 -9.967 -29.413 1.00 55.88 375 ASP A C 1
ATOM 3143 O O . ASP A 1 375 ? 13.887 -10.159 -30.018 1.00 55.88 375 ASP A O 1
#

Sequence (375 aa):
SDVNAENEFNLDHIKSGDYLHFFFNDKNRDFKYDMDAEEIAFSVADLKINGNYRRNYRLNFMKIDTNPPLIQKLDTLERGLVSLKFDEELDLKQSQFYFSDSLGKEIPIHLIGSGTDYIGFHSVDSLHFPLRLNYRKIADRFGNSDDSLRLDYTIQMFADRDSTQFKFISMSPKSETDMSSLKPQFTLKFSKAVEWRNEFRTDIQMRNQSNQAVDLNFKQVSKNEISFEPRKSLTVSENYTVELQFKRLHSIYREFLKDTVYHYFYNGIPRNRFGSISFELRHPRYQKAMVKVIDLEGNKIILEEEVTTNRETIIEPVSSGRYVLDFYIDLNENKVYDSGFIKPFRYAEPYYFYADTIPVRGGWENNRERINLND

Secondary structure (DSSP, 8-state):
----TTSEEEE-SPPSEEE--EEE--SSSSSS--TTT--EEE-SS-EEESSSEEEE-----BPPP-PPP-EEEEEEEETTEEEEEESS-B-TTT-EEEEE-TT--EEEEEEEEETTEEEEE---S--PSSEEEEEEEEEBSSS-EE------EEE---PPP--SPP-EEEEESPTTEE-S-SSPPEEEEESS-B---GGGGGGEEEEETT-PEEPEEEEEEETTEEEEEESSPPPTT--EEEEEE-SS-BBTT-PBPPS-EEEEEEEPPPGGGEEEEEEEEE-SS-SEEEEEEEETTTTEEEEEEEEETTSEEEEEEEESEEEEEEEE--SSSSSS----EETTEEPPPPEEE--S-EEE-TT-PPPPEEEE---

Solvent-accessible surface area (backbone atoms only — not comparable to full-atom values): 21390 Å² total; per-residue (Å²): 138,76,67,48,100,82,46,37,42,79,54,72,93,59,75,68,45,78,37,86,60,69,47,61,53,64,81,85,70,77,88,60,90,44,60,89,82,28,34,39,21,44,33,66,62,71,43,78,35,85,53,88,44,77,56,75,59,87,76,64,70,41,75,60,87,77,70,45,62,45,80,75,42,78,44,75,65,23,57,48,37,31,39,38,29,36,79,45,46,66,26,72,89,70,32,41,44,28,33,32,27,63,84,68,50,77,40,67,40,50,75,51,55,54,64,36,50,32,36,33,35,44,94,71,90,84,74,48,64,45,31,25,45,36,36,59,27,38,22,27,81,86,69,28,57,44,62,66,79,68,55,78,53,73,42,73,72,59,46,77,62,84,82,70,77,59,40,83,71,49,60,38,73,58,62,79,35,71,48,91,47,54,63,46,71,35,39,40,35,39,72,45,46,44,69,89,53,81,88,45,53,82,26,52,46,37,26,40,80,86,70,46,77,53,60,71,43,78,44,61,66,44,58,33,29,42,30,37,31,50,71,56,71,53,64,71,59,40,38,37,39,39,40,38,41,52,83,77,49,36,32,77,81,72,44,61,47,73,95,56,77,48,82,34,43,34,42,34,43,58,59,58,50,24,14,30,50,33,35,30,42,36,46,95,80,53,61,56,32,34,39,36,39,30,34,65,86,73,73,35,78,78,46,75,48,83,43,56,36,78,36,82,45,75,48,69,82,32,64,50,47,47,30,35,43,35,37,33,41,64,86,84,72,77,86,61,92,46,60,41,43,81,85,74,71,41,59,11,46,54,68,49,73,49,92,63,76,49,74,28,48,40,68,37,81,45,76,74,43,80,46,77,60,77,136